Protein AF-A0ABD3FDV2-F1 (afdb_monomer_lite)

InterPro domains:
  IPR001623 DnaJ domain [PF00226] (48-110)
  IPR001623 DnaJ domain [PS50076] (46-113)
  IPR001623 DnaJ domain [SM00271] (45-105)
  IPR001623 DnaJ domain [cd06257] (48-102)
  IPR036869 Chaperone J-domain superfamily [G3DSA:1.10.287.110] (46-117)
  IPR036869 Chaperone J-domain superfamily [SSF46565] (30-109)
  IPR044634 J-protein Zuotin/DnaJC2 [PTHR43999] (2-356)
  IPR054076 Zuotin-like, zuotin homology domain [PF21884] (137-241)

Foldseek 3Di:
DDDDDDDDPVNVVVVVVVVVVVVVVLVVLVVVLCVLCPPHDLLPDQLCSLLSNVVVPLVDDLVNLVVSLVSNLVVPPCVNVVDDCPPSSNVSSVVSSVQVNDPVSSLQSSLPPDADLDADPLPWDAQLPDPVSDTHHLCVRQQVVQVRQCSFFPDPDQQGCDDPPDDVVSNVVNLVCLLVGDGSRWPLNPQPDDLVPQPDDVSSVVSVVSSVVRRVVVVVVSNVSSVSRSVSSCVPPSNNVVVVVVVVVVVVVVVVVVVVVVVVVVVVVVVVVVVVVVVVVVVVVVVVVVVVVVVVVVVVLVVLLVVLLVQLLQLLVLCVVVVQDLRDDPVLSVVLSVPDDSVLSVVLCVLLPVHSVRGDSRSSVVSVVSSVVD

Organism: NCBI:txid2107226

Structure (mmCIF, N/CA/C/O backbone):
data_AF-A0ABD3FDV2-F1
#
_entry.id   AF-A0ABD3FDV2-F1
#
loop_
_atom_site.group_PDB
_atom_site.id
_atom_site.type_symbol
_atom_site.label_atom_id
_atom_site.label_alt_id
_atom_site.label_comp_id
_atom_site.label_asym_id
_atom_site.label_entity_id
_atom_site.label_seq_id
_atom_site.pdbx_PDB_ins_code
_atom_site.Cartn_x
_atom_site.Cartn_y
_atom_site.Cartn_z
_atom_site.occupancy
_atom_site.B_iso_or_equiv
_atom_site.auth_seq_id
_atom_site.auth_comp_id
_atom_site.auth_asym_id
_atom_site.auth_atom_id
_atom_site.pdbx_PDB_model_num
ATOM 1 N N . MET A 1 1 ? 16.114 -50.194 -51.023 1.00 40.66 1 MET A N 1
ATOM 2 C CA . MET A 1 1 ? 16.011 -48.960 -51.834 1.00 40.66 1 MET A CA 1
ATOM 3 C C . MET A 1 1 ? 14.942 -48.068 -51.218 1.00 40.66 1 MET A C 1
ATOM 5 O O . MET A 1 1 ? 13.776 -48.437 -51.255 1.00 40.66 1 MET A O 1
ATOM 9 N N . ALA A 1 2 ? 15.325 -46.957 -50.587 1.00 42.22 2 ALA A N 1
ATOM 10 C CA . ALA A 1 2 ? 14.377 -45.995 -50.024 1.00 42.22 2 ALA A CA 1
ATOM 11 C C . ALA A 1 2 ? 13.901 -45.050 -51.141 1.00 42.22 2 ALA A C 1
ATOM 13 O O . ALA A 1 2 ? 14.708 -44.335 -51.730 1.00 42.22 2 ALA A O 1
ATOM 14 N N . ARG A 1 3 ? 12.607 -45.094 -51.477 1.00 45.97 3 ARG A N 1
ATOM 15 C CA . ARG A 1 3 ? 11.986 -44.179 -52.445 1.00 45.97 3 ARG A CA 1
ATOM 16 C C . ARG A 1 3 ? 11.805 -42.811 -51.785 1.00 45.97 3 ARG A C 1
ATOM 18 O O . ARG A 1 3 ? 11.125 -42.705 -50.767 1.00 45.97 3 ARG A O 1
ATOM 25 N N . GLY A 1 4 ? 12.443 -41.792 -52.357 1.00 48.47 4 GLY A N 1
ATOM 26 C CA . GLY A 1 4 ? 12.327 -40.403 -51.927 1.00 48.47 4 GLY A CA 1
ATOM 27 C C . GLY A 1 4 ? 10.899 -39.885 -52.091 1.00 48.47 4 GLY A C 1
ATOM 28 O O . GLY A 1 4 ? 10.278 -40.074 -53.135 1.00 48.47 4 GLY A O 1
ATOM 29 N N . ARG A 1 5 ? 10.384 -39.239 -51.043 1.00 54.25 5 ARG A N 1
ATOM 30 C CA . ARG A 1 5 ? 9.151 -38.448 -51.082 1.00 54.25 5 ARG A CA 1
ATOM 31 C C . ARG A 1 5 ? 9.405 -37.205 -51.940 1.00 54.25 5 ARG A C 1
ATOM 33 O O . ARG A 1 5 ? 10.184 -36.346 -51.538 1.00 54.25 5 ARG A O 1
ATOM 40 N N . SER A 1 6 ? 8.769 -37.111 -53.105 1.00 57.81 6 SER A N 1
ATOM 41 C CA . SER A 1 6 ? 8.651 -35.855 -53.849 1.00 57.81 6 SER A CA 1
ATOM 42 C C . SER A 1 6 ? 7.687 -34.939 -53.096 1.00 57.81 6 SER A C 1
ATOM 44 O O . SER A 1 6 ? 6.554 -35.345 -52.839 1.00 57.81 6 SER A O 1
ATOM 46 N N . ALA A 1 7 ? 8.130 -33.737 -52.723 1.00 57.50 7 ALA A N 1
ATOM 47 C CA . ALA A 1 7 ? 7.226 -32.697 -52.233 1.00 57.50 7 ALA A CA 1
ATOM 48 C C . ALA A 1 7 ? 6.177 -32.401 -53.320 1.00 57.50 7 ALA A C 1
ATOM 50 O O . ALA A 1 7 ? 6.532 -32.302 -54.498 1.00 57.50 7 ALA A O 1
ATOM 51 N N . SER A 1 8 ? 4.899 -32.335 -52.940 1.00 58.69 8 SER A N 1
ATOM 52 C CA . SER A 1 8 ? 3.798 -32.042 -53.863 1.00 58.69 8 SER A CA 1
ATOM 53 C C . SER A 1 8 ? 3.952 -30.618 -54.414 1.00 58.69 8 SER A C 1
ATOM 55 O O . SER A 1 8 ? 4.459 -29.740 -53.718 1.00 58.69 8 SER A O 1
ATOM 57 N N . CYS A 1 9 ? 3.504 -30.356 -55.647 1.00 58.84 9 CYS A N 1
ATOM 58 C CA . CYS A 1 9 ? 3.459 -28.998 -56.216 1.00 58.84 9 CYS A CA 1
ATOM 59 C C . CYS A 1 9 ? 2.693 -28.022 -55.296 1.00 58.84 9 CYS A C 1
ATOM 61 O O . CYS A 1 9 ? 3.059 -26.855 -55.182 1.00 58.84 9 CYS A O 1
ATOM 63 N N . GLU A 1 10 ? 1.691 -28.531 -54.573 1.00 57.38 10 GLU A N 1
ATOM 64 C CA . GLU A 1 10 ? 0.892 -27.775 -53.602 1.00 57.38 10 GLU A CA 1
ATOM 65 C C . GLU A 1 10 ? 1.716 -27.338 -52.373 1.00 57.38 10 GLU A C 1
ATOM 67 O O . GLU A 1 10 ? 1.567 -26.210 -51.902 1.00 57.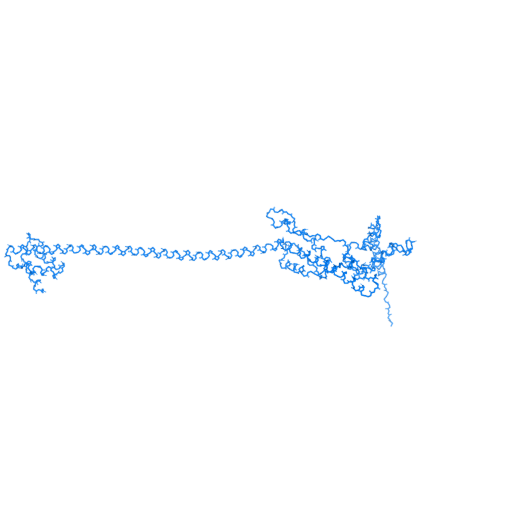38 10 GLU A O 1
ATOM 72 N N . ASP A 1 11 ? 2.661 -28.170 -51.909 1.00 60.84 11 ASP A N 1
ATOM 73 C CA . ASP A 1 11 ? 3.556 -27.842 -50.784 1.00 60.84 11 ASP A CA 1
ATOM 74 C C . ASP A 1 11 ? 4.519 -26.693 -51.142 1.00 60.84 11 ASP A C 1
ATOM 76 O O . ASP A 1 11 ? 4.906 -25.885 -50.290 1.00 60.84 11 ASP A O 1
ATOM 80 N N . VAL A 1 12 ? 4.922 -26.610 -52.415 1.00 65.06 12 VAL A N 1
ATOM 81 C CA . VAL A 1 12 ? 5.823 -25.565 -52.927 1.00 65.06 12 VAL A CA 1
ATOM 82 C C . VAL A 1 12 ? 5.090 -24.225 -53.047 1.00 65.06 12 VAL A C 1
ATOM 84 O O . VAL A 1 12 ? 5.644 -23.186 -52.668 1.00 65.06 12 VAL A O 1
ATOM 87 N N . ASP A 1 13 ? 3.836 -24.243 -53.502 1.00 73.44 13 ASP A N 1
ATOM 88 C CA . ASP A 1 13 ? 2.996 -23.047 -53.608 1.00 73.44 13 ASP A CA 1
ATOM 89 C C . ASP A 1 13 ? 2.633 -22.471 -52.234 1.00 73.44 13 ASP A C 1
ATOM 91 O O . ASP A 1 13 ? 2.676 -21.252 -52.038 1.00 73.44 13 ASP A O 1
ATOM 95 N N . ASP A 1 14 ? 2.348 -23.320 -51.247 1.00 76.81 14 ASP A N 1
ATOM 96 C CA . ASP A 1 14 ? 2.059 -22.871 -49.884 1.00 76.81 14 ASP A CA 1
ATOM 97 C C . ASP A 1 14 ? 3.306 -22.333 -49.165 1.00 76.81 14 ASP A C 1
ATOM 99 O O . ASP A 1 14 ? 3.235 -21.301 -48.485 1.00 76.81 14 ASP A O 1
ATOM 103 N N . ALA A 1 15 ? 4.483 -22.929 -49.392 1.00 77.94 15 ALA A N 1
ATOM 104 C CA . ALA A 1 15 ? 5.752 -22.380 -48.911 1.00 77.94 15 ALA A CA 1
ATOM 105 C C . ALA A 1 15 ? 6.077 -21.008 -49.536 1.00 77.94 15 ALA A C 1
ATOM 107 O O . ALA A 1 15 ? 6.605 -20.121 -48.854 1.00 77.94 15 ALA A O 1
ATOM 108 N N . SER A 1 16 ? 5.746 -20.807 -50.815 1.00 81.69 16 SER A N 1
ATOM 109 C CA . SER A 1 16 ? 5.904 -19.523 -51.510 1.00 81.69 16 SER A CA 1
ATOM 110 C C . SER A 1 16 ? 4.981 -18.443 -50.929 1.00 81.69 16 SER A C 1
ATOM 112 O O . SER A 1 16 ? 5.449 -17.380 -50.511 1.00 81.69 16 SER A O 1
ATOM 114 N N . LYS A 1 17 ? 3.684 -18.750 -50.765 1.00 85.38 17 LYS A N 1
ATOM 115 C CA . LYS A 1 17 ? 2.706 -17.848 -50.126 1.00 85.38 17 LYS A CA 1
ATOM 116 C C . LYS A 1 17 ? 3.120 -17.464 -48.703 1.00 85.38 17 LYS A C 1
ATOM 118 O O . LYS A 1 17 ? 2.994 -16.300 -48.317 1.00 85.38 17 LYS A O 1
ATOM 123 N N . ALA A 1 18 ? 3.641 -18.416 -47.926 1.00 84.50 18 ALA A N 1
ATOM 124 C CA . ALA A 1 18 ? 4.126 -18.166 -46.571 1.00 84.50 18 ALA A CA 1
ATOM 125 C C . ALA A 1 18 ? 5.330 -17.204 -46.547 1.00 84.50 18 ALA A C 1
ATOM 127 O O . ALA A 1 18 ? 5.372 -16.289 -45.719 1.00 84.50 18 ALA A O 1
ATOM 128 N N . ARG A 1 19 ? 6.285 -17.358 -47.477 1.00 84.88 19 ARG A N 1
ATOM 129 C CA . ARG A 1 19 ? 7.432 -16.441 -47.629 1.00 84.88 19 ARG A CA 1
ATOM 130 C C . ARG A 1 19 ? 6.992 -15.035 -48.026 1.00 84.88 19 ARG A C 1
ATOM 132 O O . ARG A 1 19 ? 7.456 -14.064 -47.428 1.00 84.88 19 ARG A O 1
ATOM 139 N N . ASP A 1 20 ? 6.062 -14.915 -48.968 1.00 88.50 20 ASP A N 1
ATOM 140 C CA . ASP A 1 20 ? 5.521 -13.620 -49.390 1.00 88.50 20 ASP A CA 1
ATOM 141 C C . ASP A 1 20 ? 4.750 -12.917 -48.269 1.00 88.50 20 ASP A C 1
ATOM 143 O O . ASP A 1 20 ? 4.881 -11.703 -48.079 1.00 88.50 20 ASP A O 1
ATOM 147 N N . ALA A 1 21 ? 3.975 -13.666 -47.481 1.00 89.44 21 ALA A N 1
ATOM 148 C CA . ALA A 1 21 ? 3.296 -13.136 -46.304 1.00 89.44 21 ALA A CA 1
ATOM 149 C C . ALA A 1 21 ? 4.298 -12.625 -45.254 1.00 89.44 21 ALA A C 1
ATOM 151 O O . ALA A 1 21 ? 4.115 -11.535 -44.702 1.00 89.44 21 ALA A O 1
ATOM 152 N N . LEU A 1 22 ? 5.384 -13.369 -45.014 1.00 86.81 22 LEU A N 1
ATOM 153 C CA . LEU A 1 22 ? 6.449 -12.967 -44.096 1.00 86.81 22 LEU A CA 1
ATOM 154 C C . LEU A 1 22 ? 7.154 -11.693 -44.580 1.00 86.81 22 LEU A C 1
ATOM 156 O O . LEU A 1 22 ? 7.289 -10.746 -43.808 1.00 86.81 22 LEU A O 1
ATOM 160 N N . ARG A 1 23 ? 7.494 -11.616 -45.871 1.00 87.25 23 ARG A N 1
ATOM 161 C CA . ARG A 1 23 ? 8.103 -10.428 -46.486 1.00 87.25 23 ARG A CA 1
ATOM 162 C C . ARG A 1 23 ? 7.203 -9.196 -46.373 1.00 87.25 23 ARG A C 1
ATOM 164 O O . ARG A 1 23 ? 7.669 -8.124 -45.992 1.00 87.25 23 ARG A O 1
ATOM 171 N N . LYS A 1 24 ? 5.900 -9.336 -46.646 1.00 91.69 24 LYS A N 1
ATOM 172 C CA . LYS A 1 24 ? 4.916 -8.247 -46.472 1.00 91.69 24 LYS A CA 1
ATOM 173 C C . LYS A 1 24 ? 4.835 -7.784 -45.015 1.00 91.69 24 LYS A C 1
ATOM 175 O O . LYS A 1 24 ? 4.740 -6.584 -44.752 1.00 91.69 24 LYS A O 1
ATOM 180 N N . LYS A 1 25 ? 4.889 -8.720 -44.062 1.00 89.50 25 LYS A N 1
ATOM 181 C CA . LYS A 1 25 ? 4.907 -8.414 -42.625 1.00 89.50 25 LYS A CA 1
ATOM 182 C C . LYS A 1 25 ? 6.178 -7.662 -42.228 1.00 89.50 25 LYS A C 1
ATOM 184 O O . LYS A 1 25 ? 6.086 -6.665 -41.517 1.00 89.50 25 LYS A O 1
ATOM 189 N N . GLU A 1 26 ? 7.339 -8.103 -42.701 1.00 87.00 26 GLU A N 1
ATOM 190 C CA . GLU A 1 26 ? 8.625 -7.449 -42.441 1.00 87.00 26 GLU A CA 1
ATOM 191 C C . GLU A 1 26 ? 8.685 -6.034 -43.019 1.00 87.00 26 GLU A C 1
ATOM 193 O O . GLU A 1 26 ? 9.045 -5.105 -42.296 1.00 87.00 26 GLU A O 1
ATOM 198 N N . GLU A 1 27 ? 8.239 -5.834 -44.261 1.00 89.56 27 GLU A N 1
ATOM 199 C CA . GLU A 1 27 ? 8.185 -4.501 -44.873 1.00 89.56 27 GLU A CA 1
ATOM 200 C C . GLU A 1 27 ? 7.208 -3.579 -44.132 1.00 89.56 27 GLU A C 1
ATOM 202 O O . GLU A 1 27 ? 7.477 -2.393 -43.952 1.00 89.56 27 GLU A O 1
ATOM 207 N N . SER A 1 28 ? 6.089 -4.110 -43.629 1.00 92.06 28 SER A N 1
ATOM 208 C CA . SER A 1 28 ? 5.158 -3.342 -42.794 1.00 92.06 28 SER A CA 1
ATOM 209 C C . SER A 1 28 ? 5.817 -2.863 -41.494 1.00 92.06 28 SER A C 1
ATOM 211 O O . SER A 1 28 ? 5.661 -1.700 -41.112 1.00 92.06 28 SER A O 1
ATOM 213 N N . ILE A 1 29 ? 6.607 -3.724 -40.839 1.00 90.12 29 ILE A N 1
ATOM 214 C CA . ILE A 1 29 ? 7.377 -3.372 -39.636 1.00 90.12 29 ILE A CA 1
ATOM 215 C C . ILE A 1 29 ? 8.432 -2.309 -39.968 1.00 90.12 29 ILE A C 1
ATOM 217 O O . ILE A 1 29 ? 8.500 -1.285 -39.289 1.00 90.12 29 ILE A O 1
ATOM 221 N N . LEU A 1 30 ? 9.207 -2.501 -41.038 1.00 89.31 30 LEU A N 1
ATOM 222 C CA . LEU A 1 30 ? 10.211 -1.533 -41.486 1.00 89.31 30 LEU A CA 1
ATOM 223 C C . LEU A 1 30 ? 9.584 -0.188 -41.859 1.00 89.31 30 LEU A C 1
ATOM 225 O O . LEU A 1 30 ? 10.101 0.861 -41.489 1.00 89.31 30 LEU A O 1
ATOM 229 N N . ARG A 1 31 ? 8.426 -0.185 -42.522 1.00 92.25 31 ARG A N 1
ATOM 230 C CA . ARG A 1 31 ? 7.693 1.042 -42.856 1.00 92.25 31 ARG A CA 1
ATOM 231 C C . ARG A 1 31 ? 7.256 1.805 -41.606 1.00 92.25 31 ARG A C 1
ATOM 233 O O . ARG A 1 31 ? 7.330 3.035 -41.595 1.00 92.25 31 ARG A O 1
ATOM 240 N N . LYS A 1 32 ? 6.801 1.102 -40.562 1.00 92.31 32 LYS A N 1
ATOM 241 C CA . LYS A 1 32 ? 6.482 1.712 -39.260 1.00 92.31 32 LYS A CA 1
ATOM 242 C C . LYS A 1 32 ? 7.733 2.284 -38.596 1.00 92.31 32 LYS A C 1
ATOM 244 O O . LYS A 1 32 ? 7.707 3.432 -38.165 1.00 92.31 32 LYS A O 1
ATOM 249 N N . TYR A 1 33 ? 8.828 1.531 -38.600 1.00 91.50 33 TYR A N 1
ATOM 250 C CA . TYR A 1 33 ? 10.119 1.968 -38.075 1.00 91.50 33 TYR A CA 1
ATOM 251 C C . TYR A 1 33 ? 10.655 3.222 -38.784 1.00 91.50 33 TYR A C 1
ATOM 253 O O . TYR A 1 33 ? 10.908 4.236 -38.143 1.00 91.50 33 TYR A O 1
ATOM 261 N N . ARG A 1 34 ? 10.726 3.227 -40.122 1.00 91.38 34 ARG A N 1
ATOM 262 C CA . ARG A 1 34 ? 11.153 4.404 -40.902 1.00 91.38 34 ARG A CA 1
ATOM 263 C C . ARG A 1 34 ? 10.300 5.632 -40.571 1.00 91.38 34 ARG A C 1
ATOM 265 O O . ARG A 1 34 ? 10.807 6.747 -40.505 1.00 91.38 34 ARG A O 1
ATOM 272 N N . ARG A 1 35 ? 8.998 5.439 -40.330 1.00 91.69 35 ARG A N 1
ATOM 273 C CA . ARG A 1 35 ? 8.090 6.519 -39.924 1.00 91.69 35 ARG A CA 1
ATOM 274 C C . ARG A 1 35 ? 8.392 7.043 -38.518 1.00 91.69 35 ARG A C 1
ATOM 276 O O . ARG A 1 35 ? 8.260 8.247 -38.323 1.00 91.69 35 ARG A O 1
ATOM 283 N N . SER A 1 36 ? 8.762 6.180 -37.570 1.00 89.06 36 SER A N 1
ATOM 284 C CA . SER A 1 36 ? 8.985 6.563 -36.169 1.00 89.06 36 SER A CA 1
ATOM 285 C C . SER A 1 36 ? 10.271 7.369 -35.956 1.00 89.06 36 SER A C 1
ATOM 287 O O . SER A 1 36 ? 10.308 8.211 -35.052 1.00 89.06 36 SER A O 1
ATOM 289 N N . ILE A 1 37 ? 11.282 7.150 -36.805 1.00 91.31 37 ILE A N 1
ATOM 290 C CA . ILE A 1 37 ? 12.584 7.842 -36.764 1.00 91.31 37 ILE A CA 1
ATOM 291 C C . ILE A 1 37 ? 12.665 9.069 -37.689 1.00 91.31 37 ILE A C 1
ATOM 293 O O . ILE A 1 37 ? 13.596 9.863 -37.593 1.00 91.31 37 ILE A O 1
ATOM 297 N N . ARG A 1 38 ? 11.703 9.241 -38.603 1.00 90.00 38 ARG A N 1
ATOM 298 C CA . ARG A 1 38 ? 11.713 10.320 -39.601 1.00 90.00 38 ARG A CA 1
ATOM 299 C C . ARG A 1 38 ? 11.714 11.702 -38.941 1.00 90.00 38 ARG A C 1
ATOM 301 O O . ARG A 1 38 ? 10.832 12.003 -38.142 1.00 90.00 38 ARG A O 1
ATOM 308 N N . GLY A 1 39 ? 12.661 12.548 -39.349 1.00 86.56 39 GLY A N 1
ATOM 309 C CA . GLY A 1 39 ? 12.795 13.926 -38.862 1.00 86.56 39 GLY A CA 1
ATOM 310 C C . GLY A 1 39 ? 13.396 14.047 -37.460 1.00 86.56 39 GLY A C 1
ATOM 311 O O . GLY A 1 39 ? 13.400 15.140 -36.907 1.00 86.56 39 GLY A O 1
ATOM 312 N N . LYS A 1 40 ? 13.891 12.945 -36.882 1.00 90.88 40 LYS A N 1
ATOM 313 C CA . LYS A 1 40 ? 14.558 12.925 -35.578 1.00 90.88 40 LYS A CA 1
ATOM 314 C C . LYS A 1 40 ? 16.048 12.667 -35.757 1.00 90.88 40 LYS A C 1
ATOM 316 O O . LYS A 1 40 ? 16.449 11.963 -36.684 1.00 90.88 40 LYS A O 1
ATOM 321 N N . ASN A 1 41 ? 16.854 13.197 -34.845 1.00 90.50 41 ASN A N 1
ATOM 322 C CA . ASN A 1 41 ? 18.246 12.792 -34.741 1.00 90.50 41 ASN A CA 1
ATOM 323 C C . ASN A 1 41 ? 18.302 11.361 -34.193 1.00 90.50 41 ASN A C 1
ATOM 325 O O . ASN A 1 41 ? 17.765 11.082 -33.125 1.00 90.50 41 ASN A O 1
ATOM 329 N N . PHE A 1 42 ? 18.909 10.449 -34.948 1.00 89.62 42 PHE A N 1
ATOM 330 C CA . PHE A 1 42 ? 18.905 9.023 -34.632 1.00 89.62 42 PHE A CA 1
ATOM 331 C C . PHE A 1 42 ? 19.684 8.693 -33.351 1.00 89.62 42 PHE A C 1
ATOM 333 O O . PHE A 1 42 ? 19.306 7.790 -32.605 1.00 89.62 42 PHE A O 1
ATOM 340 N N . VAL A 1 43 ? 20.753 9.444 -33.083 1.00 89.94 43 VAL A N 1
ATOM 341 C CA . VAL A 1 43 ? 21.615 9.239 -31.911 1.00 89.94 43 VAL A CA 1
ATOM 342 C C . VAL A 1 43 ? 20.892 9.607 -30.610 1.00 89.94 43 VAL A C 1
ATOM 344 O O . VAL A 1 43 ? 21.122 8.958 -29.595 1.00 89.94 43 VAL A O 1
ATOM 347 N N . ASP A 1 44 ? 19.960 10.562 -30.667 1.00 90.50 44 ASP A N 1
ATOM 348 C CA . ASP A 1 44 ? 19.184 11.034 -29.510 1.00 90.50 44 ASP A CA 1
ATOM 349 C C . ASP A 1 44 ? 17.981 10.124 -29.190 1.00 90.50 44 ASP A C 1
ATOM 351 O O . ASP A 1 44 ? 17.291 10.307 -28.187 1.00 90.50 44 ASP A O 1
ATOM 355 N N . LEU A 1 45 ? 17.695 9.141 -30.050 1.00 92.38 45 LEU A N 1
ATOM 356 C CA . LEU A 1 45 ? 16.630 8.168 -29.823 1.00 92.38 45 LEU A CA 1
ATOM 357 C C . LEU A 1 45 ? 17.014 7.179 -28.717 1.00 92.38 45 LEU A C 1
ATOM 359 O O . LEU A 1 45 ? 18.173 6.791 -28.575 1.00 92.38 45 LEU A O 1
ATOM 363 N N . THR A 1 46 ? 16.014 6.670 -27.994 1.00 93.69 46 THR A N 1
ATOM 364 C CA . THR A 1 46 ? 16.246 5.567 -27.047 1.00 93.69 46 THR A CA 1
ATOM 365 C C . THR A 1 46 ? 16.729 4.318 -27.789 1.00 93.69 46 THR A C 1
ATOM 367 O O . THR A 1 46 ? 16.363 4.098 -28.942 1.00 93.69 46 THR A O 1
ATOM 370 N N . MET A 1 47 ? 17.494 3.435 -27.140 1.00 94.81 47 MET A N 1
ATOM 371 C CA . MET A 1 47 ? 17.964 2.183 -27.759 1.00 94.81 47 MET A CA 1
ATOM 372 C C . MET A 1 47 ? 16.796 1.312 -28.249 1.00 94.81 47 MET A C 1
ATOM 374 O O . MET A 1 47 ? 16.886 0.651 -29.285 1.00 94.81 47 MET A O 1
ATOM 378 N N . TYR A 1 48 ? 15.652 1.383 -27.560 1.00 94.62 48 TYR A N 1
ATOM 379 C CA . TYR A 1 48 ? 14.398 0.777 -28.003 1.00 94.62 48 TYR A CA 1
ATOM 380 C C . TYR A 1 48 ? 13.896 1.384 -29.318 1.00 94.62 48 TYR A C 1
ATOM 382 O O . TYR A 1 48 ? 13.527 0.653 -30.234 1.00 94.62 48 TYR A O 1
ATOM 390 N N . GLN A 1 49 ? 13.902 2.710 -29.452 1.00 94.00 49 GLN A N 1
ATOM 391 C CA . GLN A 1 49 ? 13.528 3.391 -30.694 1.00 94.00 49 GLN A CA 1
ATOM 392 C C . GLN A 1 49 ? 14.535 3.134 -31.820 1.00 94.00 49 GLN A C 1
ATOM 394 O O . GLN A 1 49 ? 14.107 2.881 -32.945 1.00 94.00 49 GLN A O 1
ATOM 399 N N . GLN A 1 50 ? 15.839 3.126 -31.522 1.00 94.19 50 GLN A N 1
ATOM 400 C CA . GLN A 1 50 ? 16.913 2.851 -32.483 1.00 94.19 50 GLN A CA 1
ATOM 401 C C . GLN A 1 50 ? 16.735 1.481 -33.144 1.00 94.19 50 GLN A C 1
ATOM 403 O O . GLN A 1 50 ? 16.847 1.385 -34.364 1.00 94.19 50 GLN A O 1
ATOM 408 N N . LEU A 1 51 ? 16.366 0.450 -32.372 1.00 94.44 51 LEU A N 1
ATOM 409 C CA . LEU A 1 51 ? 16.085 -0.897 -32.886 1.00 94.44 51 LEU A CA 1
ATOM 410 C C 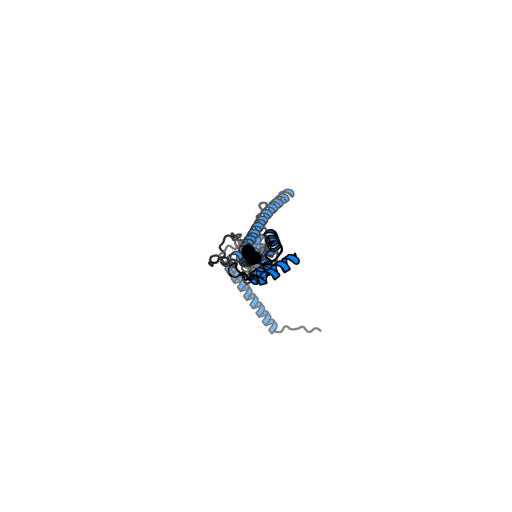. LEU A 1 51 ? 14.640 -1.103 -33.379 1.00 94.44 51 LEU A C 1
ATOM 412 O O . LEU A 1 51 ? 14.303 -2.187 -33.851 1.00 94.44 51 LEU A O 1
ATOM 416 N N . GLY A 1 52 ? 13.760 -0.104 -33.280 1.00 92.12 52 GLY A N 1
ATOM 417 C CA . GLY A 1 52 ? 12.353 -0.252 -33.673 1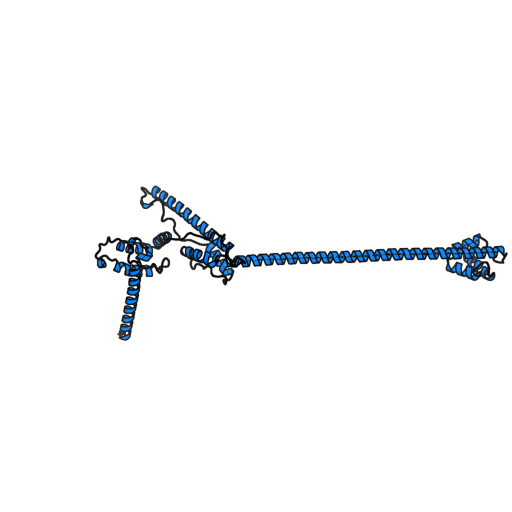.00 92.12 52 GLY A CA 1
ATOM 418 C C . GLY A 1 52 ? 11.542 -1.168 -32.750 1.00 92.12 52 GLY A C 1
ATOM 419 O O . GLY A 1 52 ? 10.608 -1.831 -33.193 1.00 92.12 52 GLY A O 1
ATOM 420 N N . LEU A 1 53 ? 11.911 -1.205 -31.472 1.00 93.38 53 LEU A N 1
ATOM 421 C CA . LEU A 1 53 ? 11.288 -1.969 -30.390 1.00 93.38 53 LEU A CA 1
ATOM 422 C C . LEU A 1 53 ? 10.482 -1.077 -29.428 1.00 93.38 53 LEU A C 1
ATOM 424 O O . LEU A 1 53 ? 10.066 -1.541 -28.372 1.00 93.38 53 LEU A O 1
ATOM 428 N N . ALA A 1 54 ? 10.242 0.189 -29.786 1.00 89.62 54 ALA A N 1
ATOM 429 C CA . ALA A 1 54 ? 9.529 1.157 -28.948 1.00 89.62 54 ALA A CA 1
ATOM 430 C C . ALA A 1 54 ? 8.116 0.700 -28.538 1.00 89.62 54 ALA A C 1
ATOM 432 O O . ALA A 1 54 ? 7.709 0.966 -27.415 1.00 89.62 54 ALA A O 1
ATOM 433 N N . ASP A 1 55 ? 7.409 -0.023 -29.414 1.00 88.12 55 ASP A N 1
ATOM 434 C CA . ASP A 1 55 ? 6.059 -0.534 -29.134 1.00 88.12 55 ASP A CA 1
ATOM 435 C C . ASP A 1 55 ? 6.056 -1.659 -28.078 1.00 88.12 55 ASP A C 1
ATOM 437 O O . ASP A 1 55 ? 5.050 -1.870 -27.410 1.00 88.12 55 ASP A O 1
ATOM 441 N N . ILE A 1 56 ? 7.165 -2.401 -27.953 1.00 90.19 56 ILE A N 1
ATOM 442 C CA . ILE A 1 56 ? 7.320 -3.506 -26.989 1.00 90.19 56 ILE A CA 1
ATOM 443 C C . ILE A 1 56 ? 7.908 -2.981 -25.673 1.00 90.19 56 ILE A C 1
ATOM 445 O O . ILE A 1 56 ? 7.521 -3.423 -24.596 1.00 90.19 56 ILE A O 1
ATOM 449 N N . GLY A 1 57 ? 8.844 -2.031 -25.753 1.00 89.69 57 GLY A N 1
ATOM 450 C CA . GLY A 1 57 ? 9.486 -1.438 -24.585 1.00 89.69 57 GLY A CA 1
ATOM 451 C C . GLY A 1 57 ? 10.299 -2.453 -23.778 1.00 89.69 57 GLY A C 1
ATOM 452 O O . GLY A 1 57 ? 11.026 -3.274 -24.338 1.00 89.69 57 GLY A O 1
ATOM 453 N N . PHE A 1 58 ? 10.185 -2.384 -22.451 1.00 89.69 58 PHE A N 1
ATOM 454 C CA . PHE A 1 58 ? 11.055 -3.091 -21.504 1.00 89.69 58 PHE A CA 1
ATOM 455 C C . PHE A 1 58 ? 10.903 -4.621 -21.503 1.00 89.69 58 PHE A C 1
ATOM 457 O O . PHE A 1 58 ? 11.863 -5.316 -21.156 1.00 89.69 58 PHE A O 1
ATOM 464 N N . ASP A 1 59 ? 9.752 -5.138 -21.946 1.00 88.31 59 ASP A N 1
ATOM 465 C CA . ASP A 1 59 ? 9.412 -6.572 -21.965 1.00 88.31 59 ASP A CA 1
ATOM 466 C C . ASP A 1 59 ? 9.967 -7.316 -23.196 1.00 88.31 59 ASP A C 1
ATOM 468 O O . ASP A 1 59 ? 9.544 -8.424 -23.535 1.00 88.31 59 ASP A O 1
ATOM 472 N N . VAL A 1 60 ? 10.921 -6.705 -23.903 1.00 92.38 60 VAL A N 1
ATOM 473 C CA . VAL A 1 60 ? 11.510 -7.285 -25.108 1.00 92.38 60 VAL A CA 1
ATOM 474 C C . VAL A 1 60 ? 12.322 -8.549 -24.805 1.00 92.38 60 VAL A C 1
ATOM 476 O O . VAL A 1 60 ? 13.179 -8.583 -23.922 1.00 92.38 60 VAL A O 1
ATOM 479 N N . THR A 1 61 ? 12.082 -9.595 -25.594 1.00 93.44 61 THR A N 1
ATOM 480 C CA . THR A 1 61 ? 12.831 -10.860 -25.532 1.00 93.44 61 THR A CA 1
ATOM 481 C C . THR A 1 61 ? 14.094 -10.811 -26.395 1.00 93.44 61 THR A C 1
ATOM 483 O O . THR A 1 61 ? 14.134 -10.135 -27.426 1.00 93.44 61 THR A O 1
ATOM 486 N N . ASN A 1 62 ? 15.111 -11.605 -26.046 1.00 93.75 62 ASN A N 1
ATOM 487 C CA . ASN A 1 62 ? 16.365 -11.682 -26.811 1.00 93.75 62 ASN A CA 1
ATOM 488 C C . ASN A 1 62 ? 16.141 -12.030 -28.295 1.00 93.75 62 ASN A C 1
ATOM 490 O O . ASN A 1 62 ? 16.832 -11.512 -29.172 1.00 93.75 62 ASN A O 1
ATOM 494 N N . ASP A 1 63 ? 15.145 -12.859 -28.608 1.00 94.31 63 ASP A N 1
ATOM 495 C CA . ASP A 1 63 ? 14.823 -13.219 -29.993 1.00 94.31 63 ASP A CA 1
ATOM 496 C C . ASP A 1 63 ? 14.186 -12.064 -30.770 1.00 94.31 63 ASP A C 1
ATOM 498 O O . ASP A 1 63 ? 14.458 -11.882 -31.961 1.00 94.31 63 ASP A O 1
ATOM 502 N N . GLN A 1 64 ? 13.357 -11.252 -30.108 1.00 93.94 64 GLN A N 1
ATOM 503 C CA . GLN A 1 64 ? 12.821 -10.027 -30.699 1.00 93.94 64 GLN A CA 1
ATOM 504 C C . GLN A 1 64 ? 13.935 -9.004 -30.936 1.00 93.94 64 GLN A C 1
ATOM 506 O O . GLN A 1 64 ? 13.960 -8.407 -32.013 1.00 93.94 64 GLN A O 1
ATOM 511 N N . VAL A 1 65 ? 14.879 -8.865 -29.995 1.00 95.81 65 VAL A N 1
ATOM 512 C CA . VAL A 1 65 ? 16.067 -8.007 -30.139 1.00 95.81 65 VAL A CA 1
ATOM 513 C C . VAL A 1 65 ? 16.900 -8.431 -31.346 1.00 95.81 65 VAL A C 1
ATOM 515 O O . VAL A 1 65 ? 17.175 -7.596 -32.201 1.00 95.81 65 VAL A O 1
ATOM 518 N N . LYS A 1 66 ? 17.235 -9.720 -31.489 1.00 95.31 66 LYS A N 1
ATOM 519 C CA . LYS A 1 66 ? 18.001 -10.230 -32.644 1.00 95.31 66 LYS A CA 1
ATOM 520 C C . LYS A 1 66 ? 17.302 -9.951 -33.972 1.00 95.31 66 LYS A C 1
ATOM 522 O O . LYS A 1 66 ? 17.910 -9.419 -34.898 1.00 95.31 66 LYS A O 1
ATOM 527 N N . LYS A 1 67 ? 16.005 -10.265 -34.071 1.00 93.75 67 LYS A N 1
ATOM 528 C CA . LYS A 1 67 ? 15.219 -10.020 -35.294 1.00 93.75 67 LYS A CA 1
ATOM 529 C C . LYS A 1 67 ? 15.141 -8.531 -35.632 1.00 93.75 67 LYS A C 1
ATOM 531 O O . LYS A 1 67 ? 15.216 -8.162 -36.800 1.00 93.75 67 LYS A O 1
ATOM 536 N N . ALA A 1 68 ? 14.970 -7.679 -34.626 1.00 94.38 68 ALA A N 1
ATOM 537 C CA . ALA A 1 68 ? 14.933 -6.234 -34.799 1.00 94.38 68 ALA A CA 1
ATOM 538 C C . ALA A 1 68 ? 16.293 -5.671 -35.220 1.00 94.38 68 ALA A C 1
ATOM 540 O O . ALA A 1 68 ? 16.356 -4.915 -36.187 1.00 94.38 68 ALA A O 1
ATOM 541 N N . TYR A 1 69 ? 17.367 -6.126 -34.576 1.00 95.44 69 TYR A N 1
ATOM 542 C CA . TYR A 1 69 ? 18.735 -5.786 -34.934 1.00 95.44 69 TYR A CA 1
ATOM 543 C C . TYR A 1 69 ? 19.040 -6.130 -36.388 1.00 95.44 69 TYR A C 1
ATOM 545 O O . TYR A 1 69 ? 19.451 -5.242 -37.116 1.00 95.44 69 TYR A O 1
ATOM 553 N N . HIS A 1 70 ? 18.759 -7.349 -36.861 1.00 92.56 70 HIS A N 1
ATOM 554 C CA . HIS A 1 70 ? 19.019 -7.703 -38.263 1.00 92.56 70 HIS A CA 1
ATOM 555 C C . HIS A 1 70 ? 18.270 -6.805 -39.256 1.00 92.56 70 HIS A C 1
ATOM 557 O O . HIS A 1 70 ? 18.851 -6.368 -40.246 1.00 92.56 70 HIS A O 1
ATOM 563 N N . ARG A 1 71 ? 17.001 -6.480 -38.976 1.00 91.50 71 ARG A N 1
ATOM 564 C CA . ARG A 1 71 ? 16.208 -5.569 -39.818 1.00 91.50 71 ARG A CA 1
ATOM 565 C C . ARG A 1 71 ? 16.816 -4.169 -39.882 1.00 91.50 71 ARG A C 1
ATOM 567 O O . ARG A 1 71 ? 16.953 -3.608 -40.963 1.00 91.50 71 ARG A O 1
ATOM 574 N N . VAL A 1 72 ? 17.154 -3.611 -38.723 1.00 92.00 72 VAL A N 1
ATOM 575 C CA . VAL A 1 72 ? 17.667 -2.242 -38.598 1.00 92.00 72 VAL A CA 1
ATOM 576 C C . VAL A 1 72 ? 19.111 -2.135 -39.086 1.00 92.00 72 VAL A C 1
ATOM 578 O O . VAL A 1 72 ? 19.457 -1.160 -39.746 1.00 92.00 72 VAL A O 1
ATOM 581 N N . LEU A 1 73 ? 19.932 -3.153 -38.825 1.00 92.44 73 LEU A N 1
ATOM 582 C CA . LEU A 1 73 ? 21.312 -3.236 -39.285 1.00 92.44 73 LEU A CA 1
ATOM 583 C C . LEU A 1 73 ? 21.373 -3.135 -40.803 1.00 92.44 73 LEU A C 1
ATOM 585 O O . LEU A 1 73 ? 22.154 -2.344 -41.300 1.00 92.44 73 LEU A O 1
ATOM 589 N N . ILE A 1 74 ? 20.521 -3.866 -41.533 1.00 90.06 74 ILE A N 1
ATOM 590 C CA . ILE A 1 74 ? 20.472 -3.789 -43.000 1.00 90.06 74 ILE A CA 1
ATOM 591 C C . ILE A 1 74 ? 20.147 -2.364 -43.466 1.00 90.06 74 ILE A C 1
ATOM 593 O O . ILE A 1 74 ? 20.731 -1.904 -44.439 1.00 90.06 74 ILE A O 1
ATOM 597 N N . GLU A 1 75 ? 19.231 -1.656 -42.798 1.00 87.75 75 GLU A N 1
ATOM 598 C CA . GLU A 1 75 ? 18.852 -0.283 -43.164 1.00 87.75 75 GLU A CA 1
ATOM 599 C C . GLU A 1 75 ? 19.977 0.739 -42.934 1.00 87.75 75 GLU A C 1
ATOM 601 O O . GLU A 1 75 ? 20.116 1.654 -43.741 1.00 87.75 75 GLU A O 1
ATOM 606 N N . HIS A 1 76 ? 20.779 0.575 -41.876 1.00 88.69 76 HIS A N 1
ATOM 607 C CA . HIS A 1 76 ? 21.866 1.501 -41.512 1.00 88.69 76 HIS A CA 1
ATOM 608 C C . HIS A 1 76 ? 23.270 0.966 -41.823 1.00 88.69 76 HIS A C 1
ATOM 610 O O . HIS A 1 76 ? 24.258 1.564 -41.409 1.00 88.69 76 HIS A O 1
ATOM 616 N N . HIS A 1 77 ? 23.385 -0.157 -42.537 1.00 88.12 77 HIS A N 1
ATOM 617 C CA . HIS A 1 77 ? 24.680 -0.737 -42.888 1.00 88.12 77 HIS A CA 1
ATOM 618 C C . HIS A 1 77 ? 25.452 0.215 -43.821 1.00 88.12 77 HIS A C 1
ATOM 620 O O . HIS A 1 77 ? 24.833 0.811 -44.714 1.00 88.12 77 HIS A O 1
ATOM 626 N N . PRO A 1 78 ? 26.785 0.341 -43.687 1.00 87.69 78 PRO A N 1
ATOM 627 C CA . PRO A 1 78 ? 27.608 1.154 -44.590 1.00 87.69 78 PRO A CA 1
ATOM 628 C C . PRO A 1 78 ? 27.420 0.771 -46.067 1.00 87.69 78 PRO A C 1
ATOM 630 O O . PRO A 1 78 ? 27.271 1.649 -46.910 1.00 87.69 78 PRO A O 1
ATOM 633 N N . ASP A 1 79 ? 27.286 -0.527 -46.366 1.00 86.44 79 ASP A N 1
ATOM 634 C CA . ASP A 1 79 ? 27.008 -1.046 -47.723 1.00 86.44 79 ASP A CA 1
ATOM 635 C C . ASP A 1 79 ? 25.708 -0.490 -48.341 1.00 86.44 79 ASP A C 1
ATOM 637 O O . ASP A 1 79 ? 25.644 -0.211 -49.534 1.00 86.44 79 ASP A O 1
ATOM 641 N N . LYS A 1 80 ? 24.666 -0.265 -47.527 1.00 85.62 80 LYS A N 1
ATOM 642 C CA . LYS A 1 80 ? 23.370 0.242 -48.007 1.00 85.62 80 LYS A CA 1
ATOM 643 C C . LYS A 1 80 ? 23.282 1.767 -47.983 1.00 85.62 80 LYS A C 1
ATOM 645 O O . LYS A 1 80 ? 22.609 2.359 -48.823 1.00 85.62 80 LYS A O 1
ATOM 650 N N . THR A 1 81 ? 23.917 2.405 -47.003 1.00 82.44 81 THR A N 1
ATOM 651 C CA . THR A 1 81 ? 23.875 3.865 -46.820 1.00 82.44 81 THR A CA 1
ATOM 652 C C . THR A 1 81 ? 24.960 4.601 -47.608 1.00 82.44 81 THR A C 1
ATOM 654 O O . THR A 1 81 ? 24.854 5.813 -47.785 1.00 82.44 81 THR A O 1
ATOM 657 N N . GLY A 1 82 ? 25.998 3.894 -48.068 1.00 79.31 82 GLY A N 1
ATOM 658 C CA . GLY A 1 82 ? 27.175 4.470 -48.725 1.00 79.31 82 GLY A CA 1
ATOM 659 C C . GLY A 1 82 ? 28.086 5.263 -47.781 1.00 79.31 82 GLY A C 1
ATOM 660 O O . GLY A 1 82 ? 28.986 5.963 -48.241 1.00 79.31 82 GLY A O 1
ATOM 661 N N . LYS A 1 83 ? 27.842 5.196 -46.467 1.00 83.88 83 LYS A N 1
ATOM 662 C CA . LYS A 1 83 ? 28.649 5.861 -45.438 1.00 83.88 83 LYS A CA 1
ATOM 663 C C . LYS A 1 83 ? 29.751 4.938 -44.919 1.00 83.88 83 LYS A C 1
ATOM 665 O O . LYS A 1 83 ? 29.741 3.736 -45.160 1.00 83.88 83 LYS A O 1
ATOM 670 N N . THR A 1 84 ? 30.706 5.506 -44.188 1.00 86.00 84 THR A N 1
ATOM 671 C CA . THR A 1 84 ? 31.782 4.738 -43.551 1.00 86.00 84 THR A CA 1
ATOM 672 C C . THR A 1 84 ? 31.270 3.933 -42.354 1.00 86.00 84 THR A C 1
ATOM 674 O O . THR A 1 84 ? 30.216 4.226 -41.792 1.00 86.00 84 THR A O 1
ATOM 677 N N . GLU A 1 85 ? 32.056 2.951 -41.906 1.00 80.62 85 GLU A N 1
ATOM 678 C CA . GLU A 1 85 ? 31.779 2.184 -40.676 1.00 80.62 85 GLU A CA 1
ATOM 679 C C . GLU A 1 85 ? 31.752 3.058 -39.408 1.00 80.62 85 GLU A C 1
ATOM 681 O O . GLU A 1 85 ? 31.240 2.639 -38.374 1.00 80.62 85 GLU A O 1
ATOM 686 N N . ASN A 1 86 ? 32.247 4.295 -39.499 1.00 85.00 86 ASN A N 1
ATOM 687 C CA . ASN A 1 86 ? 32.195 5.286 -38.429 1.00 85.00 86 ASN A CA 1
ATOM 688 C C . ASN A 1 86 ? 30.884 6.099 -38.422 1.00 85.00 86 ASN A C 1
ATOM 690 O O . ASN A 1 86 ? 30.809 7.102 -37.711 1.00 85.00 86 ASN A O 1
ATOM 694 N N . ASP A 1 87 ? 29.863 5.721 -39.208 1.00 88.44 87 ASP A N 1
ATOM 695 C CA . ASP A 1 87 ? 28.555 6.389 -39.172 1.00 88.44 87 ASP A CA 1
ATOM 696 C C . ASP A 1 87 ? 27.957 6.304 -37.754 1.00 88.44 87 ASP A C 1
ATOM 698 O O . ASP A 1 87 ? 27.739 5.197 -37.245 1.00 88.44 87 ASP A O 1
ATOM 702 N N . PRO A 1 88 ? 27.636 7.443 -37.110 1.00 89.50 88 PRO A N 1
ATOM 703 C CA . PRO A 1 88 ? 27.062 7.451 -35.767 1.00 89.50 88 PRO A CA 1
ATOM 704 C C . PRO A 1 88 ? 25.802 6.589 -35.636 1.00 89.50 88 PRO A C 1
ATOM 706 O O . PRO A 1 88 ? 25.582 5.976 -34.592 1.00 89.50 88 PRO A O 1
ATOM 709 N N . ASN A 1 89 ? 24.996 6.489 -36.700 1.00 90.31 89 ASN A N 1
ATOM 710 C CA . ASN A 1 89 ? 23.784 5.672 -36.696 1.00 90.31 89 ASN A CA 1
ATOM 711 C C . ASN A 1 89 ? 24.100 4.176 -36.656 1.00 90.31 89 ASN A C 1
ATOM 713 O O . ASN A 1 89 ? 23.507 3.439 -35.869 1.00 90.31 89 ASN A O 1
ATOM 717 N N . TYR A 1 90 ? 25.057 3.733 -37.470 1.00 90.31 90 TYR A N 1
ATOM 718 C CA . TYR A 1 90 ? 25.513 2.348 -37.492 1.00 90.31 90 TYR A CA 1
ATOM 719 C C . TYR A 1 90 ? 26.091 1.931 -36.131 1.00 90.31 90 TYR A C 1
ATOM 721 O O . TYR A 1 90 ? 25.681 0.914 -35.562 1.00 90.31 90 TYR A O 1
ATOM 729 N N . LEU A 1 91 ? 26.958 2.769 -35.555 1.00 92.75 91 LEU A N 1
ATOM 730 C CA . LEU A 1 91 ? 27.542 2.535 -34.232 1.00 92.75 91 LEU A CA 1
ATOM 731 C C . LEU A 1 91 ? 26.480 2.526 -33.121 1.00 92.75 91 LEU A C 1
ATOM 733 O O . LEU A 1 91 ? 26.547 1.696 -32.212 1.00 92.75 91 LEU A O 1
ATOM 737 N N . ALA A 1 92 ? 25.464 3.392 -33.199 1.00 93.69 92 ALA A N 1
ATOM 738 C CA . ALA A 1 92 ? 24.348 3.397 -32.254 1.00 93.69 92 ALA A CA 1
ATOM 739 C C . ALA A 1 92 ? 23.531 2.092 -32.311 1.00 93.69 92 ALA A C 1
ATOM 741 O O . ALA A 1 92 ? 23.216 1.524 -31.264 1.00 93.69 92 ALA A O 1
ATOM 742 N N . VAL A 1 93 ? 23.261 1.558 -33.509 1.00 94.69 93 VAL A N 1
ATOM 743 C CA . VAL A 1 93 ? 22.570 0.265 -33.688 1.00 94.69 93 VAL A CA 1
ATOM 744 C C . VAL A 1 93 ? 23.380 -0.889 -33.090 1.00 94.69 93 VAL A C 1
ATOM 746 O O . VAL A 1 93 ? 22.822 -1.724 -32.372 1.00 94.69 93 VAL A O 1
ATOM 749 N N . GLN A 1 94 ? 24.694 -0.928 -33.335 1.00 94.19 94 GLN A N 1
ATOM 750 C CA . GLN A 1 94 ? 25.577 -1.940 -32.747 1.00 94.19 94 GLN A CA 1
ATOM 751 C C . GLN A 1 94 ? 25.619 -1.847 -31.217 1.00 94.19 94 GLN A C 1
ATOM 753 O O . GLN A 1 94 ? 25.484 -2.862 -30.529 1.00 94.19 94 GLN A O 1
ATOM 758 N N . LYS A 1 95 ? 25.752 -0.629 -30.676 1.00 94.75 95 LYS A N 1
ATOM 759 C CA . LYS A 1 95 ? 25.752 -0.378 -29.230 1.00 94.75 95 LYS A CA 1
ATOM 760 C C . LYS A 1 95 ? 24.436 -0.823 -28.590 1.00 94.75 95 LYS A C 1
ATOM 762 O O . LYS A 1 95 ? 24.468 -1.505 -27.570 1.00 94.75 95 LYS A O 1
ATOM 767 N N . ALA A 1 96 ? 23.292 -0.493 -29.194 1.00 95.31 96 ALA A N 1
ATOM 768 C CA . ALA A 1 96 ? 21.976 -0.902 -28.704 1.00 95.31 96 ALA A CA 1
ATOM 769 C C . ALA A 1 96 ? 21.833 -2.430 -28.641 1.00 95.31 96 ALA A C 1
ATOM 771 O O . ALA A 1 96 ? 21.374 -2.974 -27.636 1.00 95.31 96 ALA A O 1
ATOM 772 N N . PHE A 1 97 ? 22.289 -3.140 -29.677 1.00 96.25 97 PHE A N 1
ATOM 773 C CA . PHE A 1 97 ? 22.276 -4.602 -29.689 1.00 96.25 97 PHE A CA 1
ATOM 774 C C . PHE A 1 97 ? 23.190 -5.205 -28.616 1.00 96.25 97 PHE A C 1
ATOM 776 O O . PHE A 1 97 ? 22.756 -6.082 -27.871 1.00 96.25 97 PHE A O 1
ATOM 783 N N . ALA A 1 98 ? 24.423 -4.708 -28.487 1.00 95.44 98 ALA A N 1
ATOM 784 C CA . ALA A 1 98 ? 25.365 -5.177 -27.472 1.00 95.44 98 ALA A CA 1
ATOM 785 C C . ALA A 1 98 ? 24.843 -4.959 -26.040 1.00 95.44 98 ALA A C 1
ATOM 787 O O . ALA A 1 98 ? 25.047 -5.813 -25.177 1.00 95.44 98 ALA A O 1
ATOM 788 N N . THR A 1 99 ? 24.144 -3.847 -25.791 1.00 94.44 99 THR A N 1
ATOM 789 C CA . THR A 1 99 ? 23.508 -3.559 -24.499 1.00 94.44 99 THR A CA 1
ATOM 790 C C . THR A 1 99 ? 22.347 -4.505 -24.209 1.00 94.44 99 THR A C 1
ATOM 792 O O . THR A 1 99 ? 22.268 -5.029 -23.105 1.00 94.44 99 THR A O 1
ATOM 795 N N . PHE A 1 100 ? 21.449 -4.754 -25.167 1.00 95.38 100 PHE A N 1
ATOM 796 C CA . PHE A 1 100 ? 20.273 -5.601 -24.925 1.00 95.38 100 PHE A CA 1
ATOM 797 C C . PHE A 1 100 ? 20.563 -7.101 -24.907 1.00 95.38 100 PHE A C 1
ATOM 799 O O . PHE A 1 100 ? 19.798 -7.853 -24.308 1.00 95.38 100 PHE A O 1
ATOM 806 N N . MET A 1 101 ? 21.650 -7.542 -25.539 1.00 94.94 101 MET A N 1
ATOM 807 C CA . MET A 1 101 ? 22.072 -8.943 -25.499 1.00 94.94 101 MET A CA 1
ATOM 808 C C . MET A 1 101 ? 22.696 -9.349 -24.161 1.00 94.94 101 MET A C 1
ATOM 810 O O . MET A 1 101 ? 22.672 -10.531 -23.820 1.00 94.94 101 MET A O 1
ATOM 814 N N . ASP A 1 102 ? 23.243 -8.392 -23.411 1.00 93.69 102 ASP A N 1
ATOM 815 C CA . ASP A 1 102 ? 23.794 -8.602 -22.076 1.00 93.69 102 ASP A CA 1
ATOM 816 C C . ASP A 1 102 ? 22.745 -8.208 -21.016 1.00 93.69 102 ASP A C 1
ATOM 818 O O . ASP A 1 102 ? 22.409 -7.025 -20.894 1.00 93.69 102 ASP A O 1
ATOM 822 N N . PRO A 1 103 ? 22.226 -9.160 -20.216 1.00 92.12 103 PRO A N 1
ATOM 823 C CA . PRO A 1 103 ? 21.204 -8.869 -19.215 1.00 92.12 103 PRO A CA 1
ATOM 824 C C . PRO A 1 103 ? 21.610 -7.791 -18.204 1.00 92.12 103 PRO A C 1
ATOM 826 O O . PRO A 1 103 ? 20.759 -7.012 -17.773 1.00 92.12 103 PRO A O 1
ATOM 829 N N . GLN A 1 104 ? 22.891 -7.719 -17.828 1.00 90.31 104 GLN A N 1
ATOM 830 C CA . GLN A 1 104 ? 23.372 -6.730 -16.863 1.00 90.31 104 GLN A CA 1
ATOM 831 C C . GLN A 1 104 ? 23.393 -5.334 -17.487 1.00 90.31 104 GLN A C 1
ATOM 833 O O . GLN A 1 104 ? 22.901 -4.382 -16.879 1.00 90.31 104 GLN A O 1
ATOM 838 N N . LYS A 1 105 ? 23.874 -5.213 -18.731 1.00 91.31 105 LYS A N 1
ATOM 839 C CA . LYS A 1 105 ? 23.873 -3.933 -19.457 1.00 91.31 105 LYS A CA 1
ATOM 840 C C . LYS A 1 105 ? 22.459 -3.458 -19.773 1.00 91.31 105 LYS A C 1
ATOM 842 O O . LYS A 1 105 ? 22.187 -2.268 -19.627 1.00 91.31 105 LYS A O 1
ATOM 847 N N . LYS A 1 106 ? 21.548 -4.370 -20.132 1.00 93.25 106 LYS A N 1
ATOM 848 C CA . LYS A 1 106 ? 20.126 -4.051 -20.314 1.00 93.25 106 LYS A CA 1
ATOM 849 C C . LYS A 1 106 ? 19.522 -3.496 -19.028 1.00 93.25 106 LYS A C 1
ATOM 851 O O . LYS A 1 106 ? 18.929 -2.426 -19.065 1.00 93.25 106 LYS A O 1
ATOM 856 N N . ARG A 1 107 ? 19.708 -4.173 -17.887 1.00 92.75 107 ARG A N 1
ATOM 857 C CA . ARG A 1 107 ? 19.198 -3.693 -16.588 1.00 92.75 107 ARG A CA 1
ATOM 858 C C . ARG A 1 107 ? 19.776 -2.329 -16.216 1.00 92.75 107 ARG A C 1
ATOM 860 O O . ARG A 1 107 ? 19.028 -1.458 -15.772 1.00 92.75 107 ARG A O 1
ATOM 867 N N . ALA A 1 108 ? 21.075 -2.123 -16.428 1.00 91.19 108 ALA A N 1
ATOM 868 C CA . ALA A 1 108 ? 21.713 -0.834 -16.182 1.00 91.19 108 ALA A CA 1
ATOM 869 C C . ALA A 1 108 ? 21.088 0.270 -17.049 1.00 91.19 108 ALA A C 1
ATOM 871 O O . ALA A 1 108 ? 20.730 1.320 -16.519 1.00 91.19 108 ALA A O 1
ATOM 872 N N . TYR A 1 109 ? 20.902 0.023 -18.350 1.00 93.25 109 TYR A N 1
ATOM 873 C CA . TYR A 1 109 ? 20.263 0.961 -19.279 1.00 93.25 109 TYR A CA 1
ATOM 874 C C . TYR A 1 109 ? 18.797 1.246 -18.919 1.00 93.25 109 TYR A C 1
ATOM 876 O O . TYR A 1 109 ? 18.384 2.400 -18.821 1.00 93.25 109 TYR A O 1
ATOM 884 N N . ASP A 1 110 ? 18.010 0.206 -18.646 1.00 94.06 110 ASP A N 1
ATOM 885 C CA . ASP A 1 110 ? 16.591 0.335 -18.301 1.00 94.06 110 ASP A CA 1
ATOM 886 C C . ASP A 1 110 ? 16.378 1.100 -16.984 1.00 94.06 110 ASP A C 1
ATOM 888 O O . ASP A 1 110 ? 15.359 1.767 -16.801 1.00 94.06 110 ASP A O 1
ATOM 892 N N . SER A 1 111 ? 17.350 1.035 -16.068 1.00 92.81 111 SER A N 1
ATOM 893 C CA . SER A 1 111 ? 17.314 1.769 -14.798 1.00 92.81 111 SER A CA 1
ATOM 894 C C . SER A 1 111 ? 17.518 3.280 -14.961 1.00 92.81 111 SER A C 1
ATOM 896 O O . SER A 1 111 ? 17.089 4.035 -14.088 1.00 92.81 111 SER A O 1
ATOM 898 N N . GLN A 1 112 ? 18.138 3.707 -16.067 1.00 89.94 112 GLN A N 1
ATOM 899 C CA . GLN A 1 112 ? 18.373 5.114 -16.426 1.00 89.94 112 GLN A CA 1
ATOM 900 C C . GLN A 1 112 ? 17.252 5.707 -17.273 1.00 89.94 112 GLN A C 1
ATOM 902 O O . GLN A 1 112 ? 17.131 6.924 -17.361 1.00 89.94 112 GLN A O 1
ATOM 907 N N . CYS A 1 113 ? 16.467 4.858 -17.937 1.00 90.50 113 CYS A N 1
ATOM 908 C CA . CYS A 1 113 ? 15.351 5.314 -18.748 1.00 90.50 113 CYS A CA 1
ATOM 909 C C . CYS A 1 113 ? 14.347 6.077 -17.879 1.00 90.50 113 CYS A C 1
ATOM 911 O O . CYS A 1 113 ? 14.019 5.616 -16.778 1.00 90.50 113 CYS A O 1
ATOM 913 N N . ASP A 1 114 ? 13.821 7.179 -18.421 1.00 87.62 114 ASP A N 1
ATOM 914 C CA . ASP A 1 114 ? 12.884 8.074 -17.743 1.00 87.62 114 ASP A CA 1
ATOM 915 C C . ASP A 1 114 ? 11.832 7.308 -16.928 1.00 87.62 114 ASP A C 1
ATOM 917 O O . ASP A 1 114 ? 11.212 6.321 -17.365 1.00 87.62 114 ASP A O 1
ATOM 921 N N . PHE A 1 115 ? 11.676 7.749 -15.685 1.00 91.69 115 PHE A N 1
ATOM 922 C CA . PHE A 1 115 ? 10.766 7.164 -14.722 1.00 91.69 115 PHE A CA 1
ATOM 923 C C . PHE A 1 115 ? 10.171 8.263 -13.861 1.00 91.69 115 PHE A C 1
ATOM 925 O O . PHE A 1 115 ? 10.901 9.032 -13.239 1.00 91.69 115 PHE A O 1
ATOM 932 N N . ASP A 1 116 ? 8.845 8.310 -13.817 1.00 93.19 116 ASP A N 1
ATOM 933 C CA . ASP A 1 116 ? 8.155 9.185 -12.888 1.00 93.19 116 ASP A CA 1
ATOM 934 C C . ASP A 1 116 ? 8.213 8.581 -11.480 1.00 93.19 116 ASP A C 1
ATOM 936 O O . ASP A 1 116 ? 7.606 7.548 -11.189 1.00 93.19 116 ASP A O 1
ATOM 940 N N . GLU A 1 117 ? 8.992 9.217 -10.607 1.00 93.38 117 GLU A N 1
ATOM 941 C CA . GLU A 1 117 ? 9.145 8.807 -9.211 1.00 93.38 117 GLU A CA 1
ATOM 942 C C . GLU A 1 117 ? 8.020 9.330 -8.312 1.00 93.38 117 GLU A C 1
ATOM 944 O O . GLU A 1 117 ? 7.980 8.985 -7.125 1.00 93.38 117 GLU A O 1
ATOM 949 N N . TRP A 1 118 ? 7.097 10.130 -8.853 1.00 96.25 118 TRP A N 1
ATOM 950 C CA . TRP A 1 118 ? 5.974 10.671 -8.106 1.00 96.25 118 TRP A CA 1
ATOM 951 C C . TRP A 1 118 ? 5.109 9.562 -7.490 1.00 96.25 118 TRP A C 1
ATOM 953 O O . TRP A 1 118 ? 4.821 8.529 -8.098 1.00 96.25 118 TRP A O 1
ATOM 963 N N . ILE A 1 119 ? 4.695 9.787 -6.242 1.00 96.75 119 ILE A N 1
ATOM 964 C CA . ILE A 1 119 ? 3.753 8.932 -5.516 1.00 96.75 119 ILE A CA 1
ATOM 965 C C . ILE A 1 119 ? 2.679 9.809 -4.862 1.00 96.75 119 ILE A C 1
ATOM 967 O O . ILE A 1 119 ? 3.004 10.919 -4.422 1.00 96.75 119 ILE A O 1
ATOM 971 N N . PRO A 1 120 ? 1.434 9.319 -4.721 1.00 95.88 120 PRO A N 1
ATOM 972 C CA . PRO A 1 120 ? 0.388 10.036 -4.002 1.00 95.88 120 PRO A CA 1
ATOM 973 C C . PRO A 1 120 ? 0.820 10.402 -2.578 1.00 95.88 120 PRO A C 1
ATOM 975 O O . PRO A 1 120 ? 1.549 9.659 -1.905 1.00 95.88 120 PRO A O 1
ATOM 978 N N . THR A 1 121 ? 0.380 11.567 -2.110 1.00 94.44 121 THR A N 1
ATOM 979 C CA . THR A 1 121 ? 0.744 12.103 -0.790 1.00 94.44 121 THR A CA 1
ATOM 980 C C . THR A 1 121 ? 0.048 11.358 0.346 1.00 94.44 121 THR A C 1
ATOM 982 O O . THR A 1 121 ? 0.593 11.290 1.446 1.00 94.44 121 THR A O 1
ATOM 985 N N . GLY A 1 122 ? -1.102 10.741 0.065 1.00 92.38 122 GLY A N 1
ATOM 986 C CA . GLY A 1 122 ? -1.958 10.047 1.023 1.00 92.38 122 GLY A CA 1
ATOM 987 C C . GLY A 1 122 ? -3.035 10.940 1.646 1.00 92.38 122 GLY A C 1
ATOM 988 O O . GLY A 1 122 ? -3.863 10.426 2.392 1.00 92.38 122 GLY A O 1
ATOM 989 N N . ASN A 1 123 ? -3.037 12.240 1.334 1.00 92.00 123 ASN A N 1
ATOM 990 C CA . ASN A 1 123 ? -4.015 13.220 1.820 1.00 92.00 123 ASN A CA 1
ATOM 991 C C . ASN A 1 123 ? -5.084 13.555 0.768 1.00 92.00 123 ASN A C 1
ATOM 993 O O . ASN A 1 123 ? -5.937 14.414 0.995 1.00 92.00 123 ASN A O 1
ATOM 997 N N . GLU A 1 124 ? -5.013 12.937 -0.410 1.00 91.50 124 GLU A N 1
ATOM 998 C CA . GLU A 1 124 ? -5.995 13.121 -1.465 1.00 91.50 124 GLU A CA 1
ATOM 999 C C . GLU A 1 124 ? -7.375 12.631 -1.008 1.00 91.50 124 GLU A C 1
ATOM 1001 O O . GLU A 1 124 ? -7.508 11.578 -0.383 1.00 91.50 124 GLU A O 1
ATOM 1006 N N . LYS A 1 125 ? -8.426 13.377 -1.363 1.00 91.44 125 LYS A N 1
ATOM 1007 C CA . LYS A 1 125 ? -9.796 12.889 -1.202 1.00 91.44 125 LYS A CA 1
ATOM 1008 C C . LYS A 1 125 ? -10.027 11.730 -2.169 1.00 91.44 125 LYS A C 1
ATOM 1010 O O . LYS A 1 125 ? -9.912 11.903 -3.386 1.00 91.44 125 LYS A O 1
ATOM 1015 N N . ILE A 1 126 ? -10.341 10.570 -1.607 1.00 94.56 126 ILE A N 1
ATOM 1016 C CA . ILE A 1 126 ? -10.634 9.352 -2.354 1.00 94.56 126 ILE A CA 1
ATOM 1017 C C . ILE A 1 126 ? -12.139 9.238 -2.541 1.00 94.56 126 ILE A C 1
ATOM 1019 O O . ILE A 1 126 ? -12.874 9.181 -1.554 1.00 94.56 126 ILE A O 1
ATOM 1023 N N . LEU A 1 127 ? -12.554 9.168 -3.804 1.00 93.25 127 LEU A N 1
ATOM 1024 C CA . LEU A 1 127 ? -13.948 9.134 -4.238 1.00 93.25 127 LEU A CA 1
ATOM 1025 C C . LEU A 1 127 ? -14.756 8.061 -3.497 1.00 93.25 127 LEU A C 1
ATOM 1027 O O . LEU A 1 127 ? -15.816 8.337 -2.951 1.00 93.25 127 LEU A O 1
ATOM 1031 N N . GLU A 1 128 ? -14.227 6.842 -3.439 1.00 91.38 128 GLU A N 1
ATOM 1032 C CA . GLU A 1 128 ? -14.901 5.669 -2.878 1.00 91.38 128 GLU A CA 1
ATOM 1033 C C . GLU A 1 128 ? -14.996 5.699 -1.341 1.00 91.38 128 GLU A C 1
ATOM 1035 O O . GLU A 1 128 ? -15.743 4.930 -0.740 1.00 91.38 128 GLU A O 1
ATOM 1040 N N . ASN A 1 129 ? -14.231 6.580 -0.693 1.00 88.88 129 ASN A N 1
ATOM 1041 C CA . ASN A 1 129 ? -14.207 6.733 0.758 1.00 88.88 129 ASN A CA 1
ATOM 1042 C C . ASN A 1 129 ? -15.027 7.928 1.259 1.00 88.88 129 ASN A C 1
ATOM 1044 O O . ASN A 1 129 ? -15.228 8.045 2.473 1.00 88.88 129 ASN A O 1
ATOM 1048 N N . ASP A 1 130 ? -15.417 8.839 0.368 1.00 87.31 130 ASP A N 1
ATOM 1049 C CA . ASP A 1 130 ? -16.125 10.067 0.711 1.00 87.31 130 ASP A CA 1
ATOM 1050 C C . ASP A 1 130 ? -17.636 9.880 0.539 1.00 87.31 130 ASP A C 1
ATOM 1052 O O . ASP A 1 130 ? -18.113 9.435 -0.503 1.00 87.31 130 ASP A O 1
ATOM 1056 N N . ALA A 1 131 ? -18.411 10.245 1.562 1.00 81.06 131 ALA A N 1
ATOM 1057 C CA . ALA A 1 131 ? -19.867 10.103 1.535 1.00 81.06 131 ALA A CA 1
ATOM 1058 C C . ALA A 1 131 ? -20.546 11.015 0.493 1.00 81.06 131 ALA A C 1
ATOM 1060 O O . ALA A 1 131 ? -21.676 10.747 0.092 1.00 81.06 131 ALA A O 1
ATOM 1061 N N . SER A 1 132 ? -19.866 12.079 0.061 1.00 83.44 132 SER A N 1
ATOM 1062 C CA . SER A 1 132 ? -20.353 13.049 -0.927 1.00 83.44 132 SER A CA 1
ATOM 1063 C C . SER A 1 132 ? -20.005 12.640 -2.360 1.00 83.44 132 SER A C 1
ATOM 1065 O O . SER A 1 132 ? -20.463 13.286 -3.299 1.00 83.44 132 SER A O 1
ATOM 1067 N N . GLY A 1 133 ? -19.193 11.590 -2.547 1.00 83.06 133 GLY A N 1
ATOM 1068 C CA . GLY A 1 133 ? -18.715 11.174 -3.865 1.00 83.06 133 GLY A CA 1
ATOM 1069 C C . GLY A 1 133 ? -17.799 12.211 -4.522 1.00 83.06 133 GLY A C 1
ATOM 1070 O O . GLY A 1 133 ? -17.779 12.332 -5.744 1.00 83.06 133 GLY A O 1
ATOM 1071 N N . GLU A 1 134 ? -17.050 12.979 -3.728 1.00 85.31 134 GLU A N 1
ATOM 1072 C CA . GLU A 1 134 ? -16.039 13.914 -4.224 1.00 85.31 134 GLU A CA 1
ATOM 1073 C C . GLU A 1 134 ? -14.636 13.306 -4.126 1.00 85.31 134 GLU A C 1
ATOM 1075 O O . GLU A 1 134 ? -14.256 12.749 -3.097 1.00 85.31 134 GLU A O 1
ATOM 1080 N N . GLY A 1 135 ? -13.811 13.488 -5.158 1.00 89.94 135 GLY A N 1
ATOM 1081 C CA . GLY A 1 135 ? -12.399 13.110 -5.110 1.00 89.94 135 GLY A CA 1
ATOM 1082 C C . GLY A 1 135 ? -11.906 12.430 -6.377 1.00 89.94 135 GLY A C 1
ATOM 1083 O O . GLY A 1 135 ? -12.554 12.467 -7.420 1.00 89.94 135 GLY A O 1
ATOM 1084 N N . LYS A 1 136 ? -10.725 11.819 -6.279 1.00 91.94 136 LYS A N 1
ATOM 1085 C CA . LYS A 1 136 ? -10.169 10.963 -7.335 1.00 91.94 136 LYS A CA 1
ATOM 1086 C C . LYS A 1 136 ? -10.469 9.508 -7.010 1.00 91.94 136 LYS A C 1
ATOM 1088 O O . LYS A 1 136 ? -10.439 9.140 -5.835 1.00 91.94 136 LYS A O 1
ATOM 1093 N N . SER A 1 137 ? -10.707 8.689 -8.032 1.00 94.88 137 SER A N 1
ATOM 1094 C CA . SER A 1 137 ? -10.791 7.245 -7.820 1.00 94.88 137 SER A CA 1
ATOM 1095 C C . SER A 1 137 ? -9.468 6.728 -7.261 1.00 94.88 137 SER A C 1
ATOM 1097 O O . SER A 1 137 ? -8.391 7.048 -7.778 1.00 94.88 137 SER A O 1
ATOM 1099 N N . PHE A 1 138 ? -9.545 5.912 -6.211 1.00 96.25 138 PHE A N 1
ATOM 1100 C CA . PHE A 1 138 ? -8.389 5.223 -5.644 1.00 96.25 138 PHE A CA 1
ATOM 1101 C C . PHE A 1 138 ? -7.615 4.441 -6.713 1.00 96.25 138 PHE A C 1
ATOM 1103 O O . PHE A 1 138 ? -6.385 4.510 -6.781 1.00 96.25 138 PHE A O 1
ATOM 1110 N N . TYR A 1 139 ? -8.342 3.731 -7.576 1.00 95.94 139 TYR A N 1
ATOM 1111 C CA . TYR A 1 139 ? -7.770 2.845 -8.584 1.00 95.94 139 TYR A CA 1
ATOM 1112 C C . TYR A 1 139 ? -7.059 3.625 -9.694 1.00 95.94 139 TYR A C 1
ATOM 1114 O O . TYR A 1 139 ? -5.970 3.235 -10.115 1.00 95.94 139 TYR A O 1
ATOM 1122 N N . GLU A 1 140 ? -7.615 4.760 -10.117 1.00 95.12 140 GLU A N 1
ATOM 1123 C CA . GLU A 1 140 ? -6.981 5.646 -11.102 1.00 95.12 140 GLU A CA 1
ATOM 1124 C C . GLU A 1 140 ? -5.769 6.388 -10.526 1.00 95.12 140 GLU A C 1
ATOM 1126 O O . GLU A 1 140 ? -4.814 6.671 -11.248 1.00 95.12 140 GLU A O 1
ATOM 1131 N N . LEU A 1 141 ? -5.781 6.684 -9.223 1.00 95.81 141 LEU A N 1
ATOM 1132 C CA . LEU A 1 141 ? -4.690 7.379 -8.547 1.00 95.81 141 LEU A CA 1
ATOM 1133 C C . LEU A 1 141 ? -3.488 6.461 -8.278 1.00 95.81 141 LEU A C 1
ATOM 1135 O O . LEU A 1 141 ? -2.349 6.841 -8.546 1.00 95.81 141 LEU A O 1
ATOM 1139 N N . TYR A 1 142 ? -3.725 5.262 -7.739 1.00 97.12 142 TYR A N 1
ATOM 1140 C CA . TYR A 1 142 ? -2.662 4.342 -7.314 1.00 97.12 142 TYR A CA 1
ATOM 1141 C C . TYR A 1 142 ? -2.322 3.273 -8.359 1.00 97.12 142 TYR A C 1
ATOM 1143 O O . TYR A 1 142 ? -1.168 2.846 -8.443 1.00 97.12 142 TYR A O 1
ATOM 1151 N N . GLY A 1 143 ? -3.287 2.838 -9.171 1.00 96.62 143 GLY A N 1
ATOM 1152 C CA . GLY A 1 143 ? -3.112 1.760 -10.149 1.00 96.62 143 GLY A CA 1
ATOM 1153 C C . GLY A 1 143 ? -1.986 2.015 -11.158 1.00 96.62 143 GLY A C 1
ATOM 1154 O O . GLY A 1 143 ? -1.099 1.161 -11.290 1.00 96.62 143 GLY A O 1
ATOM 1155 N N . PRO A 1 144 ? -1.943 3.184 -11.831 1.00 96.19 144 PRO A N 1
ATOM 1156 C CA . PRO A 1 144 ? -0.859 3.524 -12.750 1.00 96.19 144 PRO A CA 1
ATOM 1157 C C . PRO A 1 144 ? 0.506 3.574 -12.059 1.00 96.19 144 PRO A C 1
ATOM 1159 O O . PRO A 1 144 ? 1.496 3.113 -12.623 1.00 96.19 144 PRO A O 1
ATOM 1162 N N . VAL A 1 145 ? 0.558 4.060 -10.815 1.00 97.19 145 VAL A N 1
ATOM 1163 C CA . VAL A 1 145 ? 1.798 4.157 -10.036 1.00 97.19 145 VAL A CA 1
ATOM 1164 C C . VAL A 1 145 ? 2.333 2.762 -9.715 1.00 97.19 145 VAL A C 1
ATOM 1166 O O . VAL A 1 145 ? 3.495 2.473 -9.997 1.00 97.19 145 VAL A O 1
ATOM 1169 N N . PHE A 1 146 ? 1.503 1.847 -9.205 1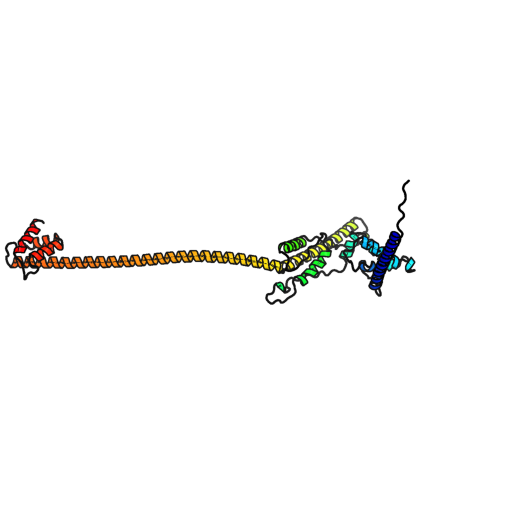.00 97.69 146 PHE A N 1
ATOM 1170 C CA . PHE A 1 146 ? 1.926 0.460 -8.976 1.00 97.69 146 PHE A CA 1
ATOM 1171 C C . PHE A 1 146 ? 2.338 -0.240 -10.276 1.00 97.69 146 PHE A C 1
ATOM 1173 O O . PHE A 1 146 ? 3.359 -0.924 -10.306 1.00 97.69 146 PHE A O 1
ATOM 1180 N N . THR A 1 147 ? 1.611 -0.012 -11.371 1.00 95.25 147 THR A N 1
ATOM 1181 C CA . THR A 1 147 ? 1.938 -0.581 -12.690 1.00 95.25 147 THR A CA 1
ATOM 1182 C C . THR A 1 147 ? 3.289 -0.079 -13.205 1.00 95.25 147 THR A C 1
ATOM 1184 O O . THR A 1 147 ? 4.105 -0.870 -13.676 1.00 95.25 147 THR A O 1
ATOM 1187 N N . ALA A 1 148 ? 3.577 1.215 -13.057 1.00 94.75 148 ALA A N 1
ATOM 1188 C CA . ALA A 1 148 ? 4.862 1.790 -13.439 1.00 94.75 148 ALA A CA 1
ATOM 1189 C C . ALA A 1 148 ? 6.014 1.202 -12.608 1.00 94.75 148 ALA A C 1
ATOM 1191 O O . ALA A 1 148 ? 7.050 0.831 -13.160 1.00 94.75 148 ALA A O 1
ATOM 1192 N N . ASN A 1 149 ? 5.827 1.053 -11.292 1.00 95.94 149 ASN A N 1
ATOM 1193 C CA . ASN A 1 149 ? 6.837 0.471 -10.402 1.00 95.94 149 ASN A CA 1
ATOM 1194 C C . ASN A 1 149 ? 7.037 -1.039 -10.635 1.00 95.94 149 ASN A C 1
ATOM 1196 O O . ASN A 1 149 ? 8.152 -1.541 -10.483 1.00 95.94 149 ASN A O 1
ATOM 1200 N N . ALA A 1 150 ? 5.998 -1.761 -11.068 1.00 95.31 150 ALA A N 1
ATOM 1201 C CA . ALA A 1 150 ? 6.040 -3.202 -11.331 1.00 95.31 150 ALA A CA 1
ATOM 1202 C C . ALA A 1 150 ? 7.081 -3.594 -12.395 1.00 95.31 150 ALA A C 1
ATOM 1204 O O . ALA A 1 150 ? 7.555 -4.740 -12.409 1.00 95.31 150 ALA A O 1
ATOM 1205 N N . ARG A 1 151 ? 7.483 -2.643 -13.256 1.00 92.31 151 ARG A N 1
ATOM 1206 C CA . ARG A 1 151 ? 8.548 -2.832 -14.252 1.00 92.31 151 ARG A CA 1
ATOM 1207 C C . ARG A 1 151 ? 9.861 -3.283 -13.606 1.00 92.31 151 ARG A C 1
ATOM 1209 O O . ARG A 1 151 ? 10.540 -4.145 -14.152 1.00 92.31 151 ARG A O 1
ATOM 1216 N N . PHE A 1 152 ? 10.159 -2.785 -12.406 1.00 95.06 152 PHE A N 1
ATOM 1217 C CA . PHE A 1 152 ? 11.406 -3.053 -11.688 1.00 95.06 152 PHE A CA 1
ATOM 1218 C C . PHE A 1 152 ? 11.380 -4.298 -10.794 1.00 95.06 152 PHE A C 1
ATOM 1220 O O . PHE A 1 152 ? 12.355 -4.554 -10.094 1.00 95.06 152 PHE A O 1
ATOM 1227 N N . SER A 1 153 ? 10.293 -5.072 -10.793 1.00 95.75 153 SER A N 1
ATOM 1228 C CA . SER A 1 153 ? 10.198 -6.260 -9.943 1.00 95.75 153 SER A CA 1
ATOM 1229 C C . SER A 1 153 ? 11.056 -7.413 -10.462 1.00 95.75 153 SER A C 1
ATOM 1231 O O . SER A 1 153 ? 10.973 -7.749 -11.647 1.00 95.75 153 SER A O 1
ATOM 1233 N N . GLU A 1 154 ? 11.841 -8.035 -9.580 1.00 94.62 154 GLU A N 1
ATOM 1234 C CA . GLU A 1 154 ? 12.556 -9.291 -9.862 1.00 94.62 154 GLU A CA 1
ATOM 1235 C C . GLU A 1 154 ? 11.578 -10.481 -9.929 1.00 94.62 154 GLU A C 1
ATOM 1237 O O . GLU A 1 154 ? 11.729 -11.373 -10.761 1.00 94.62 154 GLU A O 1
ATOM 1242 N N . ASN A 1 155 ? 10.516 -10.455 -9.117 1.00 93.69 155 ASN A N 1
ATOM 1243 C CA . ASN A 1 155 ? 9.552 -11.546 -8.997 1.00 93.69 155 ASN A CA 1
ATOM 1244 C C . ASN A 1 155 ? 8.365 -11.343 -9.951 1.00 93.69 155 ASN A C 1
ATOM 1246 O O . ASN A 1 155 ? 7.698 -10.308 -9.929 1.00 93.69 155 ASN A O 1
ATOM 1250 N N . LYS A 1 156 ? 8.068 -12.349 -10.779 1.00 90.25 156 LYS A N 1
ATOM 1251 C CA . LYS A 1 156 ? 6.938 -12.353 -11.724 1.00 90.25 156 LYS A CA 1
ATOM 1252 C C . LYS A 1 156 ? 6.067 -13.605 -11.495 1.00 90.25 156 LYS A C 1
ATOM 1254 O O . LYS A 1 156 ? 6.630 -14.651 -11.176 1.00 90.25 156 LYS A O 1
ATOM 1259 N N . PRO A 1 157 ? 4.735 -13.547 -11.698 1.00 94.12 157 PRO A N 1
ATOM 1260 C CA . PRO A 1 157 ? 3.949 -12.390 -12.137 1.00 94.12 157 PRO A CA 1
ATOM 1261 C C . PRO A 1 157 ? 3.732 -11.358 -11.018 1.00 94.12 157 PRO A C 1
ATOM 1263 O O . PRO A 1 157 ? 3.640 -11.714 -9.847 1.00 94.12 157 PRO A O 1
ATOM 1266 N N . VAL A 1 158 ? 3.635 -10.076 -11.387 1.00 94.81 158 VAL A N 1
ATOM 1267 C CA . VAL A 1 158 ? 3.325 -8.996 -10.434 1.00 94.81 158 VAL A CA 1
ATOM 1268 C C . VAL A 1 158 ? 1.804 -8.880 -10.289 1.00 94.81 158 VAL A C 1
ATOM 1270 O O . VAL A 1 158 ? 1.135 -8.693 -11.309 1.00 94.81 158 VAL A O 1
ATOM 1273 N N . PRO A 1 159 ? 1.238 -8.969 -9.072 1.00 96.00 159 PRO A N 1
ATOM 1274 C CA . PRO A 1 159 ? -0.192 -8.786 -8.869 1.00 96.00 159 PRO A CA 1
ATOM 1275 C C . PRO A 1 159 ? -0.607 -7.342 -9.176 1.00 96.00 159 PRO A C 1
ATOM 1277 O O . PRO A 1 159 ? 0.052 -6.377 -8.784 1.00 96.00 159 PRO A O 1
ATOM 1280 N N . THR A 1 160 ? -1.727 -7.194 -9.877 1.00 95.12 160 THR A N 1
ATOM 1281 C CA . THR A 1 160 ? -2.344 -5.894 -10.170 1.00 95.12 160 THR A CA 1
ATOM 1282 C C . THR A 1 160 ? -3.204 -5.425 -9.000 1.00 95.12 160 THR A C 1
ATOM 1284 O O . THR A 1 160 ? -3.776 -6.260 -8.305 1.00 95.12 160 THR A O 1
ATOM 1287 N N . LEU A 1 161 ? -3.388 -4.109 -8.843 1.00 95.44 161 LEU A N 1
ATOM 1288 C CA . LEU A 1 161 ? -4.234 -3.529 -7.784 1.00 95.44 161 LEU A CA 1
ATOM 1289 C C . LEU A 1 161 ? -5.694 -4.038 -7.822 1.00 95.44 161 LEU A C 1
ATOM 1291 O O . LEU A 1 161 ? -6.345 -4.162 -6.779 1.00 95.44 161 LEU A O 1
ATOM 1295 N N . GLY A 1 162 ? -6.187 -4.361 -9.022 1.00 93.81 162 GLY A N 1
ATOM 1296 C CA . GLY A 1 162 ? -7.554 -4.826 -9.251 1.00 93.81 162 GLY A CA 1
ATOM 1297 C C . GLY A 1 162 ? -8.595 -3.716 -9.097 1.00 93.81 162 GLY A C 1
ATOM 1298 O O . GLY A 1 162 ? -8.245 -2.538 -9.107 1.00 93.81 162 GLY A O 1
ATOM 1299 N N . GLY A 1 163 ? -9.864 -4.113 -8.979 1.00 92.69 163 GLY A N 1
ATOM 1300 C CA . GLY A 1 163 ? -11.002 -3.229 -8.727 1.00 92.69 163 GLY A CA 1
ATOM 1301 C C . GLY A 1 163 ? -11.669 -3.497 -7.376 1.00 92.69 163 GLY A C 1
ATOM 1302 O O . GLY A 1 163 ? -11.156 -4.260 -6.549 1.00 92.69 163 GLY A O 1
ATOM 1303 N N . ASP A 1 164 ? -12.824 -2.864 -7.164 1.00 93.12 164 ASP A N 1
ATOM 1304 C CA . ASP A 1 164 ? -13.622 -2.985 -5.931 1.00 93.12 164 ASP A CA 1
ATOM 1305 C C . ASP A 1 164 ? -14.293 -4.356 -5.765 1.00 93.12 164 ASP A C 1
ATOM 1307 O O . ASP A 1 164 ? -14.671 -4.750 -4.667 1.00 93.12 164 ASP A O 1
ATOM 1311 N N . ASP A 1 165 ? -14.390 -5.112 -6.856 1.00 91.69 165 ASP A N 1
ATOM 1312 C CA . ASP A 1 165 ? -14.961 -6.455 -6.933 1.00 91.69 165 ASP A CA 1
ATOM 1313 C C . ASP A 1 165 ? -14.033 -7.553 -6.391 1.00 91.69 165 ASP A C 1
ATOM 1315 O O . ASP A 1 165 ? -14.456 -8.698 -6.209 1.00 91.69 165 ASP A O 1
ATOM 1319 N N . LYS A 1 166 ? -12.760 -7.231 -6.140 1.00 93.38 166 LYS A N 1
ATOM 1320 C CA . LYS A 1 166 ? -11.764 -8.219 -5.729 1.00 93.38 166 LYS A CA 1
ATOM 1321 C C . LYS A 1 166 ? -11.988 -8.720 -4.298 1.00 93.38 166 LYS A C 1
ATOM 1323 O O . LYS A 1 166 ? -12.201 -7.910 -3.393 1.00 93.38 166 LYS A O 1
ATOM 1328 N N . PRO A 1 167 ? -11.875 -10.043 -4.059 1.00 95.62 167 PRO A N 1
ATOM 1329 C CA . PRO A 1 167 ? -11.980 -10.593 -2.715 1.00 95.62 167 PRO A CA 1
ATOM 1330 C C . PRO A 1 167 ? -10.834 -10.077 -1.842 1.00 95.62 167 PRO A C 1
ATOM 1332 O O . PRO A 1 167 ? -9.706 -9.911 -2.311 1.00 95.62 167 PRO A O 1
ATOM 1335 N N . ILE A 1 168 ? -11.114 -9.856 -0.556 1.00 94.62 168 ILE A N 1
ATOM 1336 C CA . ILE A 1 168 ? -10.152 -9.236 0.365 1.00 94.62 168 ILE A CA 1
ATOM 1337 C C . ILE A 1 168 ? -8.840 -10.029 0.481 1.00 94.62 168 ILE A C 1
ATOM 1339 O O . ILE A 1 168 ? -7.777 -9.436 0.640 1.00 94.62 168 ILE A O 1
ATOM 1343 N N . ASP A 1 169 ? -8.886 -11.351 0.316 1.00 95.94 169 ASP A N 1
ATOM 1344 C CA . ASP A 1 169 ? -7.697 -12.208 0.356 1.00 95.94 169 ASP A CA 1
ATOM 1345 C C . ASP A 1 169 ? -6.731 -11.910 -0.802 1.00 95.94 169 ASP A C 1
ATOM 1347 O O . ASP A 1 169 ? -5.517 -11.851 -0.598 1.00 95.94 169 ASP A O 1
ATOM 1351 N N . GLU A 1 170 ? -7.252 -11.637 -2.005 1.00 96.31 170 GLU A N 1
ATOM 1352 C CA . GLU A 1 170 ? -6.430 -11.194 -3.140 1.00 96.31 170 GLU A CA 1
ATOM 1353 C C . GLU A 1 170 ? -5.844 -9.798 -2.891 1.00 96.31 170 GLU A C 1
ATOM 1355 O O . GLU A 1 170 ? -4.700 -9.531 -3.263 1.00 96.31 170 GLU A O 1
ATOM 1360 N N . VAL A 1 171 ? -6.595 -8.920 -2.215 1.00 96.88 171 VAL A N 1
ATOM 1361 C CA . VAL A 1 171 ? -6.114 -7.587 -1.819 1.00 96.88 171 VAL A CA 1
ATOM 1362 C C . VAL A 1 171 ? -4.956 -7.710 -0.826 1.00 96.88 171 VAL A C 1
ATOM 1364 O O . VAL A 1 171 ? -3.925 -7.058 -0.993 1.00 96.88 171 VAL A O 1
ATOM 1367 N N . TYR A 1 172 ? -5.064 -8.587 0.174 1.00 96.44 172 TYR A N 1
ATOM 1368 C CA . TYR A 1 172 ? -3.968 -8.844 1.107 1.00 96.44 172 TYR A CA 1
ATOM 1369 C C . TYR A 1 172 ? -2.755 -9.478 0.425 1.00 96.44 172 TYR A C 1
ATOM 1371 O O . TYR A 1 172 ? -1.631 -9.070 0.714 1.00 96.44 172 TYR A O 1
ATOM 1379 N N . ALA A 1 173 ? -2.954 -10.408 -0.512 1.00 96.94 173 ALA A N 1
ATOM 1380 C CA . ALA A 1 173 ? -1.863 -10.991 -1.292 1.00 96.94 173 ALA A CA 1
ATOM 1381 C C . ALA A 1 173 ? -1.136 -9.939 -2.151 1.00 96.94 173 ALA A C 1
ATOM 1383 O O . ALA A 1 173 ? 0.094 -9.954 -2.236 1.00 96.94 173 ALA A O 1
ATOM 1384 N N . PHE A 1 174 ? -1.874 -8.988 -2.738 1.00 97.88 174 PHE A N 1
ATOM 1385 C CA . PHE A 1 174 ? -1.295 -7.839 -3.436 1.00 97.88 174 PHE A CA 1
ATOM 1386 C C . PHE A 1 174 ? -0.390 -7.024 -2.503 1.00 97.88 174 PHE A C 1
ATOM 1388 O O . PHE A 1 174 ? 0.773 -6.780 -2.827 1.00 97.88 174 PHE A O 1
ATOM 1395 N N . TYR A 1 175 ? -0.883 -6.642 -1.322 1.00 97.88 175 TYR A N 1
ATOM 1396 C CA . TYR A 1 175 ? -0.085 -5.872 -0.366 1.00 97.88 175 TYR A CA 1
ATOM 1397 C C . TYR A 1 175 ? 1.099 -6.665 0.202 1.00 97.88 175 TYR A C 1
ATOM 1399 O O . TYR A 1 175 ? 2.168 -6.091 0.402 1.00 97.88 175 TYR A O 1
ATOM 1407 N N . ASP A 1 176 ? 0.962 -7.974 0.423 1.00 97.50 176 ASP A N 1
ATOM 1408 C CA . ASP A 1 176 ? 2.065 -8.834 0.866 1.00 97.50 176 ASP A CA 1
ATOM 1409 C C . ASP A 1 176 ? 3.191 -8.897 -0.176 1.00 97.50 176 ASP A C 1
ATOM 1411 O O . ASP A 1 176 ? 4.366 -8.757 0.169 1.00 97.50 176 ASP A O 1
ATOM 1415 N N . PHE A 1 177 ? 2.839 -9.005 -1.462 1.00 98.06 177 PHE A N 1
ATOM 1416 C CA . PHE A 1 177 ? 3.808 -8.928 -2.554 1.00 98.06 177 PHE A CA 1
ATOM 1417 C C . PHE A 1 177 ? 4.579 -7.602 -2.538 1.00 98.06 177 PHE A C 1
ATOM 1419 O O . PHE A 1 177 ? 5.807 -7.604 -2.623 1.00 98.06 177 PHE A O 1
ATOM 1426 N N . TRP A 1 178 ? 3.881 -6.469 -2.406 1.00 97.94 178 TRP A N 1
ATOM 1427 C CA . TRP A 1 178 ? 4.519 -5.149 -2.421 1.00 97.94 178 TRP A CA 1
ATOM 1428 C C . TRP A 1 178 ? 5.329 -4.846 -1.154 1.00 97.94 178 TRP A C 1
ATOM 1430 O O . TRP A 1 178 ? 6.352 -4.169 -1.232 1.00 97.94 178 TRP A O 1
ATOM 1440 N N . ASN A 1 179 ? 4.942 -5.394 -0.001 1.00 96.31 179 ASN A N 1
ATOM 1441 C CA . ASN A 1 179 ? 5.751 -5.327 1.219 1.00 96.31 179 ASN A CA 1
ATOM 1442 C C . ASN A 1 179 ? 7.055 -6.130 1.098 1.00 96.31 179 ASN A C 1
ATOM 1444 O O . ASN A 1 179 ? 8.070 -5.763 1.689 1.00 96.31 179 ASN A O 1
ATOM 1448 N N . LYS A 1 180 ? 7.042 -7.205 0.305 1.00 96.12 180 LYS A N 1
ATOM 1449 C CA . LYS A 1 180 ? 8.206 -8.047 -0.011 1.00 96.12 180 LYS A CA 1
ATOM 1450 C C . LYS A 1 180 ? 8.803 -7.721 -1.384 1.00 96.12 180 LYS A C 1
ATOM 1452 O O . LYS A 1 180 ? 9.467 -8.568 -1.982 1.00 96.12 180 LYS A O 1
ATOM 1457 N N . PHE A 1 181 ? 8.550 -6.517 -1.902 1.00 97.12 181 PHE A N 1
ATOM 1458 C CA . PHE A 1 181 ? 8.961 -6.143 -3.248 1.00 97.12 181 PHE A CA 1
ATOM 1459 C C . PHE A 1 181 ? 10.481 -6.192 -3.381 1.00 97.12 181 PHE A C 1
ATOM 1461 O O . PHE A 1 181 ? 11.192 -5.500 -2.655 1.00 97.12 181 PHE A O 1
ATOM 1468 N N . ASP A 1 182 ? 10.979 -6.971 -4.338 1.00 95.81 182 ASP A N 1
ATOM 1469 C CA . ASP A 1 182 ? 12.396 -6.985 -4.680 1.00 95.81 182 ASP A CA 1
ATOM 1470 C C . ASP A 1 182 ? 12.630 -6.277 -6.013 1.00 95.81 182 ASP A C 1
ATOM 1472 O O . ASP A 1 182 ? 11.977 -6.581 -7.018 1.00 95.81 182 ASP A O 1
ATOM 1476 N N . SER A 1 183 ? 13.538 -5.300 -5.996 1.00 94.81 183 SER A N 1
ATOM 1477 C CA . SER A 1 183 ? 13.803 -4.409 -7.120 1.00 94.81 183 SER A CA 1
ATOM 1478 C C . SER A 1 183 ? 15.157 -4.707 -7.743 1.00 94.81 183 SER A C 1
ATOM 1480 O O . SER A 1 183 ? 16.205 -4.579 -7.089 1.00 94.81 183 SER A O 1
ATOM 1482 N N . TRP A 1 184 ? 15.136 -5.011 -9.042 1.00 94.00 184 TRP A N 1
ATOM 1483 C CA . TRP A 1 184 ? 16.346 -5.167 -9.847 1.00 94.00 184 TRP A CA 1
ATOM 1484 C C . TRP A 1 184 ? 16.946 -3.836 -10.304 1.00 94.00 184 TRP A C 1
ATOM 1486 O O . TRP A 1 184 ? 18.036 -3.844 -10.878 1.00 94.00 184 TRP A O 1
ATOM 1496 N N . ARG A 1 185 ? 16.264 -2.704 -10.053 1.00 93.62 185 ARG A N 1
ATOM 1497 C CA . ARG A 1 185 ? 16.707 -1.365 -10.471 1.00 93.62 185 ARG A CA 1
ATOM 1498 C C . ARG A 1 185 ? 18.112 -1.074 -9.942 1.00 93.62 185 ARG A C 1
ATOM 1500 O O . ARG A 1 185 ? 18.385 -1.196 -8.742 1.00 93.62 185 ARG A O 1
ATOM 1507 N N . ASP A 1 186 ? 18.984 -0.671 -10.856 1.00 88.75 186 ASP A N 1
ATOM 1508 C CA . ASP A 1 186 ? 20.378 -0.351 -10.589 1.00 88.75 186 ASP A CA 1
ATOM 1509 C C . ASP A 1 186 ? 20.574 1.164 -10.454 1.00 88.75 186 ASP A C 1
ATOM 1511 O O . ASP A 1 186 ? 20.106 1.957 -11.267 1.00 88.75 186 ASP A O 1
ATOM 1515 N N . PHE A 1 187 ? 21.292 1.567 -9.410 1.00 88.81 187 PHE A N 1
ATOM 1516 C CA . PHE A 1 187 ? 21.587 2.965 -9.092 1.00 88.81 187 PHE A CA 1
ATOM 1517 C C . PHE A 1 187 ? 23.078 3.294 -9.198 1.00 88.81 187 PHE A C 1
ATOM 1519 O O . PHE A 1 187 ? 23.502 4.369 -8.766 1.00 88.81 187 PHE A O 1
ATOM 1526 N N . THR A 1 188 ? 23.874 2.366 -9.731 1.00 83.56 188 THR A N 1
ATOM 1527 C CA . THR A 1 188 ? 25.325 2.513 -9.874 1.00 83.56 188 THR A CA 1
ATOM 1528 C C . THR A 1 188 ? 25.743 3.111 -11.215 1.00 83.56 188 THR A C 1
ATOM 1530 O O . THR A 1 188 ? 26.916 3.421 -11.382 1.00 83.56 188 THR A O 1
ATOM 1533 N N . HIS A 1 189 ? 24.814 3.347 -12.147 1.00 77.88 189 HIS A N 1
ATOM 1534 C CA . HIS A 1 189 ? 25.154 3.964 -13.429 1.00 77.88 189 HIS A CA 1
ATOM 1535 C C . HIS A 1 189 ? 25.735 5.378 -13.283 1.00 77.88 189 HIS A C 1
ATOM 1537 O O . HIS A 1 189 ? 26.781 5.680 -13.841 1.00 77.88 189 HIS A O 1
ATOM 1543 N N . ASP A 1 190 ? 25.083 6.211 -12.472 1.00 70.62 190 ASP A N 1
ATOM 1544 C CA . ASP A 1 190 ? 25.477 7.600 -12.198 1.00 70.62 190 ASP A CA 1
ATOM 1545 C C . ASP A 1 190 ? 26.505 7.667 -11.055 1.00 70.62 190 ASP A C 1
ATOM 1547 O O . ASP A 1 190 ? 26.357 8.393 -10.064 1.00 70.62 190 ASP A O 1
ATOM 1551 N N . SER A 1 191 ? 27.491 6.779 -11.127 1.00 82.75 191 SER A N 1
ATOM 1552 C CA . SER A 1 191 ? 28.576 6.703 -10.161 1.00 82.75 191 SER A CA 1
ATOM 1553 C C . SER A 1 191 ? 29.562 7.844 -10.378 1.00 82.75 191 SER A C 1
ATOM 1555 O O . SER A 1 191 ? 29.995 8.092 -11.495 1.00 82.75 191 SER A O 1
ATOM 1557 N N . GLU A 1 192 ? 29.947 8.512 -9.293 1.00 84.50 192 GLU A N 1
ATOM 1558 C CA . GLU A 1 192 ? 30.854 9.665 -9.335 1.00 84.50 192 GLU A CA 1
ATOM 1559 C C . GLU A 1 192 ? 32.281 9.279 -9.750 1.00 84.50 192 GLU A C 1
ATOM 1561 O O . GLU A 1 192 ? 32.966 10.054 -10.412 1.00 84.50 192 GLU A O 1
ATOM 1566 N N . HIS A 1 193 ? 32.742 8.082 -9.372 1.00 84.69 193 HIS A N 1
ATOM 1567 C CA . HIS A 1 193 ? 34.100 7.642 -9.670 1.00 84.69 193 HIS A CA 1
ATOM 1568 C C . HIS A 1 193 ? 34.135 6.668 -10.847 1.00 84.69 193 HIS A C 1
ATOM 1570 O O . HIS A 1 193 ? 33.527 5.598 -10.785 1.00 84.69 193 HIS A O 1
ATOM 1576 N N . ASP A 1 194 ? 34.919 6.980 -11.876 1.00 85.94 194 ASP A N 1
ATOM 1577 C CA . ASP A 1 194 ? 35.249 6.012 -12.919 1.00 85.94 194 ASP A CA 1
ATOM 1578 C C . ASP A 1 194 ? 36.295 5.013 -12.403 1.00 85.94 194 ASP A C 1
ATOM 1580 O O . ASP A 1 194 ? 37.457 5.343 -12.166 1.00 85.94 194 ASP A O 1
ATOM 1584 N N . VAL A 1 195 ? 35.854 3.771 -12.220 1.00 85.06 195 VAL A N 1
ATOM 1585 C CA . VAL A 1 195 ? 36.643 2.677 -11.646 1.00 85.06 195 VAL A CA 1
ATOM 1586 C C . VAL A 1 195 ? 37.754 2.216 -12.603 1.00 85.06 195 VAL A C 1
ATOM 1588 O O . VAL A 1 195 ? 38.740 1.632 -12.147 1.00 85.06 195 VAL A O 1
ATOM 1591 N N . ASP A 1 196 ? 37.636 2.486 -13.904 1.00 84.00 196 ASP A N 1
ATOM 1592 C CA . ASP A 1 196 ? 38.655 2.124 -14.895 1.00 84.00 196 ASP A CA 1
ATOM 1593 C C . ASP A 1 196 ? 39.737 3.200 -15.071 1.00 84.00 196 ASP A C 1
ATOM 1595 O O . ASP A 1 196 ? 40.843 2.880 -15.502 1.00 84.00 196 ASP A O 1
ATOM 1599 N N . SER A 1 197 ? 39.486 4.423 -14.596 1.00 87.88 197 SER A N 1
ATOM 1600 C CA . SER A 1 197 ? 40.485 5.499 -14.478 1.00 87.88 197 SER A CA 1
ATOM 1601 C C . SER A 1 197 ? 41.385 5.380 -13.232 1.00 87.88 197 SER A C 1
ATOM 1603 O O . SER A 1 197 ? 42.176 6.274 -12.929 1.00 87.88 197 SER A O 1
ATOM 1605 N N . ALA A 1 198 ? 41.276 4.288 -12.471 1.00 88.44 198 ALA A N 1
ATOM 1606 C CA . ALA A 1 198 ? 42.029 4.096 -11.238 1.00 88.44 198 ALA A CA 1
ATOM 1607 C C . ALA A 1 198 ? 43.526 3.826 -11.484 1.00 88.44 198 ALA A C 1
ATOM 1609 O O . ALA A 1 198 ? 43.902 2.847 -12.124 1.00 88.44 198 ALA A O 1
ATOM 1610 N N . GLU A 1 199 ? 44.389 4.629 -10.861 1.00 88.19 199 GLU A N 1
ATOM 1611 C CA . GLU A 1 199 ? 45.856 4.531 -10.988 1.00 88.19 199 GLU A CA 1
ATOM 1612 C C . GLU A 1 199 ? 46.459 3.216 -10.459 1.00 88.19 199 GLU A C 1
ATOM 1614 O O . GLU A 1 199 ? 47.517 2.777 -10.900 1.00 88.19 199 GLU A O 1
ATOM 1619 N N . HIS A 1 200 ? 45.822 2.598 -9.464 1.00 91.44 200 HIS A N 1
ATOM 1620 C CA . HIS A 1 200 ? 46.316 1.385 -8.813 1.00 91.44 200 HIS A CA 1
ATOM 1621 C C . HIS A 1 200 ? 45.172 0.608 -8.152 1.00 91.44 200 HIS A C 1
ATOM 1623 O O . HIS A 1 200 ? 44.054 1.102 -7.986 1.00 91.44 200 HIS A O 1
ATOM 1629 N N . ARG A 1 201 ? 45.439 -0.644 -7.761 1.00 93.94 201 ARG A N 1
ATOM 1630 C CA . ARG A 1 201 ? 44.416 -1.583 -7.265 1.00 93.94 201 ARG A CA 1
ATOM 1631 C C . ARG A 1 201 ? 43.626 -1.053 -6.065 1.00 93.94 201 ARG A C 1
ATOM 1633 O O . ARG A 1 201 ? 42.418 -1.271 -5.986 1.00 93.94 201 ARG A O 1
ATOM 1640 N N . ASP A 1 202 ? 44.294 -0.387 -5.130 1.00 92.81 202 ASP A N 1
ATOM 1641 C CA . ASP A 1 202 ? 43.645 0.106 -3.914 1.00 92.81 202 ASP A CA 1
ATOM 1642 C C . ASP A 1 202 ? 42.795 1.349 -4.202 1.00 92.81 202 ASP A C 1
ATOM 1644 O O . ASP A 1 202 ? 41.680 1.452 -3.688 1.00 92.81 202 ASP A O 1
ATOM 1648 N N . HIS A 1 203 ? 43.234 2.204 -5.132 1.00 90.75 203 HIS A N 1
ATOM 1649 C CA . HIS A 1 203 ? 42.416 3.283 -5.684 1.00 90.75 203 HIS A CA 1
ATOM 1650 C C . HIS A 1 203 ? 41.161 2.734 -6.381 1.00 90.75 203 HIS A C 1
ATOM 1652 O O . HIS A 1 203 ? 40.055 3.181 -6.078 1.00 90.75 203 HIS A O 1
ATOM 1658 N N . LYS A 1 204 ? 41.300 1.671 -7.192 1.00 92.06 204 LYS A N 1
ATOM 1659 C CA . LYS A 1 204 ? 40.173 0.981 -7.848 1.00 92.06 204 LYS A CA 1
ATOM 1660 C C . LYS A 1 204 ? 39.154 0.465 -6.828 1.00 92.06 204 LYS A C 1
ATOM 1662 O O . LYS A 1 204 ? 37.950 0.660 -6.981 1.00 92.06 204 LYS A O 1
ATOM 1667 N N . ARG A 1 205 ? 39.634 -0.164 -5.747 1.00 91.31 205 ARG A N 1
ATOM 1668 C CA . ARG A 1 205 ? 38.783 -0.658 -4.649 1.00 91.31 205 ARG A CA 1
ATOM 1669 C C . ARG A 1 205 ? 38.086 0.473 -3.900 1.00 91.31 205 ARG A C 1
ATOM 1671 O O . ARG A 1 205 ? 36.910 0.341 -3.567 1.00 91.31 205 ARG A O 1
ATOM 1678 N N . TRP A 1 206 ? 38.793 1.564 -3.620 1.00 93.19 206 TRP A N 1
ATOM 1679 C CA . TRP A 1 206 ? 38.223 2.726 -2.945 1.00 93.19 206 TRP A CA 1
ATOM 1680 C C . TRP A 1 206 ? 37.118 3.379 -3.788 1.00 93.19 206 TRP A C 1
ATOM 1682 O O . TRP A 1 206 ? 36.020 3.588 -3.268 1.00 93.19 206 TRP A O 1
ATOM 1692 N N . MET A 1 207 ? 37.367 3.597 -5.085 1.00 90.50 207 MET A N 1
ATOM 1693 C CA . MET A 1 207 ? 36.390 4.133 -6.043 1.00 90.50 207 MET A CA 1
ATOM 1694 C C . MET A 1 207 ? 35.144 3.245 -6.125 1.00 90.50 207 MET A C 1
ATOM 1696 O O . MET A 1 207 ? 34.026 3.720 -5.924 1.00 90.50 207 MET A O 1
ATOM 1700 N N . ALA A 1 208 ? 35.329 1.932 -6.306 1.00 89.44 208 ALA A N 1
ATOM 1701 C CA . ALA A 1 208 ? 34.225 0.974 -6.347 1.00 89.44 208 ALA A CA 1
ATOM 1702 C C . ALA A 1 208 ? 33.395 0.985 -5.051 1.00 89.44 208 ALA A C 1
ATOM 1704 O O . ALA A 1 208 ? 32.166 1.004 -5.098 1.00 89.44 208 ALA A O 1
ATOM 1705 N N . LYS A 1 209 ? 34.048 1.050 -3.881 1.00 91.69 209 LYS A N 1
ATOM 1706 C CA . LYS A 1 209 ? 33.365 1.112 -2.579 1.00 91.69 209 LYS A CA 1
ATOM 1707 C C . LYS A 1 209 ? 32.560 2.404 -2.404 1.00 91.69 209 LYS A C 1
ATOM 1709 O O . LYS A 1 209 ? 31.480 2.376 -1.812 1.00 91.69 209 LYS A O 1
ATOM 1714 N N . LYS A 1 210 ? 33.072 3.539 -2.888 1.00 92.12 210 LYS A N 1
ATOM 1715 C CA . LYS A 1 210 ? 32.360 4.826 -2.859 1.00 92.12 210 LYS A CA 1
ATOM 1716 C C . LYS A 1 210 ? 31.113 4.792 -3.741 1.00 92.12 210 LYS A C 1
ATOM 1718 O O . LYS A 1 210 ? 30.036 5.154 -3.265 1.00 92.12 210 LYS A O 1
ATOM 1723 N N . ASN A 1 211 ? 31.238 4.259 -4.952 1.00 91.50 211 ASN A N 1
ATOM 1724 C CA . ASN A 1 211 ? 30.120 4.061 -5.873 1.00 91.50 211 ASN A CA 1
ATOM 1725 C C . ASN A 1 211 ? 29.059 3.117 -5.296 1.00 91.50 211 ASN A C 1
ATOM 1727 O O . ASN A 1 211 ? 27.872 3.441 -5.288 1.00 91.50 211 ASN A O 1
ATOM 1731 N N . GLU A 1 212 ? 29.478 1.986 -4.724 1.00 90.19 212 GLU A N 1
ATOM 1732 C CA . GLU A 1 212 ? 28.574 1.033 -4.077 1.00 90.19 212 GLU A CA 1
ATOM 1733 C C . GLU A 1 212 ? 27.823 1.681 -2.901 1.00 90.19 212 GLU A C 1
ATOM 1735 O O . GLU A 1 212 ? 26.616 1.491 -2.744 1.00 90.19 212 GLU A O 1
ATOM 1740 N N . ALA A 1 213 ? 28.504 2.491 -2.085 1.00 92.00 213 ALA A N 1
ATOM 1741 C CA . ALA A 1 213 ? 27.873 3.215 -0.984 1.00 92.00 213 ALA A CA 1
ATOM 1742 C C . ALA A 1 213 ? 26.840 4.246 -1.478 1.00 92.00 213 ALA A C 1
ATOM 1744 O O . ALA A 1 213 ? 25.747 4.347 -0.909 1.00 92.00 213 ALA A O 1
ATOM 1745 N N . ALA A 1 214 ? 27.150 4.982 -2.549 1.00 91.75 214 ALA A N 1
ATOM 1746 C CA . ALA A 1 214 ? 26.221 5.921 -3.175 1.00 91.75 214 ALA A CA 1
ATOM 1747 C C . ALA A 1 214 ? 24.997 5.200 -3.768 1.00 91.75 214 ALA A C 1
ATOM 1749 O O . ALA A 1 214 ? 23.857 5.590 -3.492 1.00 91.75 214 ALA A O 1
ATOM 1750 N N . GLY A 1 215 ? 25.220 4.099 -4.491 1.00 91.38 215 GLY A N 1
ATOM 1751 C CA . GLY A 1 215 ? 24.169 3.241 -5.037 1.00 91.38 215 GLY A CA 1
ATOM 1752 C C . GLY A 1 215 ? 23.264 2.670 -3.944 1.00 91.38 215 GLY A C 1
ATOM 1753 O O . GLY A 1 215 ? 22.043 2.791 -4.029 1.00 91.38 215 GLY A O 1
ATOM 1754 N N . LYS A 1 216 ? 23.836 2.155 -2.846 1.00 92.25 216 LYS A N 1
ATOM 1755 C CA . LYS A 1 216 ? 23.074 1.683 -1.673 1.00 92.25 216 LYS A CA 1
ATOM 1756 C C . LYS A 1 216 ? 22.224 2.787 -1.047 1.00 92.25 216 LYS A C 1
ATOM 1758 O O . LYS A 1 216 ? 21.092 2.526 -0.645 1.00 92.25 216 LYS A O 1
ATOM 1763 N N . LYS A 1 217 ? 22.727 4.024 -0.977 1.00 93.88 217 LYS A N 1
ATOM 1764 C CA . LYS A 1 217 ? 21.961 5.172 -0.462 1.00 93.88 217 LYS A CA 1
ATOM 1765 C C . LYS A 1 217 ? 20.767 5.504 -1.362 1.00 93.88 217 LYS A C 1
ATOM 1767 O O . LYS A 1 217 ? 19.679 5.734 -0.836 1.00 93.88 217 LYS A O 1
ATOM 1772 N N . LYS A 1 218 ? 20.949 5.507 -2.688 1.00 93.25 218 LYS A N 1
ATOM 1773 C CA . LYS A 1 218 ? 19.862 5.701 -3.665 1.00 93.25 218 LYS A CA 1
ATOM 1774 C C . LYS A 1 218 ? 18.840 4.557 -3.584 1.00 93.25 218 LYS A C 1
ATOM 1776 O O . LYS A 1 218 ? 17.658 4.823 -3.398 1.00 93.25 218 LYS A O 1
ATOM 1781 N N . LYS A 1 219 ? 19.301 3.301 -3.554 1.00 93.12 219 LYS A N 1
ATOM 1782 C CA . LYS A 1 219 ? 18.445 2.115 -3.380 1.00 93.12 219 LYS A CA 1
ATOM 1783 C C . LYS A 1 219 ? 17.642 2.181 -2.076 1.00 93.12 219 LYS A C 1
ATOM 1785 O O . LYS A 1 219 ? 16.437 1.977 -2.094 1.00 93.12 219 LYS A O 1
ATOM 1790 N N . LYS A 1 220 ? 18.252 2.571 -0.949 1.00 95.44 220 LYS A N 1
ATOM 1791 C CA . LYS A 1 220 ? 17.533 2.759 0.328 1.00 95.44 220 LYS A CA 1
ATOM 1792 C C . LYS A 1 220 ? 16.433 3.825 0.236 1.00 95.44 220 LYS A C 1
ATOM 1794 O O . LYS A 1 220 ? 15.360 3.625 0.799 1.00 95.44 220 LYS A O 1
ATOM 1799 N N . LYS A 1 221 ? 16.685 4.947 -0.450 1.00 95.50 221 LYS A N 1
ATOM 1800 C CA . LYS A 1 221 ? 15.659 5.977 -0.687 1.00 95.50 221 LYS A CA 1
ATOM 1801 C C . LYS A 1 221 ? 14.508 5.437 -1.533 1.00 95.50 221 LYS A C 1
ATOM 1803 O O . LYS A 1 221 ? 13.360 5.718 -1.211 1.00 95.50 221 LYS A O 1
ATOM 1808 N N . GLU A 1 222 ? 14.812 4.630 -2.545 1.00 95.38 222 GLU A N 1
ATOM 1809 C CA . GLU A 1 222 ? 13.794 3.987 -3.377 1.00 95.38 222 GLU A CA 1
ATOM 1810 C C . GLU A 1 222 ? 12.905 3.041 -2.562 1.00 95.38 222 GLU A C 1
ATOM 1812 O O . GLU A 1 222 ? 11.684 3.143 -2.623 1.00 95.38 222 GLU A O 1
ATOM 1817 N N . TYR A 1 223 ? 13.487 2.182 -1.720 1.00 96.25 223 TYR A N 1
ATOM 1818 C CA . TYR A 1 223 ? 12.689 1.325 -0.835 1.00 96.25 223 TYR A CA 1
ATOM 1819 C C . TYR A 1 223 ? 11.845 2.128 0.156 1.00 96.25 223 TYR A C 1
ATOM 1821 O O . TYR A 1 223 ? 10.698 1.773 0.400 1.00 96.25 223 TYR A O 1
ATOM 1829 N N . ALA A 1 224 ? 12.370 3.230 0.700 1.00 97.44 224 ALA A N 1
ATOM 1830 C CA . ALA A 1 224 ? 11.591 4.106 1.575 1.00 97.44 224 ALA A CA 1
ATOM 1831 C C . ALA A 1 224 ? 10.416 4.773 0.833 1.00 97.44 224 ALA A C 1
ATOM 1833 O O . ALA A 1 224 ? 9.330 4.923 1.399 1.00 97.44 224 ALA A O 1
ATOM 1834 N N . ARG A 1 225 ? 10.614 5.143 -0.440 1.00 97.56 225 ARG A N 1
ATOM 1835 C CA . ARG A 1 225 ? 9.564 5.669 -1.322 1.00 97.56 225 ARG A CA 1
ATOM 1836 C C . ARG A 1 225 ? 8.491 4.613 -1.597 1.00 97.56 225 ARG A C 1
ATOM 1838 O O . ARG A 1 225 ? 7.312 4.911 -1.442 1.00 97.56 225 ARG A O 1
ATOM 1845 N N . LEU A 1 226 ? 8.888 3.386 -1.941 1.00 97.38 226 LEU A N 1
ATOM 1846 C CA . LEU A 1 226 ? 7.967 2.269 -2.180 1.00 97.38 226 LEU A CA 1
ATOM 1847 C C . LEU A 1 226 ? 7.190 1.877 -0.918 1.00 97.38 226 LEU A C 1
ATOM 1849 O O . LEU A 1 226 ? 5.977 1.722 -0.988 1.00 97.38 226 LEU A O 1
ATOM 1853 N N . ALA A 1 227 ? 7.847 1.802 0.241 1.00 97.56 227 ALA A N 1
ATOM 1854 C CA . ALA A 1 227 ? 7.171 1.560 1.516 1.00 97.56 227 ALA A CA 1
ATOM 1855 C C . ALA A 1 227 ? 6.126 2.649 1.801 1.00 97.56 227 ALA A C 1
ATOM 1857 O O . ALA A 1 227 ? 4.971 2.347 2.082 1.00 97.56 227 ALA A O 1
ATOM 1858 N N . SER A 1 228 ? 6.491 3.921 1.599 1.00 97.94 228 SER A N 1
ATOM 1859 C CA . SER A 1 228 ? 5.552 5.039 1.746 1.00 97.94 228 SER A CA 1
ATOM 1860 C C . SER A 1 228 ? 4.364 4.938 0.783 1.00 97.94 228 SER A C 1
ATOM 1862 O O . SER A 1 228 ? 3.242 5.251 1.170 1.00 97.94 228 SER A O 1
ATOM 1864 N N . LEU A 1 229 ? 4.586 4.518 -0.467 1.00 98.06 229 LEU A N 1
ATOM 1865 C CA . LEU A 1 229 ? 3.514 4.283 -1.439 1.00 98.06 229 LEU A CA 1
ATOM 1866 C C . LEU A 1 229 ? 2.546 3.202 -0.941 1.00 98.06 229 LEU A C 1
ATOM 1868 O O . LEU A 1 229 ? 1.335 3.416 -0.971 1.00 98.06 229 LEU A O 1
ATOM 1872 N N . VAL A 1 230 ? 3.079 2.073 -0.470 1.00 98.12 230 VAL A N 1
ATOM 1873 C CA . VAL A 1 230 ? 2.297 0.935 0.028 1.00 98.12 230 VAL A CA 1
ATOM 1874 C C . VAL A 1 230 ? 1.492 1.319 1.265 1.00 98.12 230 VAL A C 1
ATOM 1876 O O . VAL A 1 230 ? 0.282 1.101 1.281 1.00 98.12 230 VAL A O 1
ATOM 1879 N N . ASP A 1 231 ? 2.117 1.964 2.250 1.00 97.62 231 ASP A N 1
ATOM 1880 C CA . ASP A 1 231 ? 1.458 2.392 3.488 1.00 97.62 231 ASP A CA 1
ATOM 1881 C C . ASP A 1 231 ? 0.314 3.376 3.212 1.00 97.62 231 ASP A C 1
ATOM 1883 O O . ASP A 1 231 ? -0.793 3.234 3.738 1.00 97.62 231 ASP A O 1
ATOM 1887 N N . ARG A 1 232 ? 0.558 4.367 2.342 1.00 97.31 232 ARG A N 1
ATOM 1888 C CA . ARG A 1 232 ? -0.454 5.363 1.955 1.00 97.31 232 ARG A CA 1
ATOM 1889 C C . ARG A 1 232 ? -1.592 4.735 1.166 1.00 97.31 232 ARG A C 1
ATOM 1891 O O . ARG A 1 232 ? -2.739 5.122 1.370 1.00 97.31 232 ARG A O 1
ATOM 1898 N N . ALA A 1 233 ? -1.287 3.789 0.279 1.00 97.44 233 ALA A N 1
ATOM 1899 C CA . ALA A 1 233 ? -2.305 3.050 -0.454 1.00 97.44 233 ALA A CA 1
ATOM 1900 C C . ALA A 1 233 ? -3.157 2.214 0.507 1.00 97.44 233 ALA A C 1
ATOM 1902 O O . ALA A 1 233 ? -4.374 2.304 0.459 1.00 97.44 233 ALA A O 1
ATOM 1903 N N . LEU A 1 234 ? -2.536 1.461 1.420 1.00 96.44 234 LEU A N 1
ATOM 1904 C CA . LEU A 1 234 ? -3.229 0.610 2.390 1.00 96.44 234 LEU A CA 1
ATOM 1905 C C . LEU A 1 234 ? -4.145 1.417 3.323 1.00 96.44 234 LEU A C 1
ATOM 1907 O O . LEU A 1 234 ? -5.251 0.984 3.639 1.00 96.44 234 LEU A O 1
ATOM 1911 N N . ALA A 1 235 ? -3.702 2.600 3.757 1.00 95.38 235 ALA A N 1
ATOM 1912 C CA . ALA A 1 235 ? -4.501 3.491 4.596 1.00 95.38 235 ALA A CA 1
ATOM 1913 C C . ALA A 1 235 ? -5.744 4.043 3.873 1.00 95.38 235 ALA A C 1
ATOM 1915 O O . ALA A 1 235 ? -6.771 4.288 4.512 1.00 95.38 235 ALA A O 1
ATOM 1916 N N . ASN A 1 236 ? -5.645 4.228 2.556 1.00 94.81 236 ASN A N 1
ATOM 1917 C CA . ASN A 1 236 ? -6.672 4.838 1.719 1.00 94.81 236 ASN A CA 1
ATOM 1918 C C . ASN A 1 236 ? -7.480 3.835 0.880 1.00 94.81 236 ASN A C 1
ATOM 1920 O O . ASN A 1 236 ? -8.444 4.251 0.241 1.00 94.81 236 ASN A O 1
ATOM 1924 N N . ASP A 1 237 ? -7.148 2.543 0.893 1.00 96.88 237 ASP A N 1
ATOM 1925 C CA . ASP A 1 237 ? -7.859 1.526 0.114 1.00 96.88 237 ASP A CA 1
ATOM 1926 C C . ASP A 1 237 ? -9.304 1.355 0.634 1.00 96.88 237 ASP A C 1
ATOM 1928 O O . ASP A 1 237 ? -9.502 1.011 1.810 1.00 96.88 237 ASP A O 1
ATOM 1932 N N . PRO A 1 238 ? -10.325 1.572 -0.216 1.00 95.12 238 PRO A N 1
ATOM 1933 C CA . PRO A 1 238 ? -11.731 1.470 0.175 1.00 95.12 238 PRO A CA 1
ATOM 1934 C C . PRO A 1 238 ? -12.119 0.085 0.701 1.00 95.12 238 PRO A C 1
ATOM 1936 O O . PRO A 1 238 ? -12.871 -0.028 1.673 1.00 95.12 238 PRO A O 1
ATOM 1939 N N . ARG A 1 239 ? -11.557 -0.981 0.122 1.00 95.69 239 ARG A N 1
ATOM 1940 C CA . ARG A 1 239 ? -11.861 -2.376 0.476 1.00 95.69 239 ARG A CA 1
ATOM 1941 C C . ARG A 1 239 ? -11.351 -2.690 1.879 1.00 95.69 239 ARG A C 1
ATOM 1943 O O . ARG A 1 239 ? -12.084 -3.215 2.716 1.00 95.69 239 ARG A O 1
ATOM 1950 N N . ILE A 1 240 ? -10.115 -2.281 2.175 1.00 95.62 240 ILE A N 1
ATOM 1951 C CA . ILE A 1 240 ? -9.499 -2.430 3.504 1.00 95.62 240 ILE A CA 1
ATOM 1952 C C . ILE A 1 240 ? -10.255 -1.593 4.542 1.00 95.62 240 ILE A C 1
ATOM 1954 O O . ILE A 1 240 ? -10.508 -2.052 5.661 1.00 95.62 240 ILE A O 1
ATOM 1958 N N . ARG A 1 241 ? -10.643 -0.364 4.182 1.00 93.94 241 ARG A N 1
ATOM 1959 C CA . ARG A 1 241 ? -11.415 0.518 5.064 1.00 93.94 241 ARG A CA 1
ATOM 1960 C C . ARG A 1 241 ? -12.778 -0.069 5.413 1.00 93.94 241 ARG A C 1
ATOM 1962 O O . ARG A 1 241 ? -13.136 -0.026 6.590 1.00 93.94 241 ARG A O 1
ATOM 1969 N N . ARG A 1 242 ? -13.495 -0.658 4.449 1.00 92.88 242 ARG A N 1
ATOM 1970 C CA . ARG A 1 242 ? -14.767 -1.361 4.688 1.00 92.88 242 ARG A CA 1
ATOM 1971 C C . ARG A 1 242 ? -14.609 -2.492 5.695 1.00 92.88 242 ARG A C 1
ATOM 1973 O O . ARG A 1 242 ? -15.294 -2.485 6.711 1.00 92.88 242 ARG A O 1
ATOM 1980 N N . VAL A 1 243 ? -13.644 -3.385 5.484 1.00 94.25 243 VAL A N 1
ATOM 1981 C CA . VAL A 1 243 ? -13.392 -4.510 6.402 1.00 94.25 243 VAL A CA 1
ATOM 1982 C C . VAL A 1 243 ? -13.044 -4.017 7.808 1.00 94.25 243 VAL A C 1
ATOM 1984 O O . VAL A 1 243 ? -13.579 -4.507 8.803 1.00 94.25 243 VAL A O 1
ATOM 1987 N N . LYS A 1 244 ? -12.199 -2.986 7.913 1.00 93.62 244 LYS A N 1
ATOM 1988 C CA . LYS A 1 244 ? -11.837 -2.384 9.202 1.00 93.62 244 LYS A CA 1
ATOM 1989 C C . LYS A 1 244 ? -13.033 -1.722 9.893 1.00 93.62 244 LYS A C 1
ATOM 1991 O O . LYS A 1 244 ? -13.122 -1.761 11.121 1.00 93.62 244 LYS A O 1
ATOM 1996 N N . GLN A 1 245 ? -13.928 -1.096 9.133 1.00 91.38 245 GLN A N 1
ATOM 1997 C CA . GLN A 1 245 ? -15.141 -0.476 9.659 1.00 91.38 245 GLN A CA 1
ATOM 1998 C C . GLN A 1 245 ? -16.140 -1.537 10.135 1.00 91.38 245 GLN A C 1
ATOM 2000 O O . GLN A 1 245 ? -16.597 -1.467 11.272 1.00 91.38 245 GLN A O 1
ATOM 2005 N N . GLU A 1 246 ? -16.380 -2.578 9.340 1.00 91.94 246 GLU A N 1
ATOM 2006 C CA . GLU A 1 246 ? -17.229 -3.715 9.708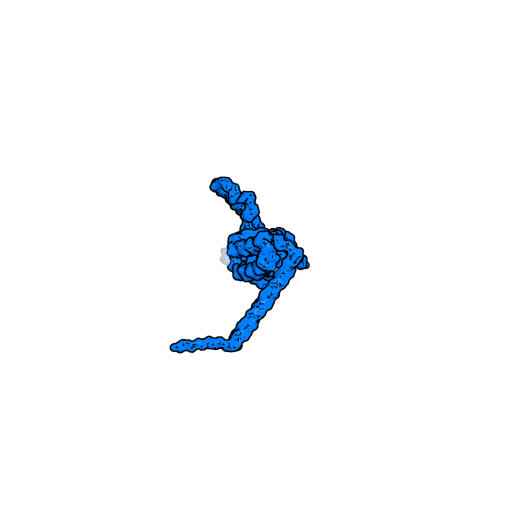 1.00 91.94 246 GLU A CA 1
ATOM 2007 C C . GLU A 1 246 ? -16.722 -4.420 10.976 1.00 91.94 246 GLU A C 1
ATOM 2009 O O . GLU A 1 246 ? -17.508 -4.774 11.860 1.00 91.94 246 GLU A O 1
ATOM 2014 N N . GLU A 1 247 ? -15.402 -4.579 11.123 1.00 93.75 247 GLU A N 1
ATOM 2015 C CA . GLU A 1 247 ? -14.803 -5.156 12.327 1.00 93.75 247 GLU A CA 1
ATOM 2016 C C . GLU A 1 247 ? -15.011 -4.265 13.563 1.00 93.75 247 GLU A C 1
ATOM 2018 O O . GLU A 1 247 ? -15.342 -4.768 14.645 1.00 93.75 247 GLU A O 1
ATOM 2023 N N . LYS A 1 248 ? -14.843 -2.943 13.413 1.00 93.88 248 LYS A N 1
ATOM 2024 C CA . LYS A 1 248 ? -15.120 -1.966 14.476 1.00 93.88 248 LYS A CA 1
ATOM 2025 C C . LYS A 1 248 ? -16.589 -1.983 14.877 1.00 93.88 248 LYS A C 1
ATOM 2027 O O . LYS A 1 248 ? -16.876 -2.049 16.070 1.00 93.88 248 LYS A O 1
ATOM 2032 N N . ASP A 1 249 ? -17.500 -1.994 13.911 1.00 93.31 249 ASP A N 1
ATOM 2033 C CA . ASP A 1 249 ? -18.941 -2.006 14.156 1.00 93.31 249 ASP A CA 1
ATOM 2034 C C . ASP A 1 249 ? -19.379 -3.316 14.812 1.00 93.31 249 ASP A C 1
ATOM 2036 O O . ASP A 1 249 ? -20.161 -3.304 15.761 1.00 93.31 249 ASP A O 1
ATOM 2040 N N . ARG A 1 250 ? -18.807 -4.456 14.404 1.00 94.19 250 ARG A N 1
ATOM 2041 C CA . ARG A 1 250 ? -19.021 -5.746 15.076 1.00 94.19 250 ARG A CA 1
ATOM 2042 C C . ARG A 1 250 ? -18.559 -5.709 16.532 1.00 94.19 250 ARG A C 1
ATOM 2044 O O . ARG A 1 250 ? -19.295 -6.149 17.411 1.00 94.19 250 ARG A O 1
ATOM 2051 N N . LYS A 1 251 ? -17.361 -5.179 16.800 1.00 94.44 251 LYS A N 1
ATOM 2052 C CA . LYS A 1 251 ? -16.833 -5.031 18.168 1.00 94.44 251 LYS A CA 1
ATOM 2053 C C . LYS A 1 251 ? -17.688 -4.072 19.003 1.00 94.44 251 LYS A C 1
ATOM 2055 O O . LYS A 1 251 ? -17.962 -4.367 20.163 1.00 94.44 251 LYS A O 1
ATOM 2060 N N . ALA A 1 252 ? -18.140 -2.963 18.420 1.00 93.75 252 ALA A N 1
ATOM 2061 C CA . ALA A 1 252 ? -19.004 -1.992 19.083 1.00 93.75 252 ALA A CA 1
ATOM 2062 C C . ALA A 1 252 ? -20.387 -2.575 19.408 1.00 93.75 252 ALA A C 1
ATOM 2064 O O . ALA A 1 252 ? -20.852 -2.409 20.533 1.00 93.75 252 ALA A O 1
ATOM 2065 N N . ARG A 1 253 ? -21.013 -3.308 18.475 1.00 93.31 253 ARG A N 1
ATOM 2066 C CA . ARG A 1 253 ? -22.279 -4.025 18.711 1.00 93.31 253 ARG A CA 1
ATOM 2067 C C . ARG A 1 253 ? -22.139 -5.056 19.825 1.00 93.31 253 ARG A C 1
ATOM 2069 O O . ARG A 1 253 ? -22.885 -4.990 20.790 1.00 93.31 253 ARG A O 1
ATOM 2076 N N . ALA A 1 254 ? -21.108 -5.899 19.773 1.00 94.19 254 ALA A N 1
ATOM 2077 C CA . ALA A 1 254 ? -20.855 -6.889 20.820 1.00 94.19 254 ALA A CA 1
ATOM 2078 C C . ALA A 1 254 ? -20.595 -6.251 22.199 1.00 94.19 254 ALA A C 1
ATOM 2080 O O . ALA A 1 254 ? -20.930 -6.837 23.227 1.00 94.19 254 ALA A O 1
ATOM 2081 N N . LYS A 1 255 ? -19.986 -5.057 22.248 1.00 94.56 255 LYS A N 1
ATOM 2082 C CA . LYS A 1 255 ? -19.810 -4.307 23.500 1.00 94.56 255 LYS A CA 1
ATOM 2083 C C . LYS A 1 255 ? -21.144 -3.764 24.018 1.00 94.56 255 LYS A C 1
ATOM 2085 O O . LYS A 1 255 ? -21.444 -3.969 25.188 1.00 94.56 255 LYS A O 1
ATOM 2090 N N . ARG A 1 256 ? -21.943 -3.132 23.151 1.00 93.38 256 ARG A N 1
ATOM 2091 C CA . ARG A 1 256 ? -23.273 -2.603 23.498 1.00 93.38 256 ARG A CA 1
ATOM 2092 C C . ARG A 1 256 ? -24.213 -3.704 23.975 1.00 93.38 256 ARG A C 1
ATOM 2094 O O . ARG A 1 256 ? -24.828 -3.549 25.014 1.00 93.38 256 ARG A O 1
ATOM 2101 N N . GLU A 1 257 ? -24.244 -4.847 23.295 1.00 93.75 257 GLU A N 1
ATOM 2102 C CA . GLU A 1 257 ? -25.056 -6.004 23.696 1.00 93.75 257 GLU A CA 1
ATOM 2103 C C . GLU A 1 257 ? -24.673 -6.528 25.090 1.00 93.75 257 GLU A C 1
ATOM 2105 O O . GLU A 1 257 ? -25.545 -6.887 25.877 1.00 93.75 257 GLU A O 1
ATOM 2110 N N . LYS A 1 258 ? -23.377 -6.533 25.434 1.00 93.81 258 LYS A N 1
ATOM 2111 C CA . LYS A 1 258 ? -22.908 -6.905 26.779 1.00 93.81 258 LYS A CA 1
ATOM 2112 C C . LYS A 1 258 ? -23.276 -5.868 27.838 1.00 93.81 258 LYS A C 1
ATOM 2114 O O . LYS A 1 258 ? -23.686 -6.254 28.928 1.00 93.81 258 LYS A O 1
ATOM 2119 N N . GLU A 1 259 ? -23.112 -4.582 27.531 1.00 92.75 259 GLU A N 1
ATOM 2120 C CA . GLU A 1 259 ? -23.495 -3.480 28.423 1.00 92.75 259 GLU A CA 1
ATOM 2121 C C . GLU A 1 259 ? -25.013 -3.488 28.678 1.00 92.75 259 GLU A C 1
ATOM 2123 O O . GLU A 1 259 ? -25.439 -3.431 29.827 1.00 92.75 259 GLU A O 1
ATOM 2128 N N . GLU A 1 260 ? -25.829 -3.671 27.637 1.00 92.88 260 GLU A N 1
ATOM 2129 C CA . GLU A 1 260 ? -27.286 -3.795 27.747 1.00 92.88 260 GLU A CA 1
ATOM 2130 C C . GLU A 1 260 ? -27.713 -5.051 28.514 1.00 92.88 260 GLU A C 1
ATOM 2132 O O . GLU A 1 260 ? -28.631 -4.986 29.327 1.00 92.88 260 GLU A O 1
ATOM 2137 N N . ALA A 1 261 ? -27.060 -6.196 28.293 1.00 93.00 261 ALA A N 1
ATOM 2138 C CA . ALA A 1 261 ? -27.355 -7.416 29.041 1.00 93.00 261 ALA A CA 1
ATOM 2139 C C . ALA A 1 261 ? -27.019 -7.266 30.533 1.00 93.00 261 ALA A C 1
ATOM 2141 O O . ALA A 1 261 ? -27.813 -7.670 31.379 1.00 93.00 261 ALA A O 1
ATOM 2142 N N . ALA A 1 262 ? -25.879 -6.649 30.863 1.00 92.50 262 ALA A N 1
ATOM 2143 C CA . ALA A 1 262 ? -25.513 -6.350 32.245 1.00 92.50 262 ALA A CA 1
ATOM 2144 C C . ALA A 1 262 ? -26.501 -5.369 32.893 1.00 92.50 262 ALA A C 1
ATOM 2146 O O . ALA A 1 262 ? -26.941 -5.605 34.016 1.00 92.50 262 ALA A O 1
ATOM 2147 N N . GLN A 1 263 ? -26.909 -4.320 32.169 1.00 91.25 263 GLN A N 1
ATOM 2148 C CA . GLN A 1 263 ? -27.895 -3.362 32.666 1.00 91.25 263 GLN A CA 1
ATOM 2149 C C . GLN A 1 263 ? -29.249 -4.029 32.927 1.00 91.25 263 GLN A C 1
ATOM 2151 O O . GLN A 1 263 ? -29.821 -3.828 33.990 1.00 91.25 263 GLN A O 1
ATOM 2156 N N . ARG A 1 264 ? -29.729 -4.897 32.025 1.00 93.25 264 ARG A N 1
ATOM 2157 C CA . ARG A 1 264 ? -30.985 -5.644 32.226 1.00 93.25 264 ARG A CA 1
ATOM 2158 C C . ARG A 1 264 ? -30.948 -6.539 33.465 1.00 93.25 264 ARG A C 1
ATOM 2160 O O . ARG A 1 264 ? -31.968 -6.664 34.134 1.00 93.25 264 ARG A O 1
ATOM 2167 N N . LEU A 1 265 ? -29.801 -7.149 33.777 1.00 92.12 265 LEU A N 1
ATOM 2168 C CA . LEU A 1 265 ? -29.641 -7.961 34.989 1.00 92.12 265 LEU A CA 1
ATOM 2169 C C . LEU A 1 265 ? -29.688 -7.102 36.259 1.00 92.12 265 LEU A C 1
ATOM 2171 O O . LEU A 1 265 ? -30.374 -7.475 37.207 1.00 92.12 265 LEU A O 1
ATOM 2175 N N . ILE A 1 266 ? -29.015 -5.947 36.257 1.00 91.75 266 ILE A N 1
ATOM 2176 C CA . ILE A 1 266 ? -29.046 -4.987 37.372 1.00 91.75 266 ILE A CA 1
ATOM 2177 C C . ILE A 1 266 ? -30.464 -4.434 37.564 1.00 91.75 266 ILE A C 1
ATOM 2179 O O . ILE A 1 266 ? -30.963 -4.397 38.685 1.00 91.75 266 ILE A O 1
ATOM 2183 N N . ASP A 1 267 ? -31.140 -4.052 36.480 1.00 89.69 267 ASP A N 1
ATOM 2184 C CA . ASP A 1 267 ? -32.513 -3.547 36.525 1.00 89.69 267 ASP A CA 1
ATOM 2185 C C . ASP A 1 267 ? -33.486 -4.620 37.042 1.00 89.69 267 ASP A C 1
ATOM 2187 O O . ASP A 1 267 ? -34.397 -4.316 37.813 1.00 89.69 267 ASP A O 1
ATOM 2191 N N . GLU A 1 268 ? -33.294 -5.890 36.664 1.00 90.25 268 GLU A N 1
ATOM 2192 C CA . GLU A 1 268 ? -34.107 -6.996 37.174 1.00 90.25 268 GLU A CA 1
ATOM 2193 C C . GLU A 1 268 ? -33.844 -7.279 38.661 1.00 90.25 268 GLU A C 1
ATOM 2195 O O . GLU A 1 268 ? -34.793 -7.543 39.404 1.00 90.25 268 GLU A O 1
ATOM 2200 N N . GLU A 1 269 ? -32.590 -7.206 39.113 1.00 90.19 269 GLU A N 1
ATOM 2201 C CA . GLU A 1 269 ? -32.228 -7.354 40.526 1.00 90.19 269 GLU A CA 1
ATOM 2202 C C . GLU A 1 269 ? -32.791 -6.207 41.374 1.00 90.19 269 GLU A C 1
ATOM 2204 O O . GLU A 1 269 ? -33.459 -6.467 42.376 1.00 90.19 269 GLU A O 1
ATOM 2209 N N . ASN A 1 270 ? -32.628 -4.958 40.931 1.00 89.88 270 ASN A N 1
ATOM 2210 C CA . ASN A 1 270 ? -33.198 -3.784 41.592 1.00 89.88 270 ASN A CA 1
ATOM 2211 C C . ASN A 1 270 ? -34.725 -3.878 41.669 1.00 89.88 270 ASN A C 1
ATOM 2213 O O . ASN A 1 270 ? -35.301 -3.664 42.732 1.00 89.88 270 ASN A O 1
ATOM 2217 N N . ARG A 1 271 ? -35.394 -4.298 40.586 1.00 90.31 271 ARG A N 1
ATOM 2218 C CA . ARG A 1 271 ? -36.851 -4.491 40.592 1.00 90.31 271 ARG A CA 1
ATOM 2219 C C . ARG A 1 271 ? -37.288 -5.557 41.602 1.00 90.31 271 ARG A C 1
ATOM 2221 O O . ARG A 1 271 ? -38.290 -5.360 42.284 1.00 90.31 271 ARG A O 1
ATOM 2228 N N . LYS A 1 272 ? -36.543 -6.665 41.726 1.00 90.88 272 LYS A N 1
ATOM 2229 C CA . LYS A 1 272 ? -36.809 -7.711 42.734 1.00 90.88 272 LYS A CA 1
ATOM 2230 C C . LYS A 1 272 ? -36.587 -7.199 44.159 1.00 90.88 272 LYS A C 1
ATOM 2232 O O . LYS A 1 272 ? -37.384 -7.518 45.039 1.00 90.88 272 LYS A O 1
ATOM 2237 N N . GLN A 1 273 ? -35.544 -6.401 44.391 1.00 88.00 273 GLN A N 1
ATOM 2238 C CA . GLN A 1 273 ? -35.278 -5.789 45.697 1.00 88.00 273 GLN A CA 1
ATOM 2239 C C . GLN A 1 273 ? -36.366 -4.774 46.082 1.00 88.00 273 GLN A C 1
ATOM 2241 O O . GLN A 1 273 ? -36.887 -4.841 47.192 1.00 88.00 273 GLN A O 1
ATOM 2246 N N . GLU A 1 274 ? -36.782 -3.898 45.163 1.00 86.94 274 GLU A N 1
ATOM 2247 C CA . GLU A 1 274 ? -37.863 -2.927 45.390 1.00 86.94 274 GLU A CA 1
ATOM 2248 C C . GLU A 1 274 ? -39.222 -3.596 45.649 1.00 86.94 274 GLU A C 1
ATOM 2250 O O . GLU A 1 274 ? -40.034 -3.101 46.435 1.00 86.94 274 GLU A O 1
ATOM 2255 N N . GLU A 1 275 ? -39.510 -4.715 44.980 1.00 85.50 275 GLU A N 1
ATOM 2256 C CA . GLU A 1 275 ? -40.723 -5.501 45.219 1.00 85.50 275 GLU A CA 1
ATOM 2257 C C . GLU A 1 275 ? -40.683 -6.193 46.590 1.00 85.50 275 GLU A C 1
ATOM 2259 O O . GLU A 1 275 ? -41.658 -6.118 47.340 1.00 85.50 275 GLU A O 1
ATOM 2264 N N . ALA A 1 276 ? -39.539 -6.773 46.970 1.00 88.44 276 ALA A N 1
ATOM 2265 C CA . ALA A 1 276 ? -39.343 -7.368 48.290 1.00 88.44 276 ALA A CA 1
ATOM 2266 C C . ALA A 1 276 ? -39.427 -6.328 49.423 1.00 88.44 276 ALA A C 1
ATOM 2268 O O . ALA A 1 276 ? -40.053 -6.591 50.449 1.00 88.44 276 ALA A O 1
ATOM 2269 N N . GLU A 1 277 ? -38.857 -5.133 49.240 1.00 87.06 277 GLU A N 1
ATOM 2270 C CA . GLU A 1 277 ? -38.929 -4.051 50.228 1.00 87.06 277 GLU A CA 1
ATOM 2271 C C . GLU A 1 277 ? -40.361 -3.518 50.379 1.00 87.06 277 GLU A C 1
ATOM 2273 O O . GLU A 1 277 ? -40.818 -3.286 51.501 1.00 87.06 277 GLU A O 1
ATOM 2278 N N . ARG A 1 278 ? -41.107 -3.366 49.275 1.00 85.31 278 ARG A N 1
ATOM 2279 C CA . ARG A 1 278 ? -42.530 -2.995 49.336 1.00 85.31 278 ARG A CA 1
ATOM 2280 C C . ARG A 1 278 ? -43.366 -4.055 50.044 1.00 85.31 278 ARG A C 1
ATOM 2282 O O . ARG A 1 278 ? -44.149 -3.698 50.920 1.00 85.31 278 ARG A O 1
ATOM 2289 N N . ALA A 1 279 ? -43.160 -5.334 49.733 1.00 87.50 279 ALA A N 1
ATOM 2290 C CA . ALA A 1 279 ? -43.854 -6.429 50.406 1.00 87.50 279 ALA A CA 1
ATOM 2291 C C . ALA A 1 279 ? -43.518 -6.491 51.908 1.00 87.50 279 ALA A C 1
ATOM 2293 O O . ALA A 1 279 ? -44.411 -6.706 52.728 1.00 87.50 279 ALA A O 1
ATOM 2294 N N . ALA A 1 280 ? -42.258 -6.247 52.289 1.00 87.69 280 ALA A N 1
ATOM 2295 C CA . ALA A 1 280 ? -41.839 -6.192 53.688 1.00 87.69 280 ALA A CA 1
ATOM 2296 C C . ALA A 1 280 ? -42.473 -5.009 54.440 1.00 87.69 280 ALA A C 1
ATOM 2298 O O . ALA A 1 280 ? -42.979 -5.198 55.546 1.00 87.69 280 ALA A O 1
ATOM 2299 N N . LYS A 1 281 ? -42.511 -3.812 53.832 1.00 85.31 281 LYS A N 1
ATOM 2300 C CA . LYS A 1 281 ? -43.186 -2.635 54.410 1.00 85.31 281 LYS A CA 1
ATOM 2301 C C . LYS A 1 281 ? -44.685 -2.871 54.583 1.00 85.31 281 LYS A C 1
ATOM 2303 O O . LYS A 1 281 ? -45.220 -2.583 55.648 1.00 85.31 281 LYS A O 1
ATOM 2308 N N . GLU A 1 282 ? -45.349 -3.446 53.581 1.00 85.06 282 GLU A N 1
ATOM 2309 C CA . GLU A 1 282 ? -46.780 -3.759 53.661 1.00 85.06 282 GLU A CA 1
ATOM 2310 C C . GLU A 1 282 ? -47.072 -4.826 54.734 1.00 85.06 282 GLU A C 1
ATOM 2312 O O . GLU A 1 282 ? -48.056 -4.723 55.469 1.00 85.06 282 GLU A O 1
ATOM 2317 N N . ALA A 1 283 ? -46.202 -5.832 54.880 1.00 84.12 283 ALA A N 1
ATOM 2318 C CA . ALA A 1 283 ? -46.311 -6.828 55.944 1.00 84.12 283 ALA A CA 1
ATOM 2319 C C . ALA A 1 283 ? -46.104 -6.211 57.341 1.00 84.12 283 ALA A C 1
ATOM 2321 O O . ALA A 1 283 ? -46.867 -6.514 58.259 1.00 84.12 283 ALA A O 1
ATOM 2322 N N . GLU A 1 284 ? -45.125 -5.314 57.502 1.00 84.12 284 GLU A N 1
ATOM 2323 C CA . GLU A 1 284 ? -44.870 -4.616 58.768 1.00 84.12 284 GLU A CA 1
ATOM 2324 C C . GLU A 1 284 ? -46.027 -3.674 59.146 1.00 84.12 284 GLU A C 1
ATOM 2326 O O . GLU A 1 284 ? -46.411 -3.597 60.317 1.00 84.12 284 GLU A O 1
ATOM 2331 N N . GLU A 1 285 ? -46.624 -2.975 58.176 1.00 81.62 285 GLU A N 1
ATOM 2332 C CA . GLU A 1 285 ? -47.811 -2.142 58.403 1.00 81.62 285 GLU A CA 1
ATOM 2333 C C . GLU A 1 285 ? -49.018 -2.982 58.836 1.00 81.62 285 GLU A C 1
ATOM 2335 O O . GLU A 1 285 ? -49.639 -2.659 59.854 1.00 81.62 285 GLU A O 1
ATOM 2340 N N . LYS A 1 286 ? -49.282 -4.111 58.163 1.00 83.62 286 LYS A N 1
ATOM 2341 C CA . LYS A 1 286 ? -50.337 -5.062 58.563 1.00 83.62 286 LYS A CA 1
ATOM 2342 C C . LYS A 1 286 ? -50.089 -5.657 59.953 1.00 83.62 286 LYS A C 1
ATOM 2344 O O . LYS A 1 286 ? -51.024 -5.835 60.739 1.00 83.62 286 LYS A O 1
ATOM 2349 N N . GLU A 1 287 ? -48.837 -5.934 60.316 1.00 82.38 287 GLU A N 1
ATOM 2350 C CA . GLU A 1 287 ? -48.502 -6.414 61.659 1.00 82.38 287 GLU A CA 1
ATOM 2351 C C . GLU A 1 287 ? -48.702 -5.317 62.722 1.00 82.38 287 GLU A C 1
ATOM 2353 O O . GLU A 1 287 ? -49.266 -5.569 63.790 1.00 82.38 287 GLU A O 1
ATOM 2358 N N . LYS A 1 288 ? -48.306 -4.069 62.441 1.00 83.81 288 LYS A N 1
ATOM 2359 C CA . LYS A 1 288 ? -48.553 -2.931 63.344 1.00 83.81 288 LYS A CA 1
ATOM 2360 C C . LYS A 1 288 ? -50.045 -2.667 63.528 1.00 83.81 288 LYS A C 1
ATOM 2362 O O . LYS A 1 288 ? -50.460 -2.364 64.648 1.00 83.81 288 LYS A O 1
ATOM 2367 N N . GLU A 1 289 ? -50.834 -2.776 62.465 1.00 80.62 289 GLU A N 1
ATOM 2368 C CA . GLU A 1 289 ? -52.287 -2.623 62.510 1.00 80.62 289 GLU A CA 1
ATOM 2369 C C . GLU A 1 289 ? -52.933 -3.739 63.341 1.00 80.62 289 GLU A C 1
ATOM 2371 O O . GLU A 1 289 ? -53.594 -3.446 64.338 1.00 80.62 289 GLU A O 1
ATOM 2376 N N . SER A 1 290 ? -52.602 -5.008 63.080 1.00 79.38 290 SER A N 1
ATOM 2377 C CA . SER A 1 290 ? -53.118 -6.133 63.878 1.00 79.38 290 SER A CA 1
ATOM 2378 C C . SER A 1 290 ? -52.711 -6.068 65.360 1.00 79.38 290 SER A C 1
ATOM 2380 O O . SER A 1 290 ? -53.512 -6.392 66.240 1.00 79.38 290 SER A O 1
ATOM 2382 N N . ARG A 1 291 ? -51.504 -5.579 65.687 1.00 82.31 291 ARG A N 1
ATOM 2383 C CA . ARG A 1 291 ? -51.078 -5.340 67.081 1.00 82.31 291 ARG A CA 1
ATOM 2384 C C . ARG A 1 291 ? -51.878 -4.219 67.755 1.00 82.31 291 ARG A C 1
ATOM 2386 O O . ARG A 1 291 ? -52.195 -4.337 68.944 1.00 82.31 291 ARG A O 1
ATOM 2393 N N . LYS A 1 292 ? -52.203 -3.136 67.035 1.00 83.25 292 LYS A N 1
ATOM 2394 C CA . LYS A 1 292 ? -53.072 -2.058 67.547 1.00 83.25 292 LYS A CA 1
ATOM 2395 C C . LYS A 1 292 ? -54.487 -2.576 67.791 1.00 83.25 292 LYS A C 1
ATOM 2397 O O . LYS A 1 292 ? -55.018 -2.355 68.882 1.00 83.25 292 LYS A O 1
ATOM 2402 N N . ASP A 1 293 ? -55.040 -3.331 66.849 1.00 79.06 293 ASP A N 1
ATOM 2403 C CA . ASP A 1 293 ? -56.372 -3.928 66.967 1.00 79.06 293 ASP A CA 1
ATOM 2404 C C . ASP A 1 293 ? -56.449 -4.920 68.132 1.00 79.06 293 ASP A C 1
ATOM 2406 O O . ASP A 1 293 ? -57.364 -4.846 68.957 1.00 79.06 293 ASP A O 1
ATOM 2410 N N . ALA A 1 294 ? -55.438 -5.779 68.292 1.00 81.69 294 ALA A N 1
ATOM 2411 C CA . ALA A 1 294 ? -55.344 -6.710 69.415 1.00 81.69 294 ALA A CA 1
ATOM 2412 C C . ALA A 1 294 ? -55.248 -5.986 70.772 1.00 81.69 294 ALA A C 1
ATOM 2414 O O . ALA A 1 294 ? -55.867 -6.408 71.755 1.00 81.69 294 ALA A O 1
ATOM 2415 N N . LYS A 1 295 ? -54.506 -4.870 70.849 1.00 82.94 295 LYS A N 1
ATOM 2416 C CA . LYS A 1 295 ? -54.427 -4.042 72.063 1.00 82.94 295 LYS A CA 1
ATOM 2417 C C . LYS A 1 295 ? -55.771 -3.383 72.376 1.00 82.94 295 LYS A C 1
ATOM 2419 O O . LYS A 1 295 ? -56.229 -3.453 73.515 1.00 82.94 295 LYS A O 1
ATOM 2424 N N . MET A 1 296 ? -56.433 -2.812 71.369 1.00 78.81 296 MET A N 1
ATOM 2425 C CA . MET A 1 296 ? -57.766 -2.226 71.519 1.00 78.81 296 MET A CA 1
ATOM 2426 C C . MET A 1 296 ? -58.812 -3.262 71.951 1.00 78.81 296 MET A C 1
ATOM 2428 O O . MET A 1 296 ? -59.664 -2.951 72.785 1.00 78.81 296 MET A O 1
ATOM 2432 N N . ALA A 1 297 ? -58.741 -4.495 71.442 1.00 80.06 297 ALA A N 1
ATOM 2433 C CA . ALA A 1 297 ? -59.608 -5.594 71.861 1.00 80.06 297 ALA A CA 1
ATOM 2434 C C . ALA A 1 297 ? -59.377 -5.981 73.335 1.00 80.06 297 ALA A C 1
ATOM 2436 O O . ALA A 1 297 ? -60.339 -6.064 74.104 1.00 80.06 297 ALA A O 1
ATOM 2437 N N . LYS A 1 298 ? -58.112 -6.118 73.764 1.00 81.12 298 LYS A N 1
ATOM 2438 C CA . LYS A 1 298 ? -57.762 -6.382 75.174 1.00 81.12 298 LYS A CA 1
ATOM 2439 C C . LYS A 1 298 ? -58.223 -5.260 76.108 1.00 81.12 298 LYS A C 1
ATOM 2441 O O . LYS A 1 298 ? -58.754 -5.536 77.183 1.00 81.12 298 LYS A O 1
ATOM 2446 N N . ASP A 1 299 ? -58.073 -4.000 75.705 1.00 80.56 299 ASP A N 1
ATOM 2447 C CA . ASP A 1 299 ? -58.519 -2.857 76.508 1.00 80.56 299 ASP A CA 1
ATOM 2448 C C . ASP A 1 299 ? -60.054 -2.783 76.607 1.00 80.56 299 ASP A C 1
ATOM 2450 O O . ASP A 1 299 ? -60.588 -2.463 77.674 1.00 80.56 299 ASP A O 1
ATOM 2454 N N . LYS A 1 300 ? -60.784 -3.137 75.537 1.00 81.94 300 LYS A N 1
ATOM 2455 C CA . LYS A 1 300 ? -62.251 -3.285 75.565 1.00 81.94 300 LYS A CA 1
ATOM 2456 C C . LYS A 1 300 ? -62.687 -4.394 76.530 1.00 81.94 300 LYS A C 1
ATOM 2458 O O . LYS A 1 300 ? -63.570 -4.147 77.350 1.00 81.94 300 LYS A O 1
ATOM 2463 N N . GLN A 1 301 ? -62.037 -5.561 76.502 1.00 77.88 301 GLN A N 1
ATOM 2464 C CA . GLN A 1 301 ? -62.323 -6.663 77.433 1.00 77.88 301 GLN A CA 1
ATOM 2465 C C . GLN A 1 301 ? -62.047 -6.276 78.892 1.00 77.88 301 GLN A C 1
ATOM 2467 O O . GLN A 1 301 ? -62.896 -6.491 79.753 1.00 77.88 301 GLN A O 1
ATOM 2472 N N . LYS A 1 302 ? -60.920 -5.611 79.186 1.00 83.62 302 LYS A N 1
ATOM 2473 C CA . LYS A 1 302 ? -60.621 -5.116 80.545 1.00 83.62 302 LYS A CA 1
ATOM 2474 C C . LYS A 1 302 ? -61.652 -4.099 81.039 1.00 83.62 302 LYS A C 1
ATOM 2476 O O . LYS A 1 302 ? -62.040 -4.138 82.206 1.00 83.62 302 LYS A O 1
ATOM 2481 N N . LYS A 1 303 ? -62.112 -3.186 80.172 1.00 84.06 303 LYS A N 1
ATOM 2482 C CA . LYS A 1 303 ? -63.182 -2.229 80.510 1.00 84.06 303 LYS A CA 1
ATOM 2483 C C . LYS A 1 303 ? -64.503 -2.939 80.799 1.00 84.06 303 LYS A C 1
ATOM 2485 O O . LYS A 1 303 ? -65.180 -2.556 81.749 1.00 84.06 303 LYS A O 1
ATOM 2490 N N . LEU A 1 304 ? -64.853 -3.958 80.015 1.00 83.19 304 LEU A N 1
ATOM 2491 C CA . LEU A 1 304 ? -66.049 -4.764 80.251 1.00 83.19 304 LEU A CA 1
ATOM 2492 C C . LEU A 1 304 ? -65.947 -5.517 81.585 1.00 83.19 304 LEU A C 1
ATOM 2494 O O . LEU A 1 304 ? -66.875 -5.449 82.384 1.00 83.19 304 LEU A O 1
ATOM 2498 N N . PHE A 1 305 ? -64.789 -6.109 81.888 1.00 84.12 305 PHE A N 1
ATOM 2499 C CA . PHE A 1 305 ? -64.571 -6.849 83.134 1.00 84.12 305 PHE A CA 1
ATOM 2500 C C . PHE A 1 305 ? -64.725 -5.958 84.371 1.00 84.12 305 PHE A C 1
ATOM 2502 O O . PHE A 1 305 ? -65.396 -6.327 85.329 1.00 84.12 305 PHE A O 1
ATOM 2509 N N . ARG A 1 306 ? -64.192 -4.728 84.320 1.00 86.00 306 ARG A N 1
ATOM 2510 C CA . ARG A 1 306 ? -64.376 -3.731 85.390 1.00 86.00 306 ARG A CA 1
ATOM 2511 C C . ARG A 1 306 ? -65.846 -3.368 85.615 1.00 86.00 306 ARG A C 1
ATOM 2513 O O . ARG A 1 306 ? -66.234 -3.161 86.759 1.00 86.00 306 ARG A O 1
ATOM 2520 N N . LYS A 1 307 ? -66.655 -3.284 84.550 1.00 86.19 307 LYS A N 1
ATOM 2521 C CA . LYS A 1 307 ? -68.100 -3.018 84.668 1.00 86.19 307 LYS A CA 1
ATOM 2522 C C . LYS A 1 307 ? -68.833 -4.184 85.327 1.00 86.19 307 LYS A C 1
ATOM 2524 O O . LYS A 1 307 ? -69.677 -3.937 86.175 1.00 86.19 307 LYS A O 1
ATOM 2529 N N . VAL A 1 308 ? -68.478 -5.421 84.976 1.00 85.69 308 VAL A N 1
ATOM 2530 C CA . VAL A 1 308 ? -69.058 -6.630 85.581 1.00 85.69 308 VAL A CA 1
ATOM 2531 C C . VAL A 1 308 ? -68.703 -6.717 87.068 1.00 85.69 308 VAL A C 1
ATOM 2533 O O . VAL A 1 308 ? -69.608 -6.848 87.883 1.00 85.69 308 VAL A O 1
ATOM 2536 N N . LYS A 1 309 ? -67.424 -6.539 87.443 1.00 86.50 309 LYS A N 1
ATOM 2537 C CA . LYS A 1 309 ? -67.008 -6.485 88.859 1.00 86.50 309 LYS A CA 1
ATOM 2538 C C . LYS A 1 309 ? -67.748 -5.389 89.630 1.00 86.50 309 LYS A C 1
ATOM 2540 O O . LYS A 1 309 ? -68.199 -5.613 90.745 1.00 86.50 309 LYS A O 1
ATOM 2545 N N . LYS A 1 310 ? -67.900 -4.200 89.031 1.00 86.31 310 LYS A N 1
ATOM 2546 C CA . LYS A 1 310 ? -68.647 -3.092 89.643 1.00 86.31 310 LYS A CA 1
ATOM 2547 C C . LYS A 1 310 ? -70.121 -3.456 89.872 1.00 86.31 310 LYS A C 1
ATOM 2549 O O . LYS A 1 310 ? -70.606 -3.248 90.974 1.00 86.31 310 LYS A O 1
ATOM 2554 N N . ALA A 1 311 ? -70.792 -4.026 88.871 1.00 84.75 311 ALA A N 1
ATOM 2555 C CA . ALA A 1 311 ? -72.184 -4.455 88.994 1.00 84.75 311 ALA A CA 1
ATOM 2556 C C . ALA A 1 311 ? -72.360 -5.553 90.059 1.00 84.75 311 ALA A C 1
ATOM 2558 O O . ALA A 1 311 ? -73.314 -5.513 90.827 1.00 84.75 311 ALA A O 1
ATOM 2559 N N . PHE A 1 312 ? -71.417 -6.498 90.145 1.00 85.19 312 PHE A N 1
ATOM 2560 C CA . PHE A 1 312 ? -71.419 -7.531 91.182 1.00 85.19 312 PHE A CA 1
ATOM 2561 C C . PHE A 1 312 ? -71.269 -6.935 92.588 1.00 85.19 312 PHE A C 1
ATOM 2563 O O . PHE A 1 312 ? -72.055 -7.262 93.472 1.00 85.19 312 PHE A O 1
ATOM 2570 N N . ARG A 1 313 ? -70.328 -6.000 92.782 1.00 86.88 313 ARG A N 1
ATOM 2571 C CA . ARG A 1 313 ? -70.157 -5.282 94.057 1.00 86.88 313 ARG A CA 1
ATOM 2572 C C . ARG A 1 313 ? -71.418 -4.525 94.463 1.00 86.88 313 ARG A C 1
ATOM 2574 O O . ARG A 1 313 ? -71.858 -4.672 95.593 1.00 86.88 313 ARG A O 1
ATOM 2581 N N . GLU A 1 314 ? -72.017 -3.766 93.543 1.00 85.06 314 GLU A N 1
ATOM 2582 C CA . GLU A 1 314 ? -73.258 -3.016 93.800 1.00 85.06 314 GLU A CA 1
ATOM 2583 C C . GLU A 1 314 ? -74.416 -3.943 94.203 1.00 85.06 314 GLU A C 1
ATOM 2585 O O . GLU A 1 314 ? -75.166 -3.624 95.123 1.00 85.06 314 GLU A O 1
ATOM 2590 N N . LEU A 1 315 ? -74.528 -5.116 93.571 1.00 82.44 315 LEU A N 1
ATOM 2591 C CA . LEU A 1 315 ? -75.509 -6.139 93.940 1.00 82.44 315 LEU A CA 1
ATOM 2592 C C . LEU A 1 315 ? -75.257 -6.719 95.339 1.00 82.44 315 LEU A C 1
ATOM 2594 O O . LEU A 1 315 ? -76.209 -6.883 96.097 1.00 82.44 315 LEU A O 1
ATOM 2598 N N . MET A 1 316 ? -74.003 -7.016 95.695 1.00 83.88 316 MET A N 1
ATOM 2599 C CA . MET A 1 316 ? -73.667 -7.548 97.023 1.00 83.88 316 MET A CA 1
ATOM 2600 C C . MET A 1 316 ? -73.853 -6.498 98.125 1.00 83.88 316 MET A C 1
ATOM 2602 O O . MET A 1 316 ? -74.346 -6.826 99.201 1.00 83.88 316 MET A O 1
ATOM 2606 N N . THR A 1 317 ? -73.547 -5.223 97.851 1.00 83.88 317 THR A N 1
ATOM 2607 C CA . THR A 1 317 ? -73.849 -4.115 98.770 1.00 83.88 317 THR A CA 1
ATOM 2608 C C . THR A 1 317 ? -75.356 -3.975 98.986 1.00 83.88 317 THR A C 1
ATOM 2610 O O . THR A 1 317 ? -75.793 -3.964 100.131 1.00 83.88 317 THR A O 1
ATOM 2613 N N . ALA A 1 318 ? -76.160 -3.971 97.917 1.00 81.69 318 ALA A N 1
ATOM 2614 C CA . ALA A 1 318 ? -77.619 -3.903 98.029 1.00 81.69 318 ALA A CA 1
ATOM 2615 C C . ALA A 1 318 ? -78.211 -5.109 98.786 1.00 81.69 318 ALA A C 1
ATOM 2617 O O . ALA A 1 318 ? -79.133 -4.944 99.581 1.00 81.69 318 ALA A O 1
ATOM 2618 N N . ALA A 1 319 ? -77.661 -6.312 98.586 1.00 80.62 319 ALA A N 1
ATOM 2619 C CA . ALA A 1 319 ? -78.061 -7.506 99.332 1.00 80.62 319 ALA A CA 1
ATOM 2620 C C . ALA A 1 319 ? -77.734 -7.408 100.829 1.00 80.62 319 ALA A C 1
ATOM 2622 O O . ALA A 1 319 ? -78.539 -7.831 101.658 1.00 80.62 319 ALA A O 1
ATOM 2623 N N . SER A 1 320 ? -76.580 -6.825 101.170 1.00 79.44 320 SER A N 1
ATOM 2624 C CA . SER A 1 320 ? -76.178 -6.584 102.557 1.00 79.44 320 SER A CA 1
ATOM 2625 C C . SER A 1 320 ? -77.014 -5.488 103.228 1.00 79.44 320 SER A C 1
ATOM 2627 O O . SER A 1 320 ? -77.316 -5.614 104.409 1.00 79.44 320 SER A O 1
ATOM 2629 N N . GLU A 1 321 ? -77.393 -4.429 102.505 1.00 81.38 321 GLU A N 1
ATOM 2630 C CA . GLU A 1 321 ? -78.243 -3.340 103.018 1.00 81.38 321 GLU A CA 1
ATOM 2631 C C . GLU A 1 321 ? -79.699 -3.779 103.245 1.00 81.38 321 GLU A C 1
ATOM 2633 O O . GLU A 1 321 ? -80.370 -3.249 104.128 1.00 81.38 321 GLU A O 1
ATOM 2638 N N . GLN A 1 322 ? -80.185 -4.754 102.470 1.00 78.56 322 GLN A N 1
ATOM 2639 C CA . GLN A 1 322 ? -81.526 -5.338 102.604 1.00 78.56 322 GLN A CA 1
ATOM 2640 C C . GLN A 1 322 ? -81.594 -6.506 103.612 1.00 78.56 322 GLN A C 1
ATOM 2642 O O . GLN A 1 322 ? -82.637 -7.148 103.704 1.00 78.56 322 GLN A O 1
ATOM 2647 N N . GLU A 1 323 ? -80.504 -6.794 104.341 1.00 73.75 323 GLU A N 1
ATOM 2648 C CA . GLU A 1 323 ? -80.376 -7.914 105.299 1.00 73.75 323 GLU A CA 1
ATOM 2649 C C . GLU A 1 323 ? -80.858 -9.269 104.737 1.00 73.75 323 GLU A C 1
ATOM 2651 O O . GLU A 1 323 ? -81.468 -10.081 105.436 1.00 73.75 323 GLU A O 1
ATOM 2656 N N . LEU A 1 324 ? -80.596 -9.532 103.450 1.00 73.62 324 LEU A N 1
ATOM 2657 C CA . LEU A 1 324 ? -81.034 -10.770 102.805 1.00 73.62 324 LEU A CA 1
ATOM 2658 C C . LEU A 1 324 ? -80.220 -11.975 103.298 1.00 73.62 324 LEU A C 1
ATOM 2660 O O . LEU A 1 324 ? -78.988 -11.952 103.347 1.00 73.62 324 LEU A O 1
ATOM 2664 N N . GLU A 1 325 ? -80.921 -13.065 103.614 1.00 66.12 325 GLU A N 1
ATOM 2665 C CA . GLU A 1 325 ? -80.317 -14.322 104.058 1.00 66.12 325 GLU A CA 1
ATOM 2666 C C . GLU A 1 325 ? -79.415 -14.899 102.948 1.00 66.12 325 GLU A C 1
ATOM 2668 O O . GLU A 1 325 ? -79.874 -15.216 101.849 1.00 66.12 325 GLU A O 1
ATOM 2673 N N . GLY A 1 326 ? -78.106 -14.982 103.218 1.00 68.19 326 GLY A N 1
ATOM 2674 C CA . GLY A 1 326 ? -77.088 -15.393 102.242 1.00 68.19 326 GLY A CA 1
ATOM 2675 C C . GLY A 1 326 ? -76.274 -14.254 101.612 1.00 68.19 326 GLY A C 1
ATOM 2676 O O . GLY A 1 326 ? -75.470 -14.528 100.719 1.00 68.19 326 GLY A O 1
ATOM 2677 N N . ALA A 1 327 ? -76.432 -13.002 102.057 1.00 76.00 327 ALA A N 1
ATOM 2678 C CA . ALA A 1 327 ? -75.525 -11.914 101.688 1.00 76.00 327 ALA A CA 1
ATOM 2679 C C . ALA A 1 327 ? -74.093 -12.185 102.195 1.00 76.00 327 ALA A C 1
ATOM 2681 O O . ALA A 1 327 ? -73.879 -12.590 103.339 1.00 76.00 327 ALA A O 1
ATOM 2682 N N . ILE A 1 328 ? -73.106 -11.963 101.327 1.00 79.38 328 ILE A N 1
ATOM 2683 C CA . ILE A 1 328 ? -71.684 -12.133 101.643 1.00 79.38 328 ILE A CA 1
ATOM 2684 C C . ILE A 1 328 ? -71.058 -10.804 102.068 1.00 79.38 328 ILE A C 1
ATOM 2686 O O . ILE A 1 328 ? -71.485 -9.733 101.639 1.00 79.38 328 ILE A O 1
ATOM 2690 N N . ASP A 1 329 ? -70.029 -10.872 102.912 1.00 77.69 329 ASP A N 1
ATOM 2691 C CA . ASP A 1 329 ? -69.307 -9.682 103.354 1.00 77.69 329 ASP A CA 1
ATOM 2692 C C . ASP A 1 329 ? -68.437 -9.068 102.237 1.00 77.69 329 ASP A C 1
ATOM 2694 O O . ASP A 1 329 ? -68.208 -9.645 101.166 1.00 77.69 329 ASP A O 1
ATOM 2698 N N . VAL A 1 330 ? -67.952 -7.852 102.496 1.00 81.19 330 VAL A N 1
ATOM 2699 C CA . VAL A 1 330 ? -67.151 -7.071 101.544 1.00 81.19 330 VAL A CA 1
ATOM 2700 C C . VAL A 1 330 ? -65.845 -7.784 101.172 1.00 81.19 330 VAL A C 1
ATOM 2702 O O . VAL A 1 330 ? -65.402 -7.668 100.035 1.00 81.19 330 VAL A O 1
ATOM 2705 N N . ILE A 1 331 ? -65.248 -8.552 102.090 1.00 82.19 331 ILE A N 1
ATOM 2706 C CA . ILE A 1 331 ? -63.978 -9.254 101.850 1.00 82.19 331 ILE A CA 1
ATOM 2707 C C . ILE A 1 331 ? -64.214 -10.414 100.875 1.00 82.19 331 ILE A C 1
ATOM 2709 O O . ILE A 1 331 ? -63.577 -10.478 99.828 1.00 82.19 331 ILE A O 1
ATOM 2713 N N . LYS A 1 332 ? -65.224 -11.246 101.144 1.00 83.56 332 LYS A N 1
ATOM 2714 C CA . LYS A 1 332 ? -65.629 -12.369 100.281 1.00 83.56 332 LYS A CA 1
ATOM 2715 C C . LYS A 1 332 ? -66.085 -11.916 98.896 1.00 83.56 332 LYS A C 1
ATOM 2717 O O . LYS A 1 332 ? -65.892 -12.624 97.909 1.00 83.56 332 LYS A O 1
ATOM 2722 N N . THR A 1 333 ? -66.686 -10.730 98.812 1.00 82.94 333 THR A N 1
ATOM 2723 C CA . THR A 1 333 ? -67.082 -10.115 97.537 1.00 82.94 333 THR A CA 1
ATOM 2724 C C . THR A 1 333 ? -65.865 -9.754 96.682 1.00 82.94 333 THR A C 1
ATOM 2726 O O . THR A 1 333 ? -65.895 -9.944 95.463 1.00 82.94 333 THR A O 1
ATOM 2729 N N . GLU A 1 334 ? -64.792 -9.249 97.295 1.00 85.31 334 GLU A N 1
ATOM 2730 C CA . GLU A 1 334 ? -63.542 -8.939 96.593 1.00 85.31 334 GLU A CA 1
ATOM 2731 C C . GLU A 1 334 ? -62.772 -10.203 96.198 1.00 85.31 334 GLU A C 1
ATOM 2733 O O . GLU A 1 334 ? -62.314 -10.283 95.058 1.00 85.31 334 GLU A O 1
ATOM 2738 N N . ASP A 1 335 ? -62.728 -11.222 97.060 1.00 83.94 335 ASP A N 1
ATOM 2739 C CA . ASP A 1 335 ? -62.102 -12.514 96.743 1.00 83.94 335 ASP A CA 1
ATOM 2740 C C . ASP A 1 335 ? -62.758 -13.159 95.507 1.00 83.94 335 ASP A C 1
ATOM 2742 O O . ASP A 1 335 ? -62.084 -13.535 94.548 1.00 83.94 335 ASP A O 1
ATOM 2746 N N . LEU A 1 336 ? -64.096 -13.178 95.453 1.00 84.19 336 LEU A N 1
ATOM 2747 C CA . LEU A 1 336 ? -64.845 -13.635 94.275 1.00 84.19 336 LEU A CA 1
ATOM 2748 C C . LEU A 1 336 ? -64.575 -12.783 93.032 1.00 84.19 336 LEU A C 1
ATOM 2750 O O . LEU A 1 336 ? -64.445 -13.315 91.928 1.00 84.19 336 LEU A O 1
ATOM 2754 N N . CYS A 1 337 ? -64.490 -11.459 93.190 1.00 85.81 337 CYS A N 1
ATOM 2755 C CA . CYS A 1 337 ? -64.154 -10.572 92.084 1.00 85.81 337 CYS A CA 1
ATOM 2756 C C . CYS A 1 337 ? -62.769 -10.883 91.511 1.00 85.81 337 CYS A C 1
ATOM 2758 O O . CYS A 1 337 ? -62.582 -10.766 90.301 1.00 85.81 337 CYS A O 1
ATOM 2760 N N . ASP A 1 338 ? -61.788 -11.222 92.339 1.00 85.62 338 ASP A N 1
ATOM 2761 C CA . ASP A 1 338 ? -60.408 -11.423 91.901 1.00 85.62 338 ASP A CA 1
ATOM 2762 C C . ASP A 1 338 ? -60.113 -12.832 91.394 1.00 85.62 338 ASP A C 1
ATOM 2764 O O . ASP A 1 338 ? -59.263 -12.983 90.512 1.00 85.62 338 ASP A O 1
ATOM 2768 N N . SER A 1 339 ? -60.861 -13.830 91.853 1.00 84.75 339 SER A N 1
ATOM 2769 C CA . SER A 1 339 ? -60.628 -15.223 91.481 1.00 84.75 339 SER A CA 1
ATOM 2770 C C . SER A 1 339 ? -61.480 -15.736 90.322 1.00 84.75 339 SER A C 1
ATOM 2772 O O . SER A 1 339 ? -61.080 -16.692 89.659 1.00 84.75 339 SER A O 1
ATOM 2774 N N . LEU A 1 340 ? -62.635 -15.124 90.049 1.00 87.12 340 LEU A N 1
ATOM 2775 C CA . LEU A 1 340 ? -63.521 -15.557 88.967 1.00 87.12 340 LEU A CA 1
ATOM 2776 C C . LEU A 1 340 ? -63.228 -14.842 87.642 1.00 87.12 340 LEU A C 1
ATOM 2778 O O . LEU A 1 340 ? -62.836 -13.673 87.598 1.00 87.12 340 LEU A O 1
ATOM 2782 N N . ASP A 1 341 ? -63.461 -15.545 86.533 1.00 87.19 341 ASP A N 1
ATOM 2783 C CA . ASP A 1 341 ? -63.393 -14.957 85.198 1.00 87.19 341 ASP A CA 1
ATOM 2784 C C . ASP A 1 341 ? -64.639 -14.109 84.866 1.00 87.19 341 ASP A C 1
ATOM 2786 O O . ASP A 1 341 ? -65.607 -14.017 85.626 1.00 87.19 341 ASP A O 1
ATOM 2790 N N . MET A 1 342 ? -64.601 -13.417 83.721 1.00 85.56 342 MET A N 1
ATOM 2791 C CA . MET A 1 342 ? -65.691 -12.525 83.306 1.00 85.56 342 MET A CA 1
ATOM 2792 C C . MET A 1 342 ? -67.017 -13.264 83.121 1.00 85.56 342 MET A C 1
ATOM 2794 O O . MET A 1 342 ? -68.057 -12.690 83.434 1.00 85.56 342 MET A O 1
ATOM 2798 N N . GLU A 1 343 ? -66.985 -14.488 82.599 1.00 84.75 343 GLU A N 1
ATOM 2799 C CA . GLU A 1 343 ? -68.183 -15.252 82.254 1.00 84.75 343 GLU A CA 1
ATOM 2800 C C . GLU A 1 343 ? -68.867 -15.773 83.522 1.00 84.75 343 GLU A C 1
ATOM 2802 O O . GLU A 1 343 ? -70.072 -15.585 83.697 1.00 84.75 343 GLU A O 1
ATOM 2807 N N . ALA A 1 344 ? -68.085 -16.287 84.473 1.00 84.44 344 ALA A N 1
ATOM 2808 C CA . ALA A 1 344 ? -68.553 -16.694 85.791 1.00 84.44 344 ALA A CA 1
ATOM 2809 C C . ALA A 1 344 ? -69.123 -15.510 86.593 1.00 84.44 344 ALA A C 1
ATOM 2811 O O . ALA A 1 344 ? -70.220 -15.610 87.143 1.00 84.44 344 ALA A O 1
ATOM 2812 N N . LEU A 1 345 ? -68.446 -14.355 86.610 1.00 83.19 345 LEU A N 1
ATOM 2813 C CA . LEU A 1 345 ? -68.961 -13.157 87.290 1.00 83.19 345 LEU A CA 1
ATOM 2814 C C . LEU A 1 345 ? -70.222 -12.596 86.618 1.00 83.19 345 LEU A C 1
ATOM 2816 O O . LEU A 1 345 ? -71.129 -12.144 87.313 1.00 83.19 345 LEU A O 1
ATOM 2820 N N . GLN A 1 346 ? -70.321 -12.636 85.285 1.00 86.19 346 GLN A N 1
ATOM 2821 C CA . GLN A 1 346 ? -71.548 -12.255 84.575 1.00 86.19 346 GLN A CA 1
ATOM 2822 C C . GLN A 1 346 ? -72.709 -13.193 84.902 1.00 86.19 346 GLN A C 1
ATOM 2824 O O . GLN A 1 346 ? -73.824 -12.715 85.105 1.00 86.19 346 GLN A O 1
ATOM 2829 N N . ALA A 1 347 ? -72.453 -14.500 84.987 1.00 85.00 347 ALA A N 1
ATOM 2830 C CA . ALA A 1 347 ? -73.455 -15.482 85.377 1.00 85.00 347 ALA A CA 1
ATOM 2831 C C . ALA A 1 347 ? -73.969 -15.230 86.804 1.00 85.00 347 ALA A C 1
ATOM 2833 O O . ALA A 1 347 ? -75.177 -15.277 87.026 1.00 85.00 347 ALA A O 1
ATOM 2834 N N . LEU A 1 348 ? -73.086 -14.873 87.746 1.00 83.50 348 LEU A N 1
ATOM 2835 C CA . LEU A 1 348 ? -73.476 -14.493 89.110 1.00 83.50 348 LEU A CA 1
ATOM 2836 C C . LEU A 1 348 ? -74.277 -13.185 89.146 1.00 83.50 348 LEU A C 1
ATOM 2838 O O . LEU A 1 348 ? -75.334 -13.128 89.769 1.00 83.50 348 LEU A O 1
ATOM 2842 N N . VAL A 1 349 ? -73.831 -12.150 88.425 1.00 84.00 349 VAL A N 1
ATOM 2843 C CA . VAL A 1 349 ? -74.574 -10.883 88.285 1.00 84.00 349 VAL A CA 1
ATOM 2844 C C . VAL A 1 349 ? -75.974 -11.130 87.710 1.00 84.00 349 VAL A C 1
ATOM 2846 O O . VAL A 1 349 ? -76.949 -10.574 88.215 1.00 84.00 349 VAL A O 1
ATOM 2849 N N . ALA A 1 350 ? -76.097 -11.984 86.690 1.00 85.94 350 ALA A N 1
ATOM 2850 C CA . ALA A 1 350 ? -77.378 -12.350 86.089 1.00 85.94 350 ALA A CA 1
ATOM 2851 C C . ALA A 1 350 ? -78.264 -13.163 87.048 1.00 85.94 350 ALA A C 1
ATOM 2853 O O . ALA A 1 350 ? -79.456 -12.874 87.159 1.00 85.94 350 ALA A O 1
ATOM 2854 N N . ALA A 1 351 ? -77.693 -14.127 87.778 1.00 82.75 351 ALA A N 1
ATOM 2855 C CA . ALA A 1 351 ? -78.406 -14.918 88.783 1.00 82.75 351 ALA A CA 1
ATOM 2856 C C . ALA A 1 351 ? -78.982 -14.036 89.904 1.00 82.75 351 ALA A C 1
ATOM 2858 O O . ALA A 1 351 ? -80.103 -14.266 90.355 1.00 82.75 351 ALA A O 1
ATOM 2859 N N . CYS A 1 352 ? -78.262 -12.978 90.287 1.00 79.56 352 CYS A N 1
ATOM 2860 C CA . CYS A 1 352 ? -78.698 -11.974 91.258 1.00 79.56 352 CYS A CA 1
ATOM 2861 C C . CYS A 1 352 ? -79.658 -10.912 90.684 1.00 79.56 352 CYS A C 1
ATOM 2863 O O . CYS A 1 352 ? -79.992 -9.963 91.386 1.00 79.56 352 CYS A O 1
ATOM 2865 N N . GLY A 1 353 ? -80.133 -11.049 89.440 1.00 75.38 353 GLY A N 1
ATOM 2866 C CA . GLY A 1 353 ? -81.136 -10.153 88.845 1.00 75.38 353 GLY A CA 1
ATOM 2867 C C . GLY A 1 353 ? -80.574 -8.972 88.044 1.00 75.38 353 GLY A C 1
ATOM 2868 O O . GLY A 1 353 ? -81.331 -8.131 87.558 1.00 75.38 353 GLY A O 1
ATOM 2869 N N . GLY A 1 354 ? -79.253 -8.913 87.849 1.00 76.19 354 GLY A N 1
ATOM 2870 C CA . GLY A 1 354 ? -78.573 -8.026 86.896 1.00 76.19 354 GLY A CA 1
ATOM 2871 C C . GLY A 1 354 ? -78.392 -6.564 87.324 1.00 76.19 354 GLY A C 1
ATOM 2872 O O . GLY A 1 354 ? -77.524 -5.887 86.777 1.00 76.19 354 GLY A O 1
ATOM 2873 N N . SER A 1 355 ? -79.167 -6.070 88.292 1.00 75.31 355 SER A N 1
ATOM 2874 C CA . SER A 1 355 ? -79.072 -4.705 88.836 1.00 75.31 355 SER A CA 1
ATOM 2875 C C . SER A 1 355 ? -79.634 -4.634 90.255 1.00 75.31 355 SER A C 1
ATOM 2877 O O . SER A 1 355 ? -80.578 -5.363 90.553 1.00 75.31 355 SER A O 1
ATOM 2879 N N . ALA A 1 356 ? -79.125 -3.719 91.085 1.00 69.88 356 ALA A N 1
ATOM 2880 C CA . ALA A 1 356 ? -79.554 -3.543 92.479 1.00 69.88 356 ALA A CA 1
ATOM 2881 C C . ALA A 1 356 ? -81.080 -3.358 92.644 1.00 69.88 356 ALA A C 1
ATOM 2883 O O . ALA A 1 356 ? -81.662 -3.902 93.576 1.00 69.88 356 ALA A O 1
ATOM 2884 N N . ASP A 1 357 ? -81.748 -2.702 91.688 1.00 70.00 357 ASP A N 1
ATOM 2885 C CA . ASP A 1 357 ? -83.204 -2.465 91.714 1.00 70.00 357 ASP A CA 1
ATOM 2886 C C . ASP A 1 357 ? -84.057 -3.721 91.439 1.00 70.00 357 ASP A C 1
ATOM 2888 O O . ASP A 1 357 ? -85.269 -3.720 91.651 1.00 70.00 357 ASP A O 1
ATOM 2892 N N . LYS A 1 358 ? -83.446 -4.792 90.917 1.00 75.38 358 LYS A N 1
ATOM 2893 C CA . LYS A 1 358 ? -84.101 -6.064 90.556 1.00 75.38 358 LYS A CA 1
ATOM 2894 C C . LYS A 1 358 ? -83.438 -7.248 91.253 1.00 75.38 358 LYS A C 1
ATOM 2896 O O . LYS A 1 358 ? -83.389 -8.343 90.694 1.00 75.38 358 LYS A O 1
ATOM 2901 N N . LEU A 1 359 ? -82.887 -7.007 92.439 1.00 75.56 359 LEU A N 1
ATOM 2902 C CA . LEU A 1 359 ? -82.123 -7.991 93.186 1.00 75.56 359 LEU A CA 1
ATOM 2903 C C . LEU A 1 359 ? -82.954 -9.262 93.419 1.00 75.56 359 LEU A C 1
ATOM 2905 O O . LEU A 1 359 ? -84.016 -9.228 94.038 1.00 75.56 359 LEU A O 1
ATOM 2909 N N . ASN A 1 360 ? -82.464 -10.390 92.907 1.00 78.19 360 ASN A N 1
ATOM 2910 C CA . ASN A 1 360 ? -83.096 -11.688 93.098 1.00 78.19 360 ASN A CA 1
ATOM 2911 C C . ASN A 1 360 ? -82.393 -12.451 94.226 1.00 78.19 360 ASN A C 1
ATOM 2913 O O . ASN A 1 360 ? -81.289 -12.970 94.040 1.00 78.19 360 ASN A O 1
ATOM 2917 N N . ALA A 1 361 ? -83.057 -12.557 95.379 1.00 70.06 361 ALA A N 1
ATOM 2918 C CA . ALA A 1 361 ? -82.534 -13.241 96.560 1.00 70.06 361 ALA A CA 1
ATOM 2919 C C . ALA A 1 361 ? -82.199 -14.726 96.305 1.00 70.06 361 ALA A C 1
ATOM 2921 O O . ALA A 1 361 ? -81.250 -15.241 96.890 1.00 70.06 361 ALA A O 1
ATOM 2922 N N . SER A 1 362 ? -82.882 -15.408 95.370 1.00 73.88 362 SER A N 1
ATOM 2923 C CA . SER A 1 362 ? -82.552 -16.804 95.028 1.00 73.88 362 SER A CA 1
ATOM 2924 C C . SER A 1 362 ? -81.173 -16.945 94.368 1.00 73.88 362 SER A C 1
ATOM 2926 O O . SER A 1 362 ? -80.579 -18.021 94.396 1.00 73.88 362 SER A O 1
ATOM 2928 N N . GLY A 1 363 ? -80.656 -15.867 93.769 1.00 75.00 363 GLY A N 1
ATOM 2929 C CA . GLY A 1 363 ? -79.332 -15.821 93.151 1.00 75.00 363 GLY A CA 1
ATOM 2930 C C . GLY A 1 363 ? -78.178 -15.831 94.155 1.00 75.00 363 GLY A C 1
ATOM 2931 O O . GLY A 1 363 ? -77.080 -16.255 93.805 1.00 75.00 363 GLY A O 1
ATOM 2932 N N . LEU A 1 364 ? -78.419 -15.438 95.413 1.00 78.44 364 LEU A N 1
ATOM 2933 C CA . LEU A 1 364 ? -77.397 -15.433 96.470 1.00 78.44 364 LEU A CA 1
ATOM 2934 C C . LEU A 1 364 ? -76.946 -16.850 96.856 1.00 78.44 364 LEU A C 1
ATOM 2936 O O . LEU A 1 364 ? -75.808 -17.039 97.284 1.00 78.44 364 LEU A O 1
ATOM 2940 N N . ALA A 1 365 ? -77.780 -17.870 96.626 1.00 79.00 365 ALA A N 1
ATOM 2941 C CA . ALA A 1 365 ? -77.367 -19.265 96.768 1.00 79.00 365 ALA A CA 1
ATOM 2942 C C . ALA A 1 365 ? -76.215 -19.602 95.808 1.00 79.00 365 ALA A C 1
ATOM 2944 O O . ALA A 1 365 ? -75.222 -20.182 96.229 1.00 79.00 365 ALA A O 1
ATOM 2945 N N . ALA A 1 366 ? -76.297 -19.157 94.548 1.00 80.12 366 ALA A N 1
ATOM 2946 C CA . ALA A 1 366 ? -75.246 -19.372 93.553 1.00 80.12 366 ALA A CA 1
ATOM 2947 C C . ALA A 1 366 ? -73.950 -18.607 93.881 1.00 80.12 366 ALA A C 1
ATOM 2949 O O . ALA A 1 366 ? -72.863 -19.088 93.569 1.00 80.12 366 ALA A O 1
ATOM 2950 N N . VAL A 1 367 ? -74.055 -17.450 94.545 1.00 82.00 367 VAL A N 1
ATOM 2951 C CA . VAL A 1 367 ? -72.896 -16.681 95.030 1.00 82.00 367 VAL A CA 1
ATOM 2952 C C . VAL A 1 367 ? -72.165 -17.426 96.145 1.00 82.00 367 VAL A C 1
ATOM 2954 O O . VAL A 1 367 ? -70.945 -17.557 96.094 1.00 82.00 367 VAL A O 1
ATOM 2957 N N . ASN A 1 368 ? -72.897 -17.973 97.116 1.00 80.38 368 ASN A N 1
ATOM 2958 C CA . ASN A 1 368 ? -72.305 -18.785 98.181 1.00 80.38 368 ASN A CA 1
ATOM 2959 C C . ASN A 1 368 ? -71.724 -20.102 97.649 1.00 80.38 368 ASN A C 1
ATOM 2961 O O . ASN A 1 368 ? -70.666 -20.533 98.097 1.00 80.38 368 ASN 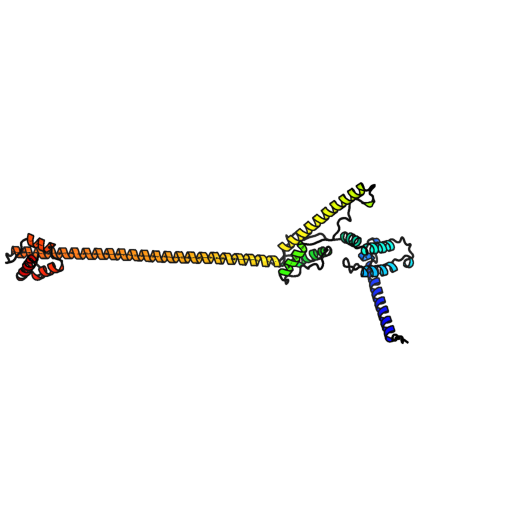A O 1
ATOM 2965 N N . ASP A 1 369 ? -72.367 -20.709 96.651 1.00 83.12 369 ASP A N 1
ATOM 2966 C CA . ASP A 1 369 ? -71.879 -21.926 95.997 1.00 83.12 369 ASP A CA 1
ATOM 2967 C C . ASP A 1 369 ? -70.584 -21.680 95.206 1.00 83.12 369 ASP A C 1
ATOM 2969 O O . ASP A 1 369 ? -69.715 -22.548 95.134 1.00 83.12 369 ASP A O 1
ATOM 2973 N N . ALA A 1 370 ? -70.443 -20.491 94.610 1.00 82.19 370 ALA A N 1
ATOM 2974 C CA . ALA A 1 370 ? -69.208 -20.057 93.965 1.00 82.19 370 ALA A CA 1
ATOM 2975 C C . ALA A 1 370 ? -68.114 -19.741 94.994 1.00 82.19 370 ALA A C 1
ATOM 2977 O O . ALA A 1 370 ? -66.963 -20.112 94.781 1.00 82.19 370 ALA A O 1
ATOM 2978 N N . LEU A 1 371 ? -68.474 -19.127 96.125 1.00 82.88 371 LEU A N 1
ATOM 2979 C CA . LEU A 1 371 ? -67.552 -18.854 97.228 1.00 82.88 371 LEU A CA 1
ATOM 2980 C C . LEU A 1 371 ? -67.034 -20.139 97.890 1.00 82.88 371 LEU A C 1
ATOM 2982 O O . LEU A 1 371 ? -65.886 -20.189 98.297 1.00 82.88 371 LEU A O 1
ATOM 2986 N N . ALA A 1 372 ? -67.856 -21.185 97.986 1.00 80.69 372 ALA A N 1
ATOM 2987 C CA . ALA A 1 372 ? -67.458 -22.471 98.563 1.00 80.69 372 ALA A CA 1
ATOM 2988 C C . ALA A 1 372 ? -66.537 -23.303 97.648 1.00 80.69 372 ALA A C 1
ATOM 2990 O O . ALA A 1 372 ? -65.934 -24.277 98.098 1.00 80.69 372 ALA A O 1
ATOM 2991 N N . LYS A 1 373 ? -66.475 -22.958 96.356 1.00 79.44 373 LYS A N 1
ATOM 2992 C CA . LYS A 1 373 ? -65.591 -23.580 95.353 1.00 79.44 373 LYS A CA 1
ATOM 2993 C C . LYS A 1 373 ? -64.256 -22.842 95.208 1.00 79.44 373 LYS A C 1
ATOM 2995 O O . LYS A 1 373 ? -63.393 -23.310 94.464 1.00 79.44 373 LYS A O 1
ATOM 3000 N N . LEU A 1 374 ? -64.141 -21.701 95.881 1.00 72.06 374 LEU A N 1
ATOM 3001 C CA . LEU A 1 374 ? -62.956 -20.871 96.042 1.00 72.06 374 LEU A CA 1
ATOM 3002 C C . LEU A 1 374 ? -62.165 -21.337 97.262 1.00 72.06 374 LEU A C 1
ATOM 3004 O O . LEU A 1 374 ? -60.922 -21.412 97.136 1.00 72.06 374 LEU A O 1
#

Sequence (374 aa):
MARGRSASCEDVDDASKARDALRKKEESILRKYRRSIRGKNFVDLTMYQQLGLADIGFDVTNDQVKKAYHRVLIEHHPDKTGKTENDPNYLAVQKAFATFMDPQKKRAYDSQCDFDEWIPTGNEKILENDASGEGKSFYELYGPVFTANARFSENKPVPTLGGDDKPIDEVYAFYDFWNKFDSWRDFTHDSEHDVDSAEHRDHKRWMAKKNEAAGKKKKKKEYARLASLVDRALANDPRIRRVKQEEKDRKARAKREKEEAAQRLIDEENRKQEEAERAAKEAEEKEKESRKDAKMAKDKQKKLFRKVKKAFRELMTAASEQELEGAIDVIKTEDLCDSLDMEALQALVAACGGSADKLNASGLAAVNDALAKL

pLDDT: mean 87.88, std 8.95, range [40.66, 98.12]

Radius of gyration: 61.58 Å; chains: 1; bounding box: 130×63×162 Å

Secondary structure (DSSP, 8-state):
-----PPPHHHHHHHHHHHHHHHHHHHHHHHHHHHHHTTS-STTS-HHHHTT-TTTGGG--HHHHHHHHHHHHHHH-HHHH---TT-HHHHHHHHHHHHHHSHHHHHHHHHHS--------S-SPBGGG-TT--SB-HHHHHHHHHHHHHTTBSSSSPPP---TTS-HHHHHHHHHHHHT--B-----TT-SS-GGG-SSHHHHHHHHHHHHHHHHHHHHHHHHHHHHHHHHHHHH-HHHHHHHHHHHHHHHHHHHHHHHHHHHHHHHHHHHHHHHHHHHHHHHHHHHHHHHHHHHHHHHHHHHHHHHHHHHHHHHHHHHHTT-TTPPPHHHHHHHHHHS-HHHHHHHHHHTTSSGGG--GGGHHHHHHHHTT-